Protein AF-0000000066692188 (afdb_homodimer)

Nearest PDB structures (foldseek):
  6b9v-assembly1_A  TM=9.435E-01  e=1.153E-22  Candidatus Koribacter versatilis Ellin345
  6b9v-assembly1_B  TM=9.274E-01  e=6.472E-23  Candidatus Koribacter versatilis Ellin345
  3qh8-assembly1_A  TM=8.886E-01  e=6.472E-23  Brucella abortus 2308
  3idz-assembly2_B  TM=5.827E-01  e=3.422E-06  Thermus thermophilus HB8
  3iek-assembly4_D  TM=5.692E-01  e=1.825E-05  Thermus thermophilus HB8

Secondary structure (DSSP, 8-state):
-B-B-TT-BS-HHHHT-SS---HHHHHTTSTT-TT-B-B-BEEEEEEETTEEEEEEE---TTHHHHHHHHHHHHT-----EEE-S--SHHHHTTGGGGHHHHHHT-S-EEEEEEHHHHHHHHHHTHHHH-GGGSPTT-----EEEEEE-TTS-EEETTEEEEEEEEESSTT-EEEEEEETTEEEE-S-SB--GGGGGGGTT-SEEEEE---SS---SSS--HHHHHHHHHHH--SEEEEE-B-TT--HHHHHHHHHHHHHHH---EEE--TT-------/-B-B-TT-BS-HHHHT-SS---HHHHHTTSTT-TT-B-B-BEEEEEEETTEEEEEEE---TTHHHHHHHHHHHHT-----EEE-S--SHHHHTTGGGGHHHHHHT-S-EEEEEEHHHHHHHHHHTHHHH-GGGSPTT-----EEEEEE-TTS-EEETTEEEEEEEEESSTT-EEEEEEETTEEEE-S-SB--GGGGGGGTT-SEEEEE---SS---SSS--HHHHHHHHHHH--SEEEEE-B-TT--HHHHHHHHHHHHHHH---EEE--TT-------

Foldseek 3Di:
DFFAALCWAPHPCQVPDPPDHQPLNVQLVDPPRQSGTAQDKDWDWDQDPVGTATEIEFFALCNVVLCVPACVVPVHQDHQEYEYFAQDRSRHVRVFVCLCCCVPPHVEHEYEYAPVNVVVCCPVVVCQNDVVPPDPPDRTHPYHYDHDDQCDWDDRPNWIKHWQWAAQAPPDITTWIDTPLETEARKHDGHDPVRLVVNAARQEYEYEAAAAPAADRGTGHPVVVVVVCVVSVHNAYEYGHYYSRDRQVVVQVVVVVCCVVPVYHYHYDGRNDDDDDDD/DFFAALCWAPHPCQVPDPPDHQPLNVQLVDPPRQSGTAQDKDWDWDQDPVGTATEIEFFALCNVVLCVPACVVPVHQDHQEYEYFAQDRSRHVRVFVCLCCCVPPHVEHEYEYAPVNVVVCCPVVVCQNDVVPPDPPDRTHPYHYDHDDQCDWDDRPNWIKHWQWAAQAPPDITTWIDTPLETEARKHDGHDPVRLVVNAARQEYEYEAAAAPAADRGTGHPVVVVVVCVVSVHNAYEYGHYYSRDRQVVVQVVVVVCCVVPVYHYHYDGSNDDDDDDD

Structure (mmCIF, N/CA/C/O backbone):
data_AF-0000000066692188-model_v1
#
loop_
_entity.id
_entity.type
_entity.pdbx_description
1 polymer 'Metallo-hydrolase/oxidoreductase superfamily protein'
#
loop_
_atom_site.group_PDB
_atom_site.id
_atom_site.type_symbol
_atom_site.label_atom_id
_atom_site.label_alt_id
_atom_site.label_comp_id
_atom_site.label_asym_id
_atom_site.label_entity_id
_atom_site.label_seq_id
_atom_site.pdbx_PDB_ins_code
_atom_site.Cartn_x
_atom_site.Cartn_y
_atom_site.Cartn_z
_atom_site.occupancy
_atom_site.B_iso_or_equiv
_atom_site.auth_seq_id
_atom_site.auth_comp_id
_atom_site.auth_asym_id
_atom_site.auth_atom_id
_atom_site.pdbx_PDB_model_num
ATOM 1 N N . MET A 1 1 ? 5.684 -14.328 -1.784 1 96 1 MET A N 1
ATOM 2 C CA . MET A 1 1 ? 5.559 -12.961 -1.292 1 96 1 MET A CA 1
ATOM 3 C C . MET A 1 1 ? 4.219 -12.75 -0.594 1 96 1 MET A C 1
ATOM 5 O O . MET A 1 1 ? 4.176 -12.438 0.597 1 96 1 MET A O 1
ATOM 9 N N . GLY A 1 2 ? 3.148 -12.844 -1.259 1 98.25 2 GLY A N 1
ATOM 10 C CA . GLY A 1 2 ? 1.822 -12.773 -0.667 1 98.25 2 GLY A CA 1
ATOM 11 C C . GLY A 1 2 ? 0.868 -13.812 -1.23 1 98.25 2 GLY A C 1
ATOM 12 O O . GLY A 1 2 ? 1.103 -14.359 -2.311 1 98.25 2 GLY A O 1
ATOM 13 N N . THR A 1 3 ? -0.263 -14.125 -0.447 1 98.81 3 THR A N 1
ATOM 14 C CA . THR A 1 3 ? -1.171 -15.195 -0.837 1 98.81 3 THR A CA 1
ATOM 15 C C . THR A 1 3 ? -2.625 -14.766 -0.664 1 98.81 3 THR A C 1
ATOM 17 O O . THR A 1 3 ? -3.525 -15.609 -0.616 1 98.81 3 THR A O 1
ATOM 20 N N . GLY A 1 4 ? -2.826 -13.453 -0.496 1 98.25 4 GLY A N 1
ATOM 21 C CA . GLY A 1 4 ? -4.164 -12.969 -0.201 1 98.25 4 GLY A CA 1
ATOM 22 C C . GLY A 1 4 ? -4.781 -12.188 -1.346 1 98.25 4 GLY A C 1
ATOM 23 O O . GLY A 1 4 ? -4.137 -11.977 -2.375 1 98.25 4 GLY A O 1
ATOM 24 N N . THR A 1 5 ? -6.031 -11.859 -1.156 1 95.19 5 THR A N 1
ATOM 25 C CA . THR A 1 5 ? -6.816 -11.086 -2.111 1 95.19 5 THR A CA 1
ATOM 26 C C . THR A 1 5 ? -6.438 -9.609 -2.047 1 95.19 5 THR A C 1
ATOM 28 O O . THR A 1 5 ? -5.508 -9.227 -1.33 1 95.19 5 THR A O 1
ATOM 31 N N . SER A 1 6 ? -7.168 -8.828 -2.842 1 94.12 6 SER A N 1
ATOM 32 C CA . SER A 1 6 ? -6.949 -7.387 -2.941 1 94.12 6 SER A CA 1
ATOM 33 C C . SER A 1 6 ? -7.066 -6.715 -1.578 1 94.12 6 SER A C 1
ATOM 35 O O . SER A 1 6 ? -6.332 -5.77 -1.279 1 94.12 6 SER A O 1
ATOM 37 N N . GLU A 1 7 ? -7.926 -7.207 -0.696 1 94.5 7 GLU A N 1
ATOM 38 C CA . GLU A 1 7 ? -8.195 -6.555 0.583 1 94.5 7 GLU A CA 1
ATOM 39 C C . GLU A 1 7 ? -7.125 -6.906 1.615 1 94.5 7 GLU A C 1
ATOM 41 O O . GLU A 1 7 ? -6.961 -6.199 2.611 1 94.5 7 GLU A O 1
ATOM 46 N N . GLY A 1 8 ? -6.395 -7.988 1.385 1 96.69 8 GLY A N 1
ATOM 47 C CA . GLY A 1 8 ? -5.484 -8.484 2.402 1 96.69 8 GLY A CA 1
ATOM 48 C C . GLY A 1 8 ? -6.195 -9.086 3.6 1 96.69 8 GLY A C 1
ATOM 49 O O . GLY A 1 8 ? -7.41 -8.938 3.744 1 96.69 8 GLY A O 1
ATOM 50 N N . ILE A 1 9 ? -5.539 -9.789 4.355 1 98.69 9 ILE A N 1
ATOM 51 C CA . ILE A 1 9 ? -5.988 -10.375 5.613 1 98.69 9 ILE A CA 1
ATOM 52 C C . ILE A 1 9 ? -5 -10.023 6.727 1 98.69 9 ILE A C 1
ATOM 54 O O . ILE A 1 9 ? -3.801 -10.281 6.602 1 98.69 9 ILE A O 1
ATOM 58 N N . PRO A 1 10 ? -5.484 -9.508 7.875 1 98.5 10 PRO A N 1
ATOM 59 C CA . PRO A 1 10 ? -6.887 -9.344 8.258 1 98.5 10 PRO A CA 1
ATOM 60 C C . PRO A 1 10 ? -7.555 -8.156 7.566 1 98.5 10 PRO A C 1
ATOM 62 O O . PRO A 1 10 ? -6.867 -7.285 7.027 1 98.5 10 PRO A O 1
ATOM 65 N N . ARG A 1 11 ? -8.836 -8.195 7.508 1 98.44 11 ARG A N 1
ATOM 66 C CA . ARG A 1 11 ? -9.633 -7.02 7.16 1 98.44 11 ARG A CA 1
ATOM 67 C C . ARG A 1 11 ? -9.828 -6.117 8.367 1 98.44 11 ARG A C 1
ATOM 69 O O . ARG A 1 11 ? -10.117 -6.594 9.469 1 98.44 11 ARG A O 1
ATOM 76 N N . VAL A 1 12 ? -9.656 -4.836 8.172 1 98.44 12 VAL A N 1
ATOM 77 C CA . VAL A 1 12 ? -9.867 -3.887 9.258 1 98.44 12 VAL A CA 1
ATOM 78 C C . VAL A 1 12 ? -11.328 -3.918 9.695 1 98.44 12 VAL A C 1
ATOM 80 O O . VAL A 1 12 ? -11.633 -3.838 10.891 1 98.44 12 VAL A O 1
ATOM 83 N N . SER A 1 13 ? -12.234 -4.113 8.695 1 98.25 13 SER A N 1
ATOM 84 C CA . SER A 1 13 ? -13.664 -4.164 8.977 1 98.25 13 SER A CA 1
ATOM 85 C C . SER A 1 13 ? -14.008 -5.324 9.906 1 98.25 13 SER A C 1
ATOM 87 O O . SER A 1 13 ? -14.914 -5.219 10.727 1 98.25 13 SER A O 1
ATOM 89 N N . CYS A 1 14 ? -13.336 -6.422 9.758 1 98.56 14 CYS A N 1
ATOM 90 C CA . CYS A 1 14 ? -13.562 -7.562 10.633 1 98.56 14 CYS A CA 1
ATOM 91 C C . CYS A 1 14 ? -13.062 -7.27 12.047 1 98.56 14 CYS A C 1
ATOM 93 O O . CYS A 1 14 ? -13.758 -7.535 13.023 1 98.56 14 CYS A O 1
ATOM 95 N N . LEU A 1 15 ? -11.867 -6.691 12.164 1 98.62 15 LEU A N 1
ATOM 96 C CA . LEU A 1 15 ? -11.219 -6.492 13.453 1 98.62 15 LEU A CA 1
ATOM 97 C C . LEU A 1 15 ? -11.938 -5.422 14.266 1 98.62 15 LEU A C 1
ATOM 99 O O . LEU A 1 15 ? -11.789 -5.359 15.492 1 98.62 15 LEU A O 1
ATOM 103 N N . THR A 1 16 ? -12.664 -4.559 13.586 1 98.44 16 THR A N 1
ATOM 104 C CA . THR A 1 16 ? -13.297 -3.441 14.281 1 98.44 16 THR A CA 1
ATOM 105 C C . THR A 1 16 ? -14.797 -3.695 14.461 1 98.44 16 THR A C 1
ATOM 107 O O . THR A 1 16 ? -15.516 -2.834 14.961 1 98.44 16 THR A O 1
ATOM 110 N N . ASN A 1 17 ? -15.281 -4.824 14 1 97.88 17 ASN A N 1
ATOM 111 C CA . ASN A 1 17 ? -16.688 -5.152 14.148 1 97.88 17 ASN A CA 1
ATOM 112 C C . ASN A 1 17 ? -17.031 -5.566 15.578 1 97.88 17 ASN A C 1
ATOM 114 O O . ASN A 1 17 ? -16.562 -6.605 16.062 1 97.88 17 ASN A O 1
ATOM 118 N N . PRO A 1 18 ? -17.828 -4.824 16.266 1 94.94 18 PRO A N 1
ATOM 119 C CA . PRO A 1 18 ? -18.141 -5.172 17.656 1 94.94 18 PRO A CA 1
ATOM 120 C C . PRO A 1 18 ? -19.156 -6.309 17.766 1 94.94 18 PRO A C 1
ATOM 122 O O . PRO A 1 18 ? -19.297 -6.918 18.828 1 94.94 18 PRO A O 1
ATOM 125 N N . LEU A 1 19 ? -19.812 -6.672 16.734 1 95.19 19 LEU A N 1
ATOM 126 C CA . LEU A 1 19 ? -20.922 -7.602 16.781 1 95.19 19 LEU A CA 1
ATOM 127 C C . LEU A 1 19 ? -20.516 -8.984 16.312 1 95.19 19 LEU A C 1
ATOM 129 O O . LEU A 1 19 ? -21.172 -9.984 16.625 1 95.19 19 LEU A O 1
ATOM 133 N N . LYS A 1 20 ? -19.562 -9.047 15.484 1 93.31 20 LYS A N 1
ATOM 134 C CA . LYS A 1 20 ? -19.188 -10.312 14.875 1 93.31 20 LYS A CA 1
ATOM 135 C C . LYS A 1 20 ? -17.672 -10.492 14.867 1 93.31 20 LYS A C 1
ATOM 137 O O . LYS A 1 20 ? -16.938 -9.672 14.305 1 93.31 20 LYS A O 1
ATOM 142 N N . THR A 1 21 ? -17.297 -11.562 15.375 1 94.94 21 THR A N 1
ATOM 143 C CA . THR A 1 21 ? -15.875 -11.867 15.375 1 94.94 21 THR A CA 1
ATOM 144 C C . THR A 1 21 ? -15.516 -12.773 14.203 1 94.94 21 THR A C 1
ATOM 146 O O . THR A 1 21 ? -16.172 -13.789 13.977 1 94.94 21 THR A O 1
ATOM 149 N N . CYS A 1 22 ? -14.57 -12.391 13.422 1 97.5 22 CYS A N 1
ATOM 150 C CA . CYS A 1 22 ? -14.016 -13.203 12.352 1 97.5 22 CYS A CA 1
ATOM 151 C C . CYS A 1 22 ? -12.789 -13.977 12.828 1 97.5 22 CYS A C 1
ATOM 153 O O . CYS A 1 22 ? -11.742 -13.383 13.094 1 97.5 22 CYS A O 1
ATOM 155 N N . SER A 1 23 ? -12.891 -15.273 12.883 1 97.88 23 SER A N 1
ATOM 156 C CA . SER A 1 23 ? -11.82 -16.094 13.43 1 97.88 23 SER A CA 1
ATOM 157 C C . SER A 1 23 ? -10.555 -15.984 12.594 1 97.88 23 SER A C 1
ATOM 159 O O . SER A 1 23 ? -9.445 -15.93 13.133 1 97.88 23 SER A O 1
ATOM 161 N N . VAL A 1 24 ? -10.688 -15.953 11.312 1 98.62 24 VAL A N 1
ATOM 162 C CA . VAL A 1 24 ? -9.539 -15.914 10.414 1 98.62 24 VAL A CA 1
ATOM 163 C C . VAL A 1 24 ? -8.789 -14.594 10.586 1 98.62 24 VAL A C 1
ATOM 165 O O . VAL A 1 24 ? -7.574 -14.586 10.797 1 98.62 24 VAL A O 1
ATOM 168 N N . CYS A 1 25 ? -9.5 -13.5 10.547 1 98.69 25 CYS A N 1
ATOM 169 C CA . CYS A 1 25 ? -8.875 -12.188 10.68 1 98.69 25 CYS A CA 1
ATOM 170 C C . CYS A 1 25 ? -8.312 -11.992 12.078 1 98.69 25 CYS A C 1
ATOM 172 O O . CYS A 1 25 ? -7.262 -11.359 12.25 1 98.69 25 CYS A O 1
ATOM 174 N N . THR A 1 26 ? -9.016 -12.531 13.062 1 98.25 26 THR A N 1
ATOM 175 C CA . THR A 1 26 ? -8.516 -12.453 14.43 1 98.25 26 THR A CA 1
ATOM 176 C C . THR A 1 26 ? -7.195 -13.203 14.562 1 98.25 26 THR A C 1
ATOM 178 O O . THR A 1 26 ? -6.219 -12.672 15.086 1 98.25 26 THR A O 1
ATOM 181 N N . LYS A 1 27 ? -7.121 -14.422 14.055 1 98.44 27 LYS A N 1
ATOM 182 C CA . LYS A 1 27 ? -5.898 -15.219 14.086 1 98.44 27 LYS A CA 1
ATOM 183 C C . LYS A 1 27 ? -4.773 -14.539 13.305 1 98.44 27 LYS A C 1
ATOM 185 O O . LYS A 1 27 ? -3.607 -14.633 13.688 1 98.44 27 LYS A O 1
ATOM 190 N N . ALA A 1 28 ? -5.129 -13.844 12.266 1 98.56 28 ALA A N 1
ATOM 191 C CA . ALA A 1 28 ? -4.168 -13.211 11.367 1 98.56 28 ALA A CA 1
ATOM 192 C C . ALA A 1 28 ? -3.424 -12.078 12.07 1 98.56 28 ALA A C 1
ATOM 194 O O . ALA A 1 28 ? -2.402 -11.594 11.578 1 98.56 28 ALA A O 1
ATOM 195 N N . THR A 1 29 ? -3.926 -11.578 13.203 1 97.38 29 THR A N 1
ATOM 196 C CA . THR A 1 29 ? -3.248 -10.508 13.938 1 97.38 29 THR A CA 1
ATOM 197 C C . THR A 1 29 ? -2.074 -11.062 14.734 1 97.38 29 THR A C 1
ATOM 199 O O . THR A 1 29 ? -1.218 -10.312 15.195 1 97.38 29 THR A O 1
ATOM 202 N N . GLU A 1 30 ? -2.09 -12.367 14.93 1 96.88 30 GLU A N 1
ATOM 203 C CA . GLU A 1 30 ? -0.995 -13.008 15.648 1 96.88 30 GLU A CA 1
ATOM 204 C C . GLU A 1 30 ? 0.27 -13.07 14.797 1 96.88 30 GLU A C 1
ATOM 206 O O . GLU A 1 30 ? 0.227 -13.5 13.648 1 96.88 30 GLU A O 1
ATOM 211 N N . PRO A 1 31 ? 1.383 -12.641 15.383 1 91.75 31 PRO A N 1
ATOM 212 C CA . PRO A 1 31 ? 2.627 -12.688 14.609 1 91.75 31 PRO A CA 1
ATOM 213 C C . PRO A 1 31 ? 2.938 -14.086 14.086 1 91.75 31 PRO A C 1
ATOM 215 O O . PRO A 1 31 ? 2.875 -15.062 14.836 1 91.75 31 PRO A O 1
ATOM 218 N N . GLY A 1 32 ? 3.152 -14.141 12.836 1 93.94 32 GLY A N 1
ATOM 219 C CA . GLY A 1 32 ? 3.596 -15.391 12.234 1 93.94 32 GLY A CA 1
ATOM 220 C C . GLY A 1 32 ? 2.449 -16.297 11.805 1 93.94 32 GLY A C 1
ATOM 221 O O . GLY A 1 32 ? 2.668 -17.344 11.203 1 93.94 32 GLY A O 1
ATOM 222 N N . ASN A 1 33 ? 1.227 -15.883 12.156 1 98.44 33 ASN A N 1
ATOM 223 C CA . ASN A 1 33 ? 0.082 -16.703 11.781 1 98.44 33 ASN A CA 1
ATOM 224 C C . ASN A 1 33 ? -0.085 -16.766 10.266 1 98.44 33 ASN A C 1
ATOM 226 O O . ASN A 1 33 ? 0.004 -15.75 9.578 1 98.44 33 ASN A O 1
ATOM 230 N N . ARG A 1 34 ? -0.388 -17.906 9.75 1 98.56 34 ARG A N 1
ATOM 231 C CA . ARG A 1 34 ? -0.422 -18.141 8.312 1 98.56 34 ARG A CA 1
ATOM 232 C C . ARG A 1 34 ? -1.691 -17.578 7.691 1 98.56 34 ARG A C 1
ATOM 234 O O . ARG A 1 34 ? -1.8 -17.469 6.469 1 98.56 34 ARG A O 1
ATOM 241 N N . ASN A 1 35 ? -2.605 -17.156 8.531 1 98.81 35 ASN A N 1
ATOM 242 C CA . ASN A 1 35 ? -3.803 -16.5 8.016 1 98.81 35 ASN A CA 1
ATOM 243 C C . ASN A 1 35 ? -3.52 -15.062 7.598 1 98.81 35 ASN A C 1
ATOM 245 O O . ASN A 1 35 ? -4.34 -14.438 6.922 1 98.81 35 ASN A O 1
ATOM 249 N N . ARG A 1 36 ? -2.404 -14.523 8.055 1 98.69 36 ARG A N 1
ATOM 250 C CA . ARG A 1 36 ? -2.029 -13.203 7.566 1 98.69 36 ARG A CA 1
ATOM 251 C C . ARG A 1 36 ? -1.564 -13.266 6.117 1 98.69 36 ARG A C 1
ATOM 253 O O . ARG A 1 36 ? -0.604 -13.969 5.797 1 98.69 36 ARG A O 1
ATOM 260 N N . ARG A 1 37 ? -2.271 -12.562 5.254 1 98.81 37 ARG A N 1
ATOM 261 C CA . ARG A 1 37 ? -2.033 -12.664 3.816 1 98.81 37 ARG A CA 1
ATOM 262 C C . ARG A 1 37 ? -2.008 -11.289 3.164 1 98.81 37 ARG A C 1
ATOM 264 O O . ARG A 1 37 ? -2.963 -10.516 3.287 1 98.81 37 ARG A O 1
ATOM 271 N N . LEU A 1 38 ? -0.936 -10.953 2.521 1 98.56 38 LEU A N 1
ATOM 272 C CA . LEU A 1 38 ? -0.862 -9.75 1.696 1 98.56 38 LEU A CA 1
ATOM 273 C C . LEU A 1 38 ? -1.126 -10.078 0.231 1 98.56 38 LEU A C 1
ATOM 275 O O . LEU A 1 38 ? -1.535 -11.195 -0.095 1 98.56 38 LEU A O 1
ATOM 279 N N . ASN A 1 39 ? -1.068 -9.117 -0.71 1 98.69 39 ASN A N 1
ATOM 280 C CA . ASN A 1 39 ? -1.475 -9.336 -2.094 1 98.69 39 ASN A CA 1
ATOM 281 C C . ASN A 1 39 ? -0.686 -10.477 -2.732 1 98.69 39 ASN A C 1
ATOM 283 O O . ASN A 1 39 ? 0.524 -10.594 -2.529 1 98.69 39 ASN A O 1
ATOM 287 N N . THR A 1 40 ? -1.368 -11.25 -3.477 1 98.56 40 THR A N 1
ATOM 288 C CA . THR A 1 40 ? -0.802 -12.406 -4.164 1 98.56 40 THR A CA 1
ATOM 289 C C . THR A 1 40 ? 0.356 -11.984 -5.066 1 98.56 40 THR A C 1
ATOM 291 O O . THR A 1 40 ? 0.228 -11.047 -5.852 1 98.56 40 THR A O 1
ATOM 294 N N . SER A 1 41 ? 1.483 -12.594 -4.898 1 98.69 41 SER A N 1
ATOM 295 C CA . SER A 1 41 ? 2.713 -12.383 -5.656 1 98.69 41 SER A CA 1
ATOM 296 C C . SER A 1 41 ? 3.746 -13.461 -5.34 1 98.69 41 SER A C 1
ATOM 298 O O . SER A 1 41 ? 3.703 -14.078 -4.27 1 98.69 41 SER A O 1
ATOM 300 N N . ILE A 1 42 ? 4.645 -13.766 -6.281 1 98.56 42 ILE A N 1
ATOM 301 C CA . ILE A 1 42 ? 5.727 -14.703 -6.012 1 98.56 42 ILE A CA 1
ATOM 302 C C . ILE A 1 42 ? 7.055 -14.109 -6.488 1 98.56 42 ILE A C 1
ATOM 304 O O . ILE A 1 42 ? 7.07 -13.188 -7.309 1 98.56 42 ILE A O 1
ATOM 308 N N . LEU A 1 43 ? 8.102 -14.508 -5.906 1 98.44 43 LEU A N 1
ATOM 309 C CA . LEU A 1 43 ? 9.469 -14.203 -6.328 1 98.44 43 LEU A CA 1
ATOM 310 C C . LEU A 1 43 ? 10.188 -15.461 -6.785 1 98.44 43 LEU A C 1
ATOM 312 O O . LEU A 1 43 ? 10.32 -16.422 -6.016 1 98.44 43 LEU A O 1
ATOM 316 N N . VAL A 1 44 ? 10.539 -15.5 -8.039 1 97.75 44 VAL A N 1
ATOM 317 C CA . VAL A 1 44 ? 11.32 -16.609 -8.602 1 97.75 44 VAL A CA 1
ATOM 318 C C . VAL A 1 44 ? 12.812 -16.297 -8.484 1 97.75 44 VAL A C 1
ATOM 320 O O . VAL A 1 44 ? 13.297 -15.344 -9.094 1 97.75 44 VAL A O 1
ATOM 323 N N . ARG A 1 45 ? 13.539 -17.016 -7.73 1 96.44 45 ARG A N 1
ATOM 324 C CA . ARG A 1 45 ? 14.992 -16.938 -7.637 1 96.44 45 ARG A CA 1
ATOM 325 C C . ARG A 1 45 ? 15.664 -17.984 -8.516 1 96.44 45 ARG A C 1
ATOM 327 O O . ARG A 1 45 ? 15.703 -19.156 -8.164 1 96.44 45 ARG A O 1
ATOM 334 N N . TYR A 1 46 ? 16.156 -17.531 -9.609 1 95.19 46 TYR A N 1
ATOM 335 C CA . TYR A 1 46 ? 16.75 -18.406 -10.602 1 95.19 46 TYR A CA 1
ATOM 336 C C . TYR A 1 46 ? 18.266 -18.406 -10.492 1 95.19 46 TYR A C 1
ATOM 338 O O . TYR A 1 46 ? 18.922 -17.406 -10.82 1 95.19 46 TYR A O 1
ATOM 346 N N . ILE A 1 47 ? 18.844 -19.5 -10.055 1 92 47 ILE A N 1
ATOM 347 C CA . ILE A 1 47 ? 20.281 -19.609 -9.844 1 92 47 ILE A CA 1
ATOM 348 C C . ILE A 1 47 ? 20.969 -20.016 -11.148 1 92 47 ILE A C 1
ATOM 350 O O . ILE A 1 47 ? 20.641 -21.062 -11.727 1 92 47 ILE A O 1
ATOM 354 N N . ARG A 1 48 ? 21.844 -19.188 -11.562 1 88.81 48 ARG A N 1
ATOM 355 C CA . ARG A 1 48 ? 22.641 -19.406 -12.773 1 88.81 48 ARG A CA 1
ATOM 356 C C . ARG A 1 48 ? 24.125 -19.328 -12.469 1 88.81 48 ARG A C 1
ATOM 358 O O . ARG A 1 48 ? 24.531 -18.797 -11.43 1 88.81 48 ARG A O 1
ATOM 365 N N . PRO A 1 49 ? 24.922 -19.906 -13.445 1 88.19 49 PRO A N 1
ATOM 366 C CA . PRO A 1 49 ? 26.359 -19.766 -13.25 1 88.19 49 PRO A CA 1
ATOM 367 C C . PRO A 1 49 ? 26.797 -18.312 -13.109 1 88.19 49 PRO A C 1
ATOM 369 O O . PRO A 1 49 ? 27.75 -18.016 -12.375 1 88.19 49 PRO A O 1
ATOM 372 N N . SER A 1 50 ? 26.125 -17.438 -13.719 1 89.5 50 SER A N 1
ATOM 373 C CA . SER A 1 50 ? 26.5 -16.031 -13.742 1 89.5 50 SER A CA 1
ATOM 374 C C . SER A 1 50 ? 25.953 -15.289 -12.523 1 89.5 50 SER A C 1
ATOM 376 O O . SER A 1 50 ? 26.266 -14.117 -12.305 1 89.5 50 SER A O 1
ATOM 378 N N . GLY A 1 51 ? 25.188 -16.016 -11.711 1 91.44 51 GLY A N 1
ATOM 379 C CA . GLY A 1 5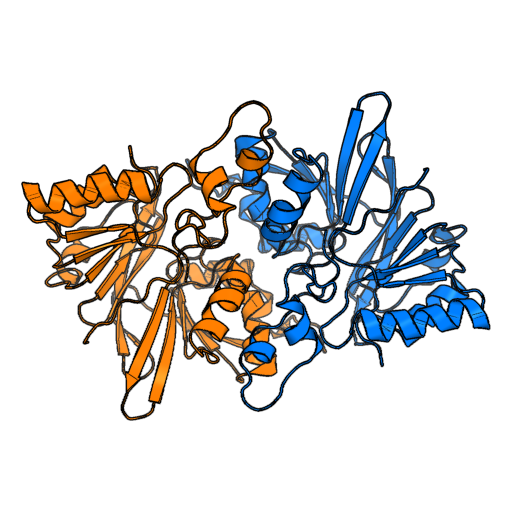1 ? 24.594 -15.398 -10.531 1 91.44 51 GLY A CA 1
ATOM 380 C C . GLY A 1 51 ? 23.125 -15.734 -10.359 1 91.44 51 GLY A C 1
ATOM 381 O O . GLY A 1 51 ? 22.562 -16.516 -11.133 1 91.44 51 GLY A O 1
ATOM 382 N N . THR A 1 52 ? 22.531 -15.133 -9.391 1 94 52 THR A N 1
ATOM 383 C CA . THR A 1 52 ? 21.125 -15.398 -9.086 1 94 52 THR A CA 1
ATOM 384 C C . THR A 1 52 ? 20.234 -14.281 -9.625 1 94 52 THR A C 1
ATOM 386 O O . THR A 1 52 ? 20.562 -13.094 -9.477 1 94 52 THR A O 1
ATOM 389 N N . SER A 1 53 ? 19.156 -14.68 -10.312 1 95.62 53 SER A N 1
ATOM 390 C CA . SER A 1 53 ? 18.172 -13.727 -10.828 1 95.62 53 SER A CA 1
ATOM 391 C C . SER A 1 53 ? 16.906 -13.727 -9.969 1 95.62 53 SER A C 1
ATOM 393 O O . SER A 1 53 ? 16.344 -14.781 -9.695 1 95.62 53 SER A O 1
ATOM 395 N N . ASN A 1 54 ? 16.547 -12.508 -9.5 1 97.94 54 ASN A N 1
ATOM 396 C CA . ASN A 1 54 ? 15.297 -12.328 -8.773 1 97.94 54 ASN A CA 1
ATOM 397 C C . ASN A 1 54 ? 14.211 -11.742 -9.664 1 97.94 54 ASN A C 1
ATOM 399 O O . ASN A 1 54 ? 14.297 -10.586 -10.094 1 97.94 54 ASN A O 1
ATOM 403 N N . ILE A 1 55 ? 13.18 -12.547 -9.938 1 98.31 55 ILE A N 1
ATOM 404 C CA . ILE A 1 55 ? 12.086 -12.141 -10.82 1 98.31 55 ILE A CA 1
ATOM 405 C C . ILE A 1 55 ? 10.781 -12.102 -10.031 1 98.31 55 ILE A C 1
ATOM 407 O O . ILE A 1 55 ? 10.305 -13.133 -9.547 1 98.31 55 ILE A O 1
ATOM 411 N N . LEU A 1 56 ? 10.25 -10.914 -9.906 1 98.81 56 LEU A N 1
ATOM 412 C CA . LEU A 1 56 ? 8.992 -10.719 -9.195 1 98.81 56 LEU A CA 1
ATOM 413 C C . LEU A 1 56 ? 7.809 -10.844 -10.141 1 98.81 56 LEU A C 1
ATOM 415 O O . LEU A 1 56 ? 7.82 -10.281 -11.242 1 98.81 56 LEU A O 1
ATOM 419 N N . ILE A 1 57 ? 6.801 -11.656 -9.758 1 98.88 57 ILE A N 1
ATOM 420 C CA . ILE A 1 57 ? 5.547 -11.688 -10.508 1 98.88 57 ILE A CA 1
ATOM 421 C C . ILE A 1 57 ? 4.48 -10.898 -9.75 1 98.88 57 ILE A C 1
ATOM 423 O O . ILE A 1 57 ? 4.051 -11.297 -8.672 1 98.88 57 ILE A O 1
ATOM 427 N N . ASP A 1 58 ? 4.066 -9.812 -10.328 1 98.88 58 ASP A N 1
ATOM 428 C CA . ASP A 1 58 ? 3.105 -8.852 -9.812 1 98.88 58 ASP A CA 1
ATOM 429 C C . ASP A 1 58 ? 3.707 -8.031 -8.672 1 98.88 58 ASP A C 1
ATOM 431 O O . ASP A 1 58 ? 4.52 -8.539 -7.898 1 98.88 58 ASP A O 1
ATOM 435 N N . CYS A 1 59 ? 3.363 -6.816 -8.656 1 98.69 59 CYS A N 1
ATOM 436 C CA . CYS A 1 59 ? 3.766 -5.812 -7.68 1 98.69 59 CYS A CA 1
ATOM 437 C C . CYS A 1 59 ? 2.557 -5.043 -7.16 1 98.69 59 CYS A C 1
ATOM 439 O O . CYS A 1 59 ? 2.314 -3.906 -7.57 1 98.69 59 CYS A O 1
ATOM 441 N N . GLY A 1 60 ? 1.868 -5.695 -6.246 1 98.25 60 GLY A N 1
ATOM 442 C CA . GLY A 1 60 ? 0.592 -5.172 -5.781 1 98.25 60 GLY A CA 1
ATOM 443 C C . GLY A 1 60 ? 0.738 -4.062 -4.762 1 98.25 60 GLY A C 1
ATOM 444 O O . GLY A 1 60 ? 1.854 -3.707 -4.375 1 98.25 60 GLY A O 1
ATOM 445 N N . LYS A 1 61 ? -0.383 -3.574 -4.25 1 97.56 61 LYS A N 1
ATOM 446 C CA . LYS A 1 61 ? -0.422 -2.385 -3.406 1 97.56 61 LYS A CA 1
ATOM 447 C C . LYS A 1 61 ? 0.195 -2.662 -2.039 1 97.56 61 LYS A C 1
ATOM 449 O O . LYS A 1 61 ? 0.475 -1.732 -1.278 1 97.56 61 LYS A O 1
ATOM 454 N N . PHE A 1 62 ? 0.433 -3.959 -1.686 1 98.38 62 PHE A N 1
ATOM 455 C CA . PHE A 1 62 ? 1.047 -4.285 -0.404 1 98.38 62 PHE A CA 1
ATOM 456 C C . PHE A 1 62 ? 2.488 -4.746 -0.596 1 98.38 62 PHE A C 1
ATOM 458 O O . PHE A 1 62 ? 3.064 -5.383 0.289 1 98.38 62 PHE A O 1
ATOM 465 N N . PHE A 1 63 ? 3.105 -4.41 -1.737 1 98.69 63 PHE A N 1
ATOM 466 C CA . PHE A 1 63 ? 4.445 -4.871 -2.078 1 98.69 63 PHE A CA 1
ATOM 467 C C . PHE A 1 63 ? 5.457 -4.41 -1.037 1 98.69 63 PHE A C 1
ATOM 469 O O . PHE A 1 63 ? 6.289 -5.199 -0.582 1 98.69 63 PHE A O 1
ATOM 476 N N . TYR A 1 64 ? 5.426 -3.131 -0.663 1 98.5 64 TYR A N 1
ATOM 477 C CA . TYR A 1 64 ? 6.375 -2.58 0.299 1 98.5 64 TYR A CA 1
ATOM 478 C C . TYR A 1 64 ? 6.434 -3.438 1.558 1 98.5 64 TYR A C 1
ATOM 480 O O . TYR A 1 64 ? 7.52 -3.801 2.018 1 98.5 64 TYR A O 1
ATOM 488 N N . HIS A 1 65 ? 5.32 -3.787 2.059 1 98.25 65 HIS A N 1
ATOM 489 C CA . HIS A 1 65 ? 5.27 -4.5 3.33 1 98.25 65 HIS A CA 1
ATOM 490 C C . HIS A 1 65 ? 5.715 -5.953 3.164 1 98.25 65 HIS A C 1
ATOM 492 O O . HIS A 1 65 ? 6.328 -6.523 4.066 1 98.25 65 HIS A O 1
ATOM 498 N N . SER A 1 66 ? 5.348 -6.57 2.008 1 98.44 66 SER A N 1
ATOM 499 C CA . SER A 1 66 ? 5.879 -7.898 1.722 1 98.44 66 SER A CA 1
ATOM 500 C C . SER A 1 66 ? 7.398 -7.875 1.617 1 98.44 66 SER A C 1
ATOM 502 O O . SER A 1 66 ? 8.078 -8.719 2.205 1 98.44 66 SER A O 1
ATOM 504 N N . ALA A 1 67 ? 7.914 -6.859 0.875 1 98.62 67 ALA A N 1
ATOM 505 C CA . ALA A 1 67 ? 9.359 -6.742 0.692 1 98.62 67 ALA A CA 1
ATOM 506 C C . ALA A 1 67 ? 10.062 -6.469 2.02 1 98.62 67 ALA A C 1
ATOM 508 O O . ALA A 1 67 ? 11.125 -7.027 2.291 1 98.62 67 ALA A O 1
ATOM 509 N N . LEU A 1 68 ? 9.477 -5.605 2.803 1 97.81 68 LEU A N 1
ATOM 510 C CA . LEU A 1 68 ? 10.023 -5.273 4.109 1 97.81 68 LEU A CA 1
ATOM 511 C C . LEU A 1 68 ? 10.203 -6.527 4.961 1 97.81 68 LEU A C 1
ATOM 513 O O . LEU A 1 68 ? 11.188 -6.645 5.703 1 97.81 68 LEU A O 1
ATOM 517 N N . ARG A 1 69 ? 9.258 -7.406 4.836 1 97.12 69 ARG A N 1
ATOM 518 C CA . ARG A 1 69 ? 9.297 -8.609 5.656 1 97.12 69 ARG A CA 1
ATOM 519 C C . ARG A 1 69 ? 10.258 -9.641 5.074 1 97.12 69 ARG A C 1
ATOM 521 O O . ARG A 1 69 ? 11.109 -10.18 5.793 1 97.12 69 ARG A O 1
ATOM 528 N N . TRP A 1 70 ? 10.273 -9.836 3.83 1 97.88 70 TRP A N 1
ATOM 529 C CA . TRP A 1 70 ? 10.859 -11.062 3.312 1 97.88 70 TRP A CA 1
ATOM 530 C C . TRP A 1 70 ? 12.219 -10.797 2.668 1 97.88 70 TRP A C 1
ATOM 532 O O . TRP A 1 70 ? 13.078 -11.672 2.631 1 97.88 70 TRP A O 1
ATOM 542 N N . PHE A 1 71 ? 12.469 -9.586 2.121 1 98.5 71 PHE A N 1
ATOM 543 C CA . PHE A 1 71 ? 13.742 -9.336 1.453 1 98.5 71 PHE A CA 1
ATOM 544 C C . PHE A 1 71 ? 14.898 -9.398 2.443 1 98.5 71 PHE A C 1
ATOM 546 O O . PHE A 1 71 ? 15.859 -10.141 2.232 1 98.5 71 PHE A O 1
ATOM 553 N N . PRO A 1 72 ? 14.805 -8.656 3.598 1 97.44 72 PRO A N 1
ATOM 554 C CA . PRO A 1 72 ? 15.883 -8.836 4.578 1 97.44 72 PRO A CA 1
ATOM 555 C C . PRO A 1 72 ? 15.977 -10.266 5.098 1 97.44 72 PRO A C 1
ATOM 557 O O . PRO A 1 72 ? 17.078 -10.797 5.277 1 97.44 72 PRO A O 1
ATOM 560 N N . THR A 1 73 ? 14.852 -10.914 5.324 1 96.56 73 THR A N 1
ATOM 561 C CA . THR A 1 73 ? 14.789 -12.25 5.891 1 96.56 73 THR A CA 1
ATOM 562 C C . THR A 1 73 ? 15.516 -13.25 4.992 1 96.56 73 THR A C 1
ATOM 564 O O . THR A 1 73 ? 16.219 -14.141 5.48 1 96.56 73 THR A O 1
ATOM 567 N N . PHE A 1 74 ? 15.406 -13.07 3.684 1 96.38 74 PHE A N 1
ATOM 568 C CA . PHE A 1 74 ? 15.953 -14.055 2.754 1 96.38 74 PHE A CA 1
ATOM 569 C C . PHE A 1 74 ? 17.219 -13.531 2.086 1 96.38 74 PHE A C 1
ATOM 571 O O . PHE A 1 74 ? 17.734 -14.148 1.155 1 96.38 74 PHE A O 1
ATOM 578 N N . GLY A 1 75 ? 17.656 -12.359 2.518 1 95.25 75 GLY A N 1
ATOM 579 C CA . GLY A 1 75 ? 18.859 -11.781 1.967 1 95.25 75 GLY A CA 1
ATOM 580 C C . GLY A 1 75 ? 18.703 -11.32 0.529 1 95.25 75 GLY A C 1
ATOM 581 O O . GLY A 1 75 ? 19.609 -11.508 -0.289 1 95.25 75 GLY A O 1
ATOM 582 N N . LEU A 1 76 ? 17.562 -10.812 0.144 1 97.25 76 LEU A N 1
ATOM 583 C CA . LEU A 1 76 ? 17.266 -10.305 -1.188 1 97.25 76 LEU A CA 1
ATOM 584 C C . LEU A 1 76 ? 17.5 -8.797 -1.26 1 97.25 76 LEU A C 1
ATOM 586 O O . LEU A 1 76 ? 17.203 -8.07 -0.306 1 97.25 76 LEU A O 1
ATOM 590 N N . ARG A 1 77 ? 17.984 -8.336 -2.393 1 97.5 77 ARG A N 1
ATOM 591 C CA . ARG A 1 77 ? 18.25 -6.906 -2.496 1 97.5 77 ARG A CA 1
ATOM 592 C C . ARG A 1 77 ? 17.875 -6.379 -3.881 1 97.5 77 ARG A C 1
ATOM 594 O O . ARG A 1 77 ? 17.344 -5.277 -4.008 1 97.5 77 ARG A O 1
ATOM 601 N N . THR A 1 78 ? 18.094 -7.156 -4.906 1 97.62 78 THR A N 1
ATOM 602 C CA . THR A 1 78 ? 17.906 -6.691 -6.273 1 97.62 78 THR A CA 1
ATOM 603 C C . THR A 1 78 ? 16.656 -7.316 -6.891 1 97.62 78 THR A C 1
ATOM 605 O O . THR A 1 78 ? 16.188 -8.359 -6.426 1 97.62 78 THR A O 1
ATOM 608 N N . LEU A 1 79 ? 16.094 -6.668 -7.812 1 98.25 79 LEU A N 1
ATOM 609 C CA . LEU A 1 79 ? 15.016 -7.16 -8.672 1 98.25 79 LEU A CA 1
ATOM 610 C C . LEU A 1 79 ? 15.43 -7.113 -10.141 1 98.25 79 LEU A C 1
ATOM 612 O O . LEU A 1 79 ? 15.555 -6.031 -10.719 1 98.25 79 LEU A O 1
ATOM 616 N N . ASP A 1 80 ? 15.57 -8.258 -10.695 1 97.75 80 ASP A N 1
ATOM 617 C CA . ASP A 1 80 ? 16.062 -8.328 -12.07 1 97.75 80 ASP A CA 1
ATOM 618 C C . ASP A 1 80 ? 14.93 -8.078 -13.07 1 97.75 80 ASP A C 1
ATOM 620 O O . ASP A 1 80 ? 15.172 -7.66 -14.203 1 97.75 80 ASP A O 1
ATOM 624 N N . ALA A 1 81 ? 13.727 -8.359 -12.625 1 98.5 81 ALA A N 1
ATOM 625 C CA . ALA A 1 81 ? 12.555 -8.102 -13.461 1 98.5 81 ALA A CA 1
ATOM 626 C C . ALA A 1 81 ? 11.273 -8.188 -12.641 1 98.5 81 ALA A C 1
ATOM 628 O O . ALA A 1 81 ? 11.234 -8.836 -11.586 1 98.5 81 ALA A O 1
ATOM 629 N N . VAL A 1 82 ? 10.312 -7.484 -13.141 1 98.81 82 VAL A N 1
ATOM 630 C CA . VAL A 1 82 ? 8.93 -7.648 -12.695 1 98.81 82 VAL A CA 1
ATOM 631 C C . VAL A 1 82 ? 8.055 -8.086 -13.875 1 98.81 82 VAL A C 1
ATOM 633 O O . VAL A 1 82 ? 8.133 -7.504 -14.953 1 98.81 82 VAL A O 1
ATOM 636 N N . VAL A 1 83 ? 7.332 -9.148 -13.68 1 98.88 83 VAL A N 1
ATOM 637 C CA . VAL A 1 83 ? 6.395 -9.633 -14.688 1 98.88 83 VAL A CA 1
ATOM 638 C C . VAL A 1 83 ? 4.961 -9.453 -14.195 1 98.88 83 VAL A C 1
ATOM 640 O O . VAL A 1 83 ? 4.625 -9.852 -13.078 1 98.88 83 VAL A O 1
ATOM 643 N N . ILE A 1 84 ? 4.121 -8.836 -15.039 1 98.88 84 ILE A N 1
ATOM 644 C CA . ILE A 1 84 ? 2.777 -8.461 -14.609 1 98.88 84 ILE A CA 1
ATOM 645 C C . ILE A 1 84 ? 1.755 -9.422 -15.219 1 98.88 84 ILE A C 1
ATOM 647 O O . ILE A 1 84 ? 1.76 -9.664 -16.422 1 98.88 84 ILE A O 1
ATOM 651 N N . THR A 1 85 ? 0.906 -9.953 -14.352 1 98.81 85 THR A N 1
ATOM 652 C CA . THR A 1 85 ? -0.157 -10.836 -14.828 1 98.81 85 THR A CA 1
ATOM 653 C C . THR A 1 85 ? -1.295 -10.023 -15.445 1 98.81 85 THR A C 1
ATOM 655 O O . THR A 1 85 ? -1.802 -10.375 -16.516 1 98.81 85 THR A O 1
ATOM 658 N N . HIS A 1 86 ? -1.727 -9.008 -14.75 1 98.12 86 HIS A N 1
ATOM 659 C CA . HIS A 1 86 ? -2.836 -8.156 -15.164 1 98.12 86 HIS A CA 1
ATOM 660 C C . HIS A 1 86 ? -2.797 -6.812 -14.445 1 98.12 86 HIS A C 1
ATOM 662 O O . HIS A 1 86 ? -1.938 -6.586 -13.594 1 98.12 86 HIS A O 1
ATOM 668 N N . SER A 1 87 ? -3.732 -5.902 -14.727 1 96.69 87 SER A N 1
ATOM 669 C CA . SER A 1 87 ? -3.521 -4.512 -14.344 1 96.69 87 SER A CA 1
ATOM 670 C C . SER A 1 87 ? -4.434 -4.109 -13.188 1 96.69 87 SER A C 1
ATOM 672 O O . SER A 1 87 ? -4.734 -2.93 -13.008 1 96.69 87 SER A O 1
ATOM 674 N N . HIS A 1 88 ? -4.953 -5.051 -12.414 1 95.12 88 HIS A N 1
ATOM 675 C CA . HIS A 1 88 ? -5.684 -4.68 -11.203 1 95.12 88 HIS A CA 1
ATOM 676 C C . HIS A 1 88 ? -4.742 -4.117 -10.148 1 95.12 88 HIS A C 1
ATOM 678 O O . HIS A 1 88 ? -3.537 -4.383 -10.172 1 95.12 88 HIS A O 1
ATOM 684 N N . ALA A 1 89 ? -5.289 -3.363 -9.203 1 95.19 89 ALA A N 1
ATOM 685 C CA . ALA A 1 89 ? -4.523 -2.643 -8.188 1 95.19 89 ALA A CA 1
ATOM 686 C C . ALA A 1 89 ? -3.697 -3.605 -7.34 1 95.19 89 ALA A C 1
ATOM 688 O O . ALA A 1 89 ? -2.578 -3.283 -6.934 1 95.19 89 ALA A O 1
ATOM 689 N N . ASP A 1 90 ? -4.219 -4.754 -7.051 1 96.56 90 ASP A N 1
ATOM 690 C CA . ASP A 1 90 ? -3.506 -5.695 -6.199 1 96.56 90 ASP A CA 1
ATOM 691 C C . ASP A 1 90 ? -2.402 -6.414 -6.977 1 96.56 90 ASP A C 1
ATOM 693 O O . ASP A 1 90 ? -1.636 -7.191 -6.402 1 96.56 90 ASP A O 1
ATOM 697 N N . ALA A 1 91 ? -2.221 -6.125 -8.25 1 98.31 91 ALA A N 1
ATOM 698 C CA . ALA A 1 91 ? -1.131 -6.691 -9.039 1 98.31 91 ALA A CA 1
ATOM 699 C C . ALA A 1 91 ? -0.132 -5.613 -9.453 1 98.31 91 ALA A C 1
ATOM 701 O O . ALA A 1 91 ? 1.05 -5.898 -9.656 1 98.31 91 ALA A O 1
ATOM 702 N N . ILE A 1 92 ? -0.579 -4.355 -9.539 1 98.12 92 ILE A N 1
ATOM 703 C CA . ILE A 1 92 ? 0.34 -3.363 -10.086 1 98.12 92 ILE A CA 1
ATOM 704 C C . ILE A 1 92 ? 0.41 -2.156 -9.156 1 98.12 92 ILE A C 1
ATOM 706 O O . ILE A 1 92 ? 1.206 -1.24 -9.375 1 98.12 92 ILE A O 1
ATOM 710 N N . GLY A 1 93 ? -0.353 -2.098 -8.102 1 97.25 93 GLY A N 1
ATOM 711 C CA . GLY A 1 93 ? -0.517 -0.91 -7.281 1 97.25 93 GLY A CA 1
ATOM 712 C C . GLY A 1 93 ? 0.735 -0.544 -6.504 1 97.25 93 GLY A C 1
ATOM 713 O O . GLY A 1 93 ? 0.838 0.561 -5.969 1 97.25 93 GLY A O 1
ATOM 714 N N . GLY A 1 94 ? 1.693 -1.42 -6.426 1 97.81 94 GLY A N 1
ATOM 715 C CA . GLY A 1 94 ? 2.924 -1.186 -5.688 1 97.81 94 GLY A CA 1
ATOM 716 C C . GLY A 1 94 ? 4.078 -0.754 -6.574 1 97.81 94 GLY A C 1
ATOM 717 O O . GLY A 1 94 ? 5.219 -0.656 -6.113 1 97.81 94 GLY A O 1
ATOM 718 N N . LEU A 1 95 ? 3.85 -0.43 -7.859 1 97.69 95 LEU A N 1
ATOM 719 C CA . LEU A 1 95 ? 4.918 -0.08 -8.789 1 97.69 95 LEU A CA 1
ATOM 720 C C . LEU A 1 95 ? 5.648 1.177 -8.328 1 97.69 95 LEU A C 1
ATOM 722 O O . LEU A 1 95 ? 6.855 1.308 -8.539 1 97.69 95 LEU A O 1
ATOM 726 N N . ASP A 1 96 ? 4.926 2.09 -7.688 1 95.75 96 ASP A N 1
ATOM 727 C CA . ASP A 1 96 ? 5.543 3.299 -7.152 1 95.75 96 ASP A CA 1
ATOM 728 C C . ASP A 1 96 ? 6.59 2.959 -6.09 1 95.75 96 ASP A C 1
ATOM 730 O O . ASP A 1 96 ? 7.586 3.668 -5.949 1 95.75 96 ASP A O 1
ATOM 734 N N . ASP A 1 97 ? 6.43 1.886 -5.383 1 97.25 97 ASP A N 1
ATOM 735 C CA . ASP A 1 97 ? 7.328 1.478 -4.309 1 97.25 97 ASP A CA 1
ATOM 736 C C . ASP A 1 97 ? 8.688 1.054 -4.859 1 97.25 97 ASP A C 1
ATOM 738 O O . ASP A 1 97 ? 9.672 0.995 -4.121 1 97.25 97 ASP A O 1
ATOM 742 N N . LEU A 1 98 ? 8.758 0.799 -6.125 1 97.81 98 LEU A N 1
ATOM 743 C CA . LEU A 1 98 ? 10 0.334 -6.723 1 97.81 98 LEU A CA 1
ATOM 744 C C . LEU A 1 98 ? 11.016 1.465 -6.809 1 97.81 98 LEU A C 1
ATOM 746 O O . LEU A 1 98 ? 12.195 1.227 -7.098 1 97.81 98 LEU A O 1
ATOM 750 N N . ARG A 1 99 ? 10.594 2.66 -6.477 1 95.5 99 ARG A N 1
ATOM 751 C CA . ARG A 1 99 ? 11.516 3.795 -6.461 1 95.5 99 ARG A CA 1
ATOM 752 C C . ARG A 1 99 ? 12.648 3.566 -5.469 1 95.5 99 ARG A C 1
ATOM 754 O O . ARG A 1 99 ? 13.773 4.023 -5.688 1 95.5 99 ARG A O 1
ATOM 761 N N . ASP A 1 100 ? 12.375 2.895 -4.367 1 96.88 100 ASP A N 1
ATOM 762 C CA . ASP A 1 100 ? 13.43 2.586 -3.404 1 96.88 100 ASP A CA 1
ATOM 763 C C . ASP A 1 100 ? 14.555 1.796 -4.062 1 96.88 100 ASP A C 1
ATOM 765 O O . ASP A 1 100 ? 15.734 2.014 -3.76 1 96.88 100 ASP A O 1
ATOM 769 N N . TRP A 1 101 ? 14.242 0.936 -4.996 1 97.69 101 TRP A N 1
ATOM 770 C CA . TRP A 1 101 ? 15.234 0.138 -5.715 1 97.69 101 TRP A CA 1
ATOM 771 C C . TRP A 1 101 ? 15.961 0.982 -6.758 1 97.69 101 TRP A C 1
ATOM 773 O O . TRP A 1 101 ? 17.188 0.989 -6.809 1 97.69 101 TRP A O 1
ATOM 783 N N . THR A 1 102 ? 15.211 1.734 -7.531 1 96.44 102 THR A N 1
ATOM 784 C CA . THR A 1 102 ? 15.828 2.424 -8.664 1 96.44 102 THR A CA 1
ATOM 785 C C . THR A 1 102 ? 16.578 3.67 -8.195 1 96.44 102 THR A C 1
ATOM 787 O O . THR A 1 102 ? 17.453 4.172 -8.898 1 96.44 102 THR A O 1
ATOM 790 N N . ASN A 1 103 ? 16.234 4.145 -6.992 1 94.06 103 ASN A N 1
ATOM 791 C CA . ASN A 1 103 ? 16.953 5.285 -6.434 1 94.06 103 ASN A CA 1
ATOM 792 C C . ASN A 1 103 ? 18.172 4.844 -5.629 1 94.06 103 ASN A C 1
ATOM 794 O O . ASN A 1 103 ? 19.125 5.602 -5.484 1 94.06 103 ASN A O 1
ATOM 798 N N . ASN A 1 104 ? 18.219 3.572 -5.184 1 96.12 104 ASN A N 1
ATOM 799 C CA . ASN A 1 104 ? 19.203 3.27 -4.141 1 96.12 104 ASN A CA 1
ATOM 800 C C . ASN A 1 104 ? 19.906 1.948 -4.41 1 96.12 104 ASN A C 1
ATOM 802 O O . ASN A 1 104 ? 20.969 1.678 -3.828 1 96.12 104 ASN A O 1
ATOM 806 N N . VAL A 1 105 ? 19.391 1.092 -5.254 1 97.38 105 VAL A N 1
ATOM 807 C CA . VAL A 1 105 ? 19.922 -0.259 -5.379 1 97.38 105 VAL A CA 1
ATOM 808 C C . VAL A 1 105 ? 20.406 -0.493 -6.805 1 97.38 105 VAL A C 1
ATOM 810 O O . VAL A 1 105 ? 21.5 -1.037 -7.016 1 97.38 105 VAL A O 1
ATOM 813 N N . GLN A 1 106 ? 19.641 -0.089 -7.797 1 97.5 106 GLN A N 1
ATOM 814 C CA . GLN A 1 106 ? 19.922 -0.347 -9.203 1 97.5 106 GLN A CA 1
ATOM 815 C C . GLN A 1 106 ? 19.344 0.75 -10.094 1 97.5 106 GLN A C 1
ATOM 817 O O . GLN A 1 106 ? 18.438 1.477 -9.68 1 97.5 106 GLN A O 1
ATOM 822 N N . PRO A 1 107 ? 19.828 0.937 -11.305 1 95.5 107 PRO A N 1
ATOM 823 C CA . PRO A 1 107 ? 19.438 2.086 -12.117 1 95.5 107 PRO A CA 1
ATOM 824 C C . PRO A 1 107 ? 18.016 1.953 -12.68 1 95.5 107 PRO A C 1
ATOM 826 O O . PRO A 1 107 ? 17.344 2.961 -12.922 1 95.5 107 PRO A O 1
ATOM 829 N N . HIS A 1 108 ? 17.578 0.7 -13.008 1 95.88 108 HIS A N 1
ATOM 830 C CA . HIS A 1 108 ? 16.266 0.478 -13.602 1 95.88 108 HIS A CA 1
ATOM 831 C C . HIS A 1 108 ? 15.758 -0.924 -13.297 1 95.88 108 HIS A C 1
ATOM 833 O O . HIS A 1 108 ? 16.5 -1.771 -12.797 1 95.88 108 HIS A O 1
ATOM 839 N N . ILE A 1 109 ? 14.523 -1.151 -13.516 1 97.69 109 ILE A N 1
ATOM 840 C CA . ILE A 1 109 ? 13.891 -2.459 -13.406 1 97.69 109 ILE A CA 1
ATOM 841 C C . ILE A 1 109 ? 13.023 -2.721 -14.641 1 97.69 109 ILE A C 1
ATOM 843 O O . ILE A 1 109 ? 12.094 -1.962 -14.922 1 97.69 109 ILE A O 1
ATOM 847 N N . PRO A 1 110 ? 13.328 -3.781 -15.414 1 98.38 110 PRO A N 1
ATOM 848 C CA . PRO A 1 110 ? 12.43 -4.141 -16.516 1 98.38 110 PRO A CA 1
ATOM 849 C C . PRO A 1 110 ? 11.078 -4.645 -16.016 1 98.38 110 PRO A C 1
ATOM 851 O O . PRO A 1 110 ? 11.008 -5.445 -15.086 1 98.38 110 PRO A O 1
ATOM 854 N N . ILE A 1 111 ? 10.031 -4.098 -16.641 1 98.69 111 ILE A N 1
ATOM 855 C CA . ILE A 1 111 ? 8.664 -4.527 -16.375 1 98.69 111 ILE A CA 1
ATOM 856 C C . ILE A 1 111 ? 8.094 -5.227 -17.594 1 98.69 111 ILE A C 1
ATOM 858 O O . ILE A 1 111 ? 7.871 -4.594 -18.641 1 98.69 111 ILE A O 1
ATOM 862 N N . TYR A 1 112 ? 7.836 -6.496 -17.5 1 98.81 112 TYR A N 1
ATOM 863 C CA . TYR A 1 112 ? 7.23 -7.266 -18.594 1 98.81 112 TYR A CA 1
ATOM 864 C C . TYR A 1 112 ? 5.715 -7.324 -18.438 1 98.81 112 TYR A C 1
ATOM 866 O O . TYR A 1 112 ? 5.207 -7.793 -17.422 1 98.81 112 TYR A O 1
ATOM 874 N N . THR A 1 113 ? 5.023 -6.844 -19.391 1 98.62 113 THR A N 1
ATOM 875 C CA . THR A 1 113 ? 3.57 -6.754 -19.281 1 98.62 113 THR A CA 1
ATOM 876 C C . THR A 1 113 ? 2.918 -6.828 -20.656 1 98.62 113 THR A C 1
ATOM 878 O O . THR A 1 113 ? 3.533 -6.461 -21.656 1 98.62 113 THR A O 1
ATOM 881 N N . ALA A 1 114 ? 1.744 -7.387 -20.703 1 98.44 114 ALA A N 1
ATOM 882 C CA . ALA A 1 114 ? 0.979 -7.387 -21.938 1 98.44 114 ALA A CA 1
ATOM 883 C C . ALA A 1 114 ? 0.57 -5.973 -22.328 1 98.44 114 ALA A C 1
ATOM 885 O O . ALA A 1 114 ? 0.437 -5.098 -21.484 1 98.44 114 ALA A O 1
ATOM 886 N N . ILE A 1 115 ? 0.302 -5.754 -23.578 1 97.88 115 ILE A N 1
ATOM 887 C CA . ILE A 1 115 ? 0.015 -4.43 -24.109 1 97.88 115 ILE A CA 1
ATOM 888 C C . ILE A 1 115 ? -1.272 -3.891 -23.5 1 97.88 115 ILE A C 1
ATOM 890 O O . ILE A 1 115 ? -1.385 -2.691 -23.219 1 97.88 115 ILE A O 1
ATOM 894 N N . ARG A 1 116 ? -2.268 -4.723 -23.328 1 96.5 116 ARG A N 1
ATOM 895 C CA . ARG A 1 116 ? -3.529 -4.293 -22.734 1 96.5 116 ARG A CA 1
ATOM 896 C C . ARG A 1 116 ? -3.314 -3.721 -21.328 1 96.5 116 ARG A C 1
ATOM 898 O O . ARG A 1 116 ? -3.947 -2.732 -20.953 1 96.5 116 ARG A O 1
ATOM 905 N N . ASP A 1 117 ? -2.471 -4.348 -20.594 1 97.62 117 ASP A N 1
ATOM 906 C CA . ASP A 1 117 ? -2.191 -3.9 -19.234 1 97.62 117 ASP A CA 1
ATOM 907 C C . ASP A 1 117 ? -1.322 -2.645 -19.234 1 97.62 117 ASP A C 1
ATOM 909 O O . ASP A 1 117 ? -1.475 -1.777 -18.375 1 97.62 117 ASP A O 1
ATOM 913 N N . LEU A 1 118 ? -0.399 -2.562 -20.156 1 97.81 118 LEU A N 1
ATOM 914 C CA . LEU A 1 118 ? 0.401 -1.351 -20.297 1 97.81 118 LEU A CA 1
ATOM 915 C C . LEU A 1 118 ? -0.488 -0.142 -20.578 1 97.81 118 LEU A C 1
ATOM 917 O O . LEU A 1 118 ? -0.241 0.946 -20.047 1 97.81 118 LEU A O 1
ATOM 921 N N . GLU A 1 119 ? -1.517 -0.295 -21.391 1 96.81 119 GLU A N 1
ATOM 922 C CA . GLU A 1 119 ? -2.443 0.791 -21.688 1 96.81 119 GLU A CA 1
ATOM 923 C C . GLU A 1 119 ? -3.133 1.3 -20.438 1 96.81 119 GLU A C 1
ATOM 925 O O . GLU A 1 119 ? -3.35 2.504 -20.281 1 96.81 119 GLU A O 1
ATOM 930 N N . VAL A 1 120 ? -3.445 0.382 -19.578 1 95.69 120 VAL A N 1
ATOM 931 C CA . VAL A 1 120 ? -4.039 0.762 -18.297 1 95.69 120 VAL A CA 1
ATOM 932 C C . VAL A 1 120 ? -3.016 1.525 -17.453 1 95.69 120 VAL A C 1
ATOM 934 O O . VAL A 1 120 ? -3.336 2.561 -16.875 1 95.69 120 VAL A O 1
ATOM 937 N N . MET A 1 121 ? -1.776 1.079 -17.438 1 96.56 121 MET A N 1
ATOM 938 C CA . MET A 1 121 ? -0.731 1.693 -16.625 1 96.56 121 MET A CA 1
ATOM 939 C C . MET A 1 121 ? -0.385 3.084 -17.141 1 96.56 121 MET A C 1
ATOM 941 O O . MET A 1 121 ? -0.002 3.963 -16.375 1 96.56 121 MET A O 1
ATOM 945 N N . LYS A 1 122 ? -0.561 3.311 -18.438 1 95.38 122 LYS A N 1
ATOM 946 C CA . LYS A 1 122 ? -0.333 4.637 -19 1 95.38 122 LYS A CA 1
ATOM 947 C C . LYS A 1 122 ? -1.262 5.672 -18.375 1 95.38 122 LYS A C 1
ATOM 949 O O . LYS A 1 122 ? -0.936 6.859 -18.328 1 95.38 122 LYS A O 1
ATOM 954 N N . LYS A 1 123 ? -2.375 5.145 -17.875 1 94.12 123 LYS A N 1
ATOM 955 C CA . LYS A 1 123 ? -3.309 6.016 -17.156 1 94.12 123 LYS A CA 1
ATOM 956 C C . LYS A 1 123 ? -3.035 6.008 -15.656 1 94.12 123 LYS A C 1
ATOM 958 O O . LYS A 1 123 ? -2.73 7.047 -15.07 1 94.12 123 LYS A O 1
ATOM 963 N N . THR A 1 124 ? -2.986 4.891 -15.086 1 94 124 THR A N 1
ATOM 964 C CA . THR A 1 124 ? -2.963 4.75 -13.633 1 94 124 THR A CA 1
ATOM 965 C C . THR A 1 124 ? -1.58 5.086 -13.078 1 94 124 THR A C 1
ATOM 967 O O . THR A 1 124 ? -1.446 5.465 -11.914 1 94 124 THR A O 1
ATOM 970 N N . HIS A 1 125 ? -0.597 4.879 -13.844 1 95.12 125 HIS A N 1
ATOM 971 C CA . HIS A 1 125 ? 0.794 5.129 -13.492 1 95.12 125 HIS A CA 1
ATOM 972 C C . HIS A 1 125 ? 1.482 6.008 -14.531 1 95.12 125 HIS A C 1
ATOM 974 O O . HIS A 1 125 ? 2.625 5.746 -14.906 1 95.12 125 HIS A O 1
ATOM 980 N N . TYR A 1 126 ? 0.744 7.008 -14.945 1 91.88 126 TYR A N 1
ATOM 981 C CA . TYR A 1 126 ? 1.201 7.836 -16.062 1 91.88 126 TYR A CA 1
ATOM 982 C C . TYR A 1 126 ? 2.602 8.375 -15.789 1 91.88 126 TYR A C 1
ATOM 984 O O . TYR A 1 126 ? 3.434 8.43 -16.703 1 91.88 126 TYR A O 1
ATOM 992 N N . TYR A 1 127 ? 2.949 8.766 -14.578 1 87.69 127 TYR A N 1
ATOM 993 C CA . TYR A 1 127 ? 4.215 9.391 -14.211 1 87.69 127 TYR A CA 1
ATOM 994 C C . TYR A 1 127 ? 5.352 8.375 -14.227 1 87.69 127 TYR A C 1
ATOM 996 O O . TYR A 1 127 ? 6.527 8.758 -14.25 1 87.69 127 TYR A O 1
ATOM 1004 N N . LEU A 1 128 ? 5.082 7.066 -14.195 1 90.75 128 LEU A N 1
ATOM 1005 C CA . LEU A 1 128 ? 6.082 6.008 -14.266 1 90.75 128 LEU A CA 1
ATOM 1006 C C . LEU A 1 128 ? 6.332 5.594 -15.719 1 90.75 128 LEU A C 1
ATOM 1008 O O . LEU A 1 128 ? 7.426 5.141 -16.062 1 90.75 128 LEU A O 1
ATOM 1012 N N . VAL A 1 129 ? 5.277 5.711 -16.516 1 88 129 VAL A N 1
ATOM 1013 C CA . VAL A 1 129 ? 5.359 5.289 -17.906 1 88 129 VAL A CA 1
ATOM 1014 C C . VAL A 1 129 ? 5.953 6.414 -18.75 1 88 129 VAL A C 1
ATOM 1016 O O . VAL A 1 129 ? 6.805 6.172 -19.609 1 88 129 VAL A O 1
ATOM 1019 N N . ASP A 1 130 ? 5.504 7.613 -18.531 1 86.06 130 ASP A N 1
ATOM 1020 C CA . ASP A 1 130 ? 6.02 8.812 -19.188 1 86.06 130 ASP A CA 1
ATOM 1021 C C . ASP A 1 130 ? 6.664 9.758 -18.172 1 86.06 130 ASP A C 1
ATOM 1023 O O . ASP A 1 130 ? 5.984 10.602 -17.594 1 86.06 130 ASP A O 1
ATOM 1027 N N . THR A 1 131 ? 7.953 9.688 -18.125 1 78.69 131 THR A N 1
ATOM 1028 C CA . THR A 1 131 ? 8.648 10.406 -17.062 1 78.69 131 THR A CA 1
ATOM 1029 C C . THR A 1 131 ? 8.852 11.875 -17.453 1 78.69 131 THR A C 1
ATOM 1031 O O . THR A 1 131 ? 9.344 12.672 -16.656 1 78.69 131 THR A O 1
ATOM 1034 N N . SER A 1 132 ? 8.492 12.258 -18.641 1 75.69 132 SER A N 1
ATOM 1035 C CA . SER A 1 132 ? 8.648 13.641 -19.078 1 75.69 132 SER A CA 1
ATOM 1036 C C . SER A 1 132 ? 7.703 14.57 -18.312 1 75.69 132 SER A C 1
ATOM 1038 O O . SER A 1 132 ? 7.898 15.781 -18.297 1 75.69 132 SER A O 1
ATOM 1040 N N . VAL A 1 133 ? 6.742 14.031 -17.594 1 71.88 133 VAL A N 1
ATOM 1041 C CA . VAL A 1 133 ? 5.723 14.828 -16.938 1 71.88 133 VAL A CA 1
ATOM 1042 C C . VAL A 1 133 ? 6.137 15.109 -15.484 1 71.88 133 VAL A C 1
ATOM 1044 O O . VAL A 1 133 ? 5.449 15.836 -14.766 1 71.88 133 VAL A O 1
ATOM 1047 N N . ILE A 1 134 ? 7.25 14.531 -15.109 1 72.56 134 ILE A N 1
ATOM 1048 C CA . ILE A 1 134 ? 7.68 14.641 -13.719 1 72.56 134 ILE A CA 1
ATOM 1049 C C . ILE A 1 134 ? 8.352 15.992 -13.492 1 72.56 134 ILE A C 1
ATOM 1051 O O . ILE A 1 134 ? 9.109 16.469 -14.344 1 72.56 134 ILE A O 1
ATOM 1055 N N . ILE A 1 135 ? 8 16.609 -12.328 1 66.44 135 ILE A N 1
ATOM 1056 C CA . ILE A 1 135 ? 8.648 17.844 -11.898 1 66.44 135 ILE A CA 1
ATOM 1057 C C . ILE A 1 135 ? 10.141 17.594 -11.695 1 66.44 135 ILE A C 1
ATOM 1059 O O . ILE A 1 135 ? 10.539 16.594 -11.094 1 66.44 135 ILE A O 1
ATOM 1063 N N . PRO A 1 136 ? 10.914 18.516 -12.281 1 68.62 136 PRO A N 1
ATOM 1064 C CA . PRO A 1 136 ? 12.352 18.375 -12.055 1 68.62 136 PRO A CA 1
ATOM 1065 C C . PRO A 1 136 ? 12.711 18.25 -10.57 1 68.62 136 PRO A C 1
ATOM 1067 O O . PRO A 1 136 ? 12.172 19 -9.742 1 68.62 136 PRO A O 1
ATOM 1070 N N . GLY A 1 137 ? 13.391 17.25 -10.195 1 66.94 137 GLY A N 1
ATOM 1071 C CA . GLY A 1 137 ? 13.805 17.078 -8.812 1 66.94 137 GLY A CA 1
ATOM 1072 C C . GLY A 1 137 ? 12.969 16.047 -8.07 1 66.94 137 GLY A C 1
ATOM 1073 O O . GLY A 1 137 ? 13.344 15.617 -6.977 1 66.94 137 GLY A O 1
ATOM 1074 N N . ALA A 1 138 ? 11.883 15.75 -8.695 1 70.75 138 ALA A N 1
ATOM 1075 C CA . ALA A 1 138 ? 11.07 14.711 -8.062 1 70.75 138 ALA A CA 1
ATOM 1076 C C . ALA A 1 138 ? 11.633 13.32 -8.359 1 70.75 138 ALA A C 1
ATOM 1078 O O . ALA A 1 138 ? 11.984 13.016 -9.5 1 70.75 138 ALA A O 1
ATOM 1079 N N . ALA A 1 139 ? 11.906 12.672 -7.328 1 73.44 139 ALA A N 1
ATOM 1080 C CA . ALA A 1 139 ? 12.438 11.32 -7.496 1 73.44 139 ALA A CA 1
ATOM 1081 C C . ALA A 1 139 ? 11.312 10.305 -7.676 1 73.44 139 ALA A C 1
ATOM 1083 O O . ALA A 1 139 ? 10.453 10.164 -6.805 1 73.44 139 ALA A O 1
ATOM 1084 N N . VAL A 1 140 ? 11.25 9.672 -8.93 1 79.81 140 VAL A N 1
ATOM 1085 C CA . VAL A 1 140 ? 10.266 8.633 -9.211 1 79.81 140 VAL A CA 1
ATOM 1086 C C . VAL A 1 140 ? 10.977 7.359 -9.664 1 79.81 140 VAL A C 1
ATOM 1088 O O . VAL A 1 140 ? 12.188 7.375 -9.922 1 79.81 140 VAL A O 1
ATOM 1091 N N . SER A 1 141 ? 10.273 6.25 -9.664 1 82.06 141 SER A N 1
ATOM 1092 C CA . SER A 1 141 ? 10.82 4.98 -10.125 1 82.06 141 SER A CA 1
ATOM 1093 C C . SER A 1 141 ? 11.234 5.055 -11.594 1 82.06 141 SER A C 1
ATOM 1095 O O . SER A 1 141 ? 10.523 5.645 -12.414 1 82.06 141 SER A O 1
ATOM 1097 N N . GLU A 1 142 ? 12.367 4.516 -11.914 1 87.06 142 GLU A N 1
ATOM 1098 C CA . GLU A 1 142 ? 12.812 4.359 -13.289 1 87.06 142 GLU A CA 1
ATOM 1099 C C . GLU A 1 142 ? 12.539 2.947 -13.805 1 87.06 142 GLU A C 1
ATOM 1101 O O . GLU A 1 142 ? 13.305 2.023 -13.539 1 87.06 142 GLU A O 1
ATOM 1106 N N . LEU A 1 143 ? 11.484 2.801 -14.539 1 92.44 143 LEU A N 1
ATOM 1107 C CA . LEU A 1 143 ? 11.023 1.502 -15.023 1 92.44 143 LEU A CA 1
ATOM 1108 C C . LEU A 1 143 ? 11.141 1.417 -16.547 1 92.44 143 LEU A C 1
ATOM 1110 O O . LEU A 1 143 ? 10.945 2.414 -17.25 1 92.44 143 LEU A O 1
ATOM 1114 N N . GLU A 1 144 ? 11.547 0.302 -16.969 1 95.25 144 GLU A N 1
ATOM 1115 C CA . GLU A 1 144 ? 11.602 0.01 -18.406 1 95.25 144 GLU A CA 1
ATOM 1116 C C . GLU A 1 144 ? 10.531 -0.997 -18.812 1 95.25 144 GLU A C 1
ATOM 1118 O O . GLU A 1 144 ? 10.656 -2.191 -18.531 1 95.25 144 GLU A O 1
ATOM 1123 N N . PHE A 1 145 ? 9.555 -0.567 -19.562 1 97 145 PHE A N 1
ATOM 1124 C CA . PHE A 1 145 ? 8.43 -1.43 -19.906 1 97 145 PHE A CA 1
ATOM 1125 C C . PHE A 1 145 ? 8.711 -2.223 -21.172 1 97 145 PHE A C 1
ATOM 1127 O O . PHE A 1 145 ? 9.172 -1.662 -22.172 1 97 145 PHE A O 1
ATOM 1134 N N . LYS A 1 146 ? 8.539 -3.502 -21.047 1 98.06 146 LYS A N 1
ATOM 1135 C CA . LYS A 1 146 ? 8.703 -4.445 -22.156 1 98.06 146 LYS A CA 1
ATOM 1136 C C . LYS A 1 146 ? 7.398 -5.191 -22.422 1 98.06 146 LYS A C 1
ATOM 1138 O O . LYS A 1 146 ? 6.875 -5.883 -21.547 1 98.06 146 LYS A O 1
ATOM 1143 N N . VAL A 1 147 ? 6.926 -5.113 -23.688 1 98.5 147 VAL A N 1
ATOM 1144 C CA . VAL A 1 147 ? 5.648 -5.727 -24.031 1 98.5 147 VAL A CA 1
ATOM 1145 C C . VAL A 1 147 ? 5.848 -7.219 -24.297 1 98.5 147 VAL A C 1
ATOM 1147 O O . VAL A 1 147 ? 6.758 -7.613 -25.031 1 98.5 147 VAL A O 1
ATOM 1150 N N . ILE A 1 148 ? 5.031 -7.984 -23.672 1 98.56 148 ILE A N 1
ATOM 1151 C CA . ILE A 1 148 ? 5.039 -9.422 -23.922 1 98.56 148 ILE A CA 1
ATOM 1152 C C . ILE A 1 148 ? 3.742 -9.82 -24.625 1 98.56 148 ILE A C 1
ATOM 1154 O O . ILE A 1 148 ? 2.742 -9.102 -24.547 1 98.56 148 ILE A O 1
ATOM 1158 N N . HIS A 1 149 ? 3.803 -10.969 -25.234 1 97.94 149 HIS A N 1
ATOM 1159 C CA . HIS A 1 149 ? 2.658 -11.484 -25.984 1 97.94 149 HIS A CA 1
ATOM 1160 C C . HIS A 1 149 ? 2.17 -12.805 -25.406 1 97.94 149 HIS A C 1
ATOM 1162 O O . HIS A 1 149 ? 2.977 -13.656 -25 1 97.94 149 HIS A O 1
ATOM 1168 N N . GLU A 1 150 ? 0.864 -12.93 -25.312 1 96.62 150 GLU A N 1
ATOM 1169 C CA . GLU A 1 150 ? 0.295 -14.078 -24.625 1 96.62 150 GLU A CA 1
ATOM 1170 C C . GLU A 1 150 ? 0.574 -15.375 -25.375 1 96.62 150 GLU A C 1
ATOM 1172 O O . GLU A 1 150 ? 0.5 -16.469 -24.812 1 96.62 150 GLU A O 1
ATOM 1177 N N . ASP A 1 151 ? 0.938 -15.297 -26.703 1 96.38 151 ASP A N 1
ATOM 1178 C CA . ASP A 1 151 ? 1.071 -16.484 -27.531 1 96.38 151 ASP A CA 1
ATOM 1179 C C . ASP A 1 151 ? 2.539 -16.859 -27.734 1 96.38 151 ASP A C 1
ATOM 1181 O O . ASP A 1 151 ? 2.855 -17.797 -28.469 1 96.38 151 ASP A O 1
ATOM 1185 N N . GLN A 1 152 ? 3.406 -16.141 -27.062 1 97.44 152 GLN A N 1
ATOM 1186 C CA . GLN A 1 152 ? 4.824 -16.422 -27.266 1 97.44 152 GLN A CA 1
ATOM 1187 C C . GLN A 1 152 ? 5.586 -16.344 -25.938 1 97.44 152 GLN A C 1
ATOM 1189 O O . GLN A 1 152 ? 5.398 -15.406 -25.172 1 97.44 152 GLN A O 1
ATOM 1194 N N . PRO A 1 153 ? 6.445 -17.328 -25.734 1 98.38 153 PRO A N 1
ATOM 1195 C CA . PRO A 1 153 ? 7.324 -17.219 -24.562 1 98.38 153 PRO A CA 1
ATOM 1196 C C . PRO A 1 153 ? 8.305 -16.062 -24.656 1 98.38 153 PRO A C 1
ATOM 1198 O O . PRO A 1 153 ? 8.516 -15.516 -25.75 1 98.38 153 PRO A O 1
ATOM 1201 N N . PHE A 1 154 ? 8.844 -15.602 -23.578 1 98.44 154 PHE A N 1
ATOM 1202 C CA . PHE A 1 154 ? 9.906 -14.609 -23.5 1 98.44 154 PHE A CA 1
ATOM 1203 C C . PHE A 1 154 ? 10.961 -15.031 -22.484 1 98.44 154 PHE A C 1
ATOM 1205 O O . PHE A 1 154 ? 10.789 -16.031 -21.781 1 98.44 154 PHE A O 1
ATOM 1212 N N . VAL A 1 155 ? 12.094 -14.344 -22.547 1 97.62 155 VAL A N 1
ATOM 1213 C CA . VAL A 1 155 ? 13.219 -14.773 -21.719 1 97.62 155 VAL A CA 1
ATOM 1214 C C . VAL A 1 155 ? 13.641 -13.633 -20.797 1 97.62 155 VAL A C 1
ATOM 1216 O O . VAL A 1 155 ? 13.727 -12.484 -21.219 1 97.62 155 VAL A O 1
ATOM 1219 N N . VAL A 1 156 ? 13.773 -13.961 -19.531 1 96.19 156 VAL A N 1
ATOM 1220 C CA . VAL A 1 156 ? 14.359 -13.055 -18.547 1 96.19 156 VAL A CA 1
ATOM 1221 C C . VAL A 1 156 ? 15.633 -13.68 -17.969 1 96.19 156 VAL A C 1
ATOM 1223 O O . VAL A 1 156 ? 15.578 -14.656 -17.219 1 96.19 156 VAL A O 1
ATOM 1226 N N . ASN A 1 157 ? 16.781 -13.109 -18.188 1 93.5 157 ASN A N 1
ATOM 1227 C CA . ASN A 1 157 ? 18.078 -13.602 -17.719 1 93.5 157 ASN A CA 1
ATOM 1228 C C . ASN A 1 157 ? 18.188 -15.117 -17.891 1 93.5 157 ASN A C 1
ATOM 1230 O O . ASN A 1 157 ? 18.484 -15.836 -16.938 1 93.5 157 ASN A O 1
ATOM 1234 N N . ASP A 1 158 ? 17.922 -15.703 -19 1 92.81 158 ASP A N 1
ATOM 1235 C CA . ASP A 1 158 ? 18.109 -17.094 -19.406 1 92.81 158 ASP A CA 1
ATOM 1236 C C . ASP A 1 158 ? 16.938 -17.969 -18.953 1 92.81 158 ASP A C 1
ATOM 1238 O O . ASP A 1 158 ? 16.906 -19.172 -19.219 1 92.81 158 ASP A O 1
ATOM 1242 N N . LEU A 1 159 ? 16.031 -17.359 -18.219 1 96 159 LEU A N 1
ATOM 1243 C CA . LEU A 1 159 ? 14.844 -18.109 -17.828 1 96 159 LEU A CA 1
ATOM 1244 C C . LEU A 1 159 ? 13.727 -17.938 -18.859 1 96 159 LEU A C 1
ATOM 1246 O O . LEU A 1 159 ? 13.273 -16.812 -19.094 1 96 159 LEU A O 1
ATOM 1250 N N . LYS A 1 160 ? 13.344 -19.016 -19.422 1 97.56 160 LYS A N 1
ATOM 1251 C CA . LYS A 1 160 ? 12.211 -18.984 -20.344 1 97.56 160 LYS A CA 1
ATOM 1252 C C . LYS A 1 160 ? 10.891 -18.938 -19.578 1 97.56 160 LYS A C 1
ATOM 1254 O O . LYS A 1 160 ? 10.648 -19.75 -18.688 1 97.56 160 LYS A O 1
ATOM 1259 N N . ILE A 1 161 ? 10.047 -17.984 -19.891 1 98.5 161 ILE A N 1
ATOM 1260 C CA . ILE A 1 161 ? 8.734 -17.812 -19.266 1 98.5 161 ILE A CA 1
ATOM 1261 C C . ILE A 1 161 ? 7.645 -17.891 -20.328 1 98.5 161 ILE A C 1
ATOM 1263 O O . ILE A 1 161 ? 7.703 -17.203 -21.359 1 98.5 161 ILE A O 1
ATOM 1267 N N . THR A 1 162 ? 6.727 -18.766 -20.109 1 98.75 162 THR A N 1
ATOM 1268 C CA . THR A 1 162 ? 5.609 -18.953 -21.031 1 98.75 162 THR A CA 1
ATOM 1269 C C . THR A 1 162 ? 4.316 -18.406 -20.438 1 98.75 162 THR A C 1
ATOM 1271 O O . THR A 1 162 ? 3.869 -18.875 -19.391 1 98.75 162 THR A O 1
ATOM 1274 N N . PRO A 1 163 ? 3.754 -17.422 -21.156 1 98.81 163 PRO A N 1
ATOM 1275 C CA . PRO A 1 163 ? 2.459 -16.938 -20.672 1 98.81 163 PRO A CA 1
ATOM 1276 C C . PRO A 1 163 ? 1.376 -18 -20.703 1 98.81 163 PRO A C 1
ATOM 1278 O O . PRO A 1 163 ? 1.357 -18.844 -21.625 1 98.81 163 PRO A O 1
ATOM 1281 N N . LEU A 1 164 ? 0.551 -18.016 -19.719 1 98.88 164 LEU A N 1
ATOM 1282 C CA . LEU A 1 164 ? -0.638 -18.859 -19.625 1 98.88 164 LEU A CA 1
ATOM 1283 C C . LEU A 1 164 ? -1.904 -18.016 -19.609 1 98.88 164 LEU A C 1
ATOM 1285 O O . LEU A 1 164 ? -2.355 -17.578 -18.547 1 98.88 164 LEU A O 1
ATOM 1289 N N . PRO A 1 165 ? -2.51 -17.781 -20.781 1 98.62 165 PRO A N 1
ATOM 1290 C CA . PRO A 1 165 ? -3.717 -16.953 -20.797 1 98.62 165 PRO A CA 1
ATOM 1291 C C . PRO A 1 165 ? -4.891 -17.594 -20.062 1 98.62 165 PRO A C 1
ATOM 1293 O O . PRO A 1 165 ? -5.16 -18.781 -20.25 1 98.62 165 PRO A O 1
ATOM 1296 N N . VAL A 1 166 ? -5.559 -16.828 -19.219 1 98.69 166 VAL A N 1
ATOM 1297 C CA . VAL A 1 166 ? -6.727 -17.312 -18.5 1 98.69 166 VAL A CA 1
ATOM 1298 C C . VAL A 1 166 ? -7.773 -16.203 -18.406 1 98.69 166 VAL A C 1
ATOM 1300 O O . VAL A 1 166 ? -7.484 -15.047 -18.719 1 98.69 166 VAL A O 1
ATOM 1303 N N . TRP A 1 167 ? -9 -16.609 -18.016 1 97.81 167 TRP A N 1
ATOM 1304 C CA . TRP A 1 167 ? -10.055 -15.625 -17.766 1 97.81 167 TRP A CA 1
ATOM 1305 C C . TRP A 1 167 ? -10.078 -15.211 -16.297 1 97.81 167 TRP A C 1
ATOM 1307 O O . TRP A 1 167 ? -9.961 -16.047 -15.406 1 97.81 167 TRP A O 1
ATOM 1317 N N . HIS A 1 168 ? -10.125 -13.945 -16.031 1 96.75 168 HIS A N 1
ATOM 1318 C CA . HIS A 1 168 ? -10.289 -13.352 -14.711 1 96.75 168 HIS A CA 1
ATOM 1319 C C . HIS A 1 168 ? -11.555 -12.492 -14.648 1 96.75 168 HIS A C 1
ATOM 1321 O O . HIS A 1 168 ? -11.492 -11.312 -14.297 1 96.75 168 HIS A O 1
ATOM 1327 N N . GLY A 1 169 ? -12.648 -13.117 -14.758 1 93.88 169 GLY A N 1
ATOM 1328 C CA . GLY A 1 169 ? -13.938 -12.492 -15.016 1 93.88 169 GLY A CA 1
ATOM 1329 C C . GLY A 1 169 ? -14.336 -12.547 -16.469 1 93.88 169 GLY A C 1
ATOM 1330 O O . GLY A 1 169 ? -13.523 -12.875 -17.344 1 93.88 169 GLY A O 1
ATOM 1331 N N . SER A 1 170 ? -15.609 -12.211 -16.703 1 89.88 170 SER A N 1
ATOM 1332 C CA . SER A 1 170 ? -16.125 -12.258 -18.062 1 89.88 170 SER A CA 1
ATOM 1333 C C . SER A 1 170 ? -15.438 -11.234 -18.953 1 89.88 170 SER A C 1
ATOM 1335 O O . SER A 1 170 ? -15.414 -10.039 -18.641 1 89.88 170 SER A O 1
ATOM 1337 N N . ASN A 1 171 ? -14.805 -11.719 -19.953 1 88.38 171 ASN A N 1
ATOM 1338 C CA . ASN A 1 171 ? -14.211 -10.891 -21 1 88.38 171 ASN A CA 1
ATOM 1339 C C . ASN A 1 171 ? -12.961 -10.164 -20.516 1 88.38 171 ASN A C 1
ATOM 1341 O O . ASN A 1 171 ? -12.664 -9.062 -20.953 1 88.38 171 ASN A O 1
ATOM 1345 N N . TYR A 1 172 ? -12.383 -10.609 -19.484 1 92.31 172 TYR A N 1
ATOM 1346 C CA . TYR A 1 172 ? -11.117 -10.062 -19.016 1 92.31 172 TYR A CA 1
ATOM 1347 C C . TYR A 1 172 ? -10.023 -11.133 -19.016 1 92.31 172 TYR A C 1
ATOM 1349 O O . TYR A 1 172 ? -10.094 -12.102 -18.25 1 92.31 172 TYR A O 1
ATOM 1357 N N . ARG A 1 173 ? -9.117 -10.859 -19.891 1 94.12 173 ARG A N 1
ATOM 1358 C CA . ARG A 1 173 ? -8 -11.781 -20.047 1 94.12 173 ARG A CA 1
ATOM 1359 C C . ARG A 1 173 ? -6.859 -11.438 -19.109 1 94.12 173 ARG A C 1
ATOM 1361 O O . ARG A 1 173 ? -6.496 -10.266 -18.969 1 94.12 173 ARG A O 1
ATOM 1368 N N . SER A 1 174 ? -6.395 -12.352 -18.328 1 97.25 174 SER A N 1
ATOM 1369 C CA . SER A 1 174 ? -5.191 -12.234 -17.5 1 97.25 174 SER A CA 1
ATOM 1370 C C . SER A 1 174 ? -4.168 -13.305 -17.875 1 97.25 174 SER A C 1
ATOM 1372 O O . SER A 1 174 ? -4.43 -14.156 -18.719 1 97.25 174 SER A O 1
ATOM 1374 N N . LEU A 1 175 ? -2.969 -13.148 -17.312 1 98.75 175 LEU A N 1
ATOM 1375 C CA . LEU A 1 175 ? -1.92 -14.109 -17.641 1 98.75 175 LEU A CA 1
ATOM 1376 C C . LEU A 1 175 ? -1.443 -14.828 -16.375 1 98.75 175 LEU A C 1
ATOM 1378 O O . LEU A 1 175 ? -1.247 -14.203 -15.336 1 98.75 175 LEU A O 1
ATOM 1382 N N . GLY A 1 176 ? -1.355 -16.172 -16.422 1 98.81 176 GLY A N 1
ATOM 1383 C CA . GLY A 1 176 ? -0.395 -16.938 -15.633 1 98.81 176 GLY A CA 1
ATOM 1384 C C . GLY A 1 176 ? 0.949 -17.094 -16.328 1 98.81 176 GLY A C 1
ATOM 1385 O O . GLY A 1 176 ? 1.146 -16.578 -17.438 1 98.81 176 GLY A O 1
ATOM 1386 N N . PHE A 1 177 ? 1.85 -17.828 -15.641 1 98.88 177 PHE A N 1
ATOM 1387 C CA . PHE A 1 177 ? 3.166 -18.031 -16.234 1 98.88 177 PHE A CA 1
ATOM 1388 C C . PHE A 1 177 ? 3.711 -19.406 -15.898 1 98.88 177 PHE A C 1
ATOM 1390 O O . PHE A 1 177 ? 3.523 -19.906 -14.781 1 98.88 177 PHE A O 1
ATOM 1397 N N . ARG A 1 178 ? 4.355 -19.922 -16.875 1 98.5 178 ARG A N 1
ATOM 1398 C CA . ARG A 1 178 ? 5.07 -21.188 -16.703 1 98.5 178 ARG A CA 1
ATOM 1399 C C . ARG A 1 178 ? 6.578 -20.984 -16.828 1 98.5 178 ARG A C 1
ATOM 1401 O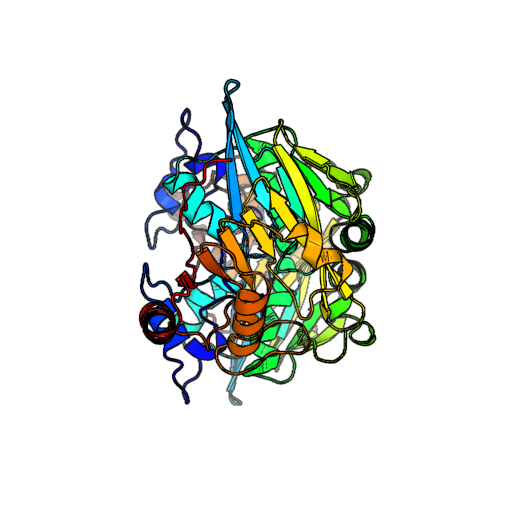 O . ARG A 1 178 ? 7.039 -20.281 -17.734 1 98.5 178 ARG A O 1
ATOM 1408 N N . PHE A 1 179 ? 7.336 -21.359 -16 1 96.12 179 PHE A N 1
ATOM 1409 C CA . PHE A 1 179 ? 8.789 -21.422 -16.094 1 96.12 179 PHE A CA 1
ATOM 1410 C C . PHE A 1 179 ? 9.305 -22.781 -15.625 1 96.12 179 PHE A C 1
ATOM 1412 O O . PHE A 1 179 ? 9.211 -23.125 -14.445 1 96.12 179 PHE A O 1
ATOM 1419 N N . GLY A 1 180 ? 9.875 -23.547 -16.531 1 94.62 180 GLY A N 1
ATOM 1420 C CA . GLY A 1 180 ? 10.125 -24.969 -16.328 1 94.62 180 GLY A CA 1
ATOM 1421 C C . GLY A 1 180 ? 8.852 -25.766 -16.125 1 94.62 180 GLY A C 1
ATOM 1422 O O . GLY A 1 180 ? 7.926 -25.703 -16.938 1 94.62 180 GLY A O 1
ATOM 1423 N N . ASN A 1 181 ? 8.812 -26.516 -15.078 1 96.62 181 ASN A N 1
ATOM 1424 C CA . ASN A 1 181 ? 7.629 -27.312 -14.805 1 96.62 181 ASN A CA 1
ATOM 1425 C C . ASN A 1 181 ? 6.812 -26.734 -13.648 1 96.62 181 ASN A C 1
ATOM 1427 O O . ASN A 1 181 ? 6.145 -27.469 -12.922 1 96.62 181 ASN A O 1
ATOM 1431 N N . VAL A 1 182 ? 6.945 -25.438 -13.492 1 98.06 182 VAL A N 1
ATOM 1432 C CA . VAL A 1 182 ? 6.137 -24.703 -12.516 1 98.06 182 VAL A CA 1
ATOM 1433 C C . VAL A 1 182 ? 5.109 -23.844 -13.242 1 98.06 182 VAL A C 1
ATOM 1435 O O . VAL A 1 182 ? 5.457 -23.078 -14.156 1 98.06 182 VAL A O 1
ATOM 1438 N N . CYS A 1 183 ? 3.9 -24 -12.891 1 98.75 183 CYS A N 1
ATOM 1439 C CA . CYS A 1 183 ? 2.811 -23.203 -13.453 1 98.75 183 CYS A CA 1
ATOM 1440 C C . CYS A 1 183 ? 2.164 -22.328 -12.391 1 98.75 183 CYS A C 1
ATOM 1442 O O . CYS A 1 183 ? 1.751 -22.828 -11.344 1 98.75 183 CYS A O 1
ATOM 1444 N N . TYR A 1 184 ? 2.135 -21.062 -12.656 1 98.88 184 TYR A N 1
ATOM 1445 C CA . TYR A 1 184 ? 1.598 -20.078 -11.719 1 98.88 184 TYR A CA 1
ATOM 1446 C C . TYR A 1 184 ? 0.398 -19.344 -12.32 1 98.88 184 TYR A C 1
ATOM 1448 O O . TYR A 1 184 ? 0.526 -18.656 -13.328 1 98.88 184 TYR A O 1
ATOM 1456 N N . ILE A 1 185 ? -0.796 -19.516 -11.766 1 98.88 185 ILE A N 1
ATOM 1457 C CA . ILE A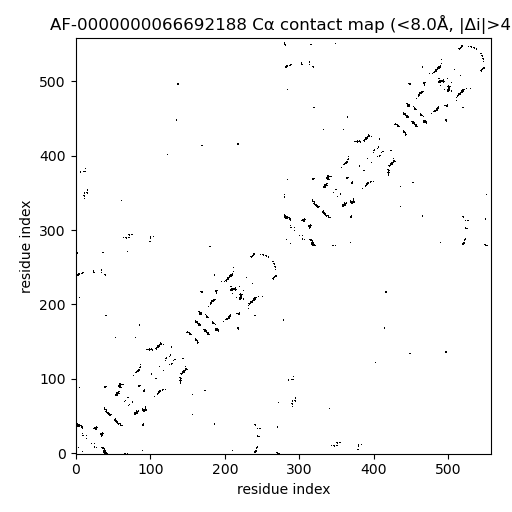 1 185 ? -2.035 -18.859 -12.172 1 98.88 185 ILE A CA 1
ATOM 1458 C C . ILE A 1 185 ? -2.707 -18.219 -10.953 1 98.88 185 ILE A C 1
ATOM 1460 O O . ILE A 1 185 ? -3.523 -18.859 -10.281 1 98.88 185 ILE A O 1
ATOM 1464 N N . SER A 1 186 ? -2.504 -16.969 -10.734 1 97.94 186 SER A N 1
ATOM 1465 C CA . SER A 1 186 ? -2.867 -16.344 -9.477 1 97.94 186 SER A CA 1
ATOM 1466 C C . SER A 1 186 ? -4.332 -15.906 -9.477 1 97.94 186 SER A C 1
ATOM 1468 O O . SER A 1 186 ? -4.973 -15.867 -8.422 1 97.94 186 SER A O 1
ATOM 1470 N N . ASP A 1 187 ? -4.875 -15.414 -10.562 1 97.94 187 ASP A N 1
ATOM 1471 C CA . ASP A 1 187 ? -6.25 -14.945 -10.703 1 97.94 187 ASP A CA 1
ATOM 1472 C C . ASP A 1 187 ? -6.938 -15.602 -11.898 1 97.94 187 ASP A C 1
ATOM 1474 O O . ASP A 1 187 ? -6.527 -15.383 -13.047 1 97.94 187 ASP A O 1
ATOM 1478 N N . VAL A 1 188 ? -7.977 -16.375 -11.586 1 98.62 188 VAL A N 1
ATOM 1479 C CA . VAL A 1 188 ? -8.602 -17.109 -12.68 1 98.62 188 VAL A CA 1
ATOM 1480 C C . VAL A 1 188 ? -10.055 -17.422 -12.32 1 98.62 188 VAL A C 1
ATOM 1482 O O . VAL A 1 188 ? -10.359 -17.75 -11.172 1 98.62 188 VAL A O 1
ATOM 1485 N N . SER A 1 189 ? -10.883 -17.234 -13.289 1 98 189 SER A N 1
ATOM 1486 C CA . SER A 1 189 ? -12.266 -17.672 -13.164 1 98 189 SER A CA 1
ATOM 1487 C C . SER A 1 189 ? -12.578 -18.797 -14.148 1 98 189 SER A C 1
ATOM 1489 O O . SER A 1 189 ? -13.57 -19.516 -13.984 1 98 189 SER A O 1
ATOM 1491 N N . ASP A 1 190 ? -11.766 -18.906 -15.156 1 98.31 190 ASP A N 1
ATOM 1492 C CA . ASP A 1 190 ? -11.906 -19.969 -16.156 1 98.31 190 ASP A CA 1
ATOM 1493 C C . ASP A 1 190 ? -10.609 -20.156 -16.938 1 98.31 190 ASP A C 1
ATOM 1495 O O . ASP A 1 190 ? -9.883 -19.188 -17.188 1 98.31 190 ASP A O 1
ATOM 1499 N N . ILE A 1 191 ? -10.328 -21.438 -17.328 1 98.62 191 ILE A N 1
ATOM 1500 C CA . ILE A 1 191 ? -9.156 -21.75 -18.141 1 98.62 191 ILE A CA 1
ATOM 1501 C C . ILE A 1 191 ? -9.594 -22.094 -19.562 1 98.62 191 ILE A C 1
ATOM 1503 O O . ILE A 1 191 ? -10.312 -23.078 -19.766 1 98.62 191 ILE A O 1
ATOM 1507 N N . PRO A 1 192 ? -9.156 -21.266 -20.453 1 98 192 PRO A N 1
ATOM 1508 C CA . PRO A 1 192 ? -9.531 -21.578 -21.844 1 98 192 PRO A CA 1
ATOM 1509 C C . PRO A 1 192 ? -8.875 -22.859 -22.359 1 98 192 PRO A C 1
ATOM 1511 O O . PRO A 1 192 ? -7.773 -23.219 -21.922 1 98 192 PRO A O 1
ATOM 1514 N N . GLU A 1 193 ? -9.508 -23.422 -23.375 1 98 193 GLU A N 1
ATOM 1515 C CA . GLU A 1 193 ? -9.055 -24.703 -23.938 1 98 193 GLU A CA 1
ATOM 1516 C C . GLU A 1 193 ? -7.617 -24.594 -24.438 1 98 193 GLU A C 1
ATOM 1518 O O . GLU A 1 193 ? -6.848 -25.562 -24.312 1 98 193 GLU A O 1
ATOM 1523 N N . GLU A 1 194 ? -7.234 -23.484 -24.953 1 97.44 194 GLU A N 1
ATOM 1524 C CA . GLU A 1 194 ? -5.922 -23.312 -25.562 1 97.44 194 GLU A CA 1
ATOM 1525 C C . GLU A 1 194 ? -4.816 -23.312 -24.516 1 97.44 194 GLU A C 1
ATOM 1527 O O . GLU A 1 194 ? -3.641 -23.484 -24.844 1 97.44 194 GLU A O 1
ATOM 1532 N N . THR A 1 195 ? -5.168 -23.109 -23.25 1 98.56 195 THR A N 1
ATOM 1533 C CA . THR A 1 195 ? -4.16 -23.016 -22.203 1 98.56 195 THR A CA 1
ATOM 1534 C C . THR A 1 195 ? -3.818 -24.391 -21.641 1 98.56 195 THR A C 1
ATOM 1536 O O . THR A 1 195 ? -2.707 -24.609 -21.156 1 98.56 195 THR A O 1
ATOM 1539 N N . TYR A 1 196 ? -4.676 -25.391 -21.734 1 98.56 196 TYR A N 1
ATOM 1540 C CA . TYR A 1 196 ? -4.496 -26.703 -21.109 1 98.56 196 TYR A CA 1
ATOM 1541 C C . TYR A 1 196 ? -3.252 -27.391 -21.625 1 98.56 196 TYR A C 1
ATOM 1543 O O . TYR A 1 196 ? -2.482 -27.969 -20.859 1 98.56 196 TYR A O 1
ATOM 1551 N N . PRO A 1 197 ? -2.963 -27.344 -22.953 1 98.31 197 PRO A N 1
ATOM 1552 C CA . PRO A 1 197 ? -1.741 -27.984 -23.453 1 98.31 197 PRO A CA 1
ATOM 1553 C C . PRO A 1 197 ? -0.477 -27.406 -22.812 1 98.31 197 PRO A C 1
ATOM 1555 O O . PRO A 1 197 ? 0.514 -28.125 -22.641 1 98.31 197 PRO A O 1
ATOM 1558 N N . LEU A 1 198 ? -0.463 -26.141 -22.422 1 98.31 198 LEU A N 1
ATOM 1559 C CA . LEU A 1 198 ? 0.689 -25.484 -21.812 1 98.31 198 LEU A CA 1
ATOM 1560 C C . LEU A 1 198 ? 0.881 -25.938 -20.375 1 98.31 198 LEU A C 1
ATOM 1562 O O . LEU A 1 198 ? 1.945 -25.719 -19.781 1 98.31 198 LEU A O 1
ATOM 1566 N N . LEU A 1 199 ? -0.132 -26.547 -19.797 1 98.62 199 LEU A N 1
ATOM 1567 C CA . LEU A 1 199 ? -0.116 -26.938 -18.391 1 98.62 199 LEU A CA 1
ATOM 1568 C C . LEU A 1 199 ? 0.299 -28.406 -18.234 1 98.62 199 LEU A C 1
ATOM 1570 O O . LEU A 1 199 ? 0.447 -28.891 -17.109 1 98.62 199 LEU A O 1
ATOM 1574 N N . LYS A 1 200 ? 0.512 -29.078 -19.312 1 97.69 200 LYS A N 1
ATOM 1575 C CA . LYS A 1 200 ? 0.878 -30.484 -19.266 1 97.69 200 LYS A CA 1
ATOM 1576 C C . LYS A 1 200 ? 2.221 -30.688 -18.562 1 97.69 200 LYS A C 1
ATOM 1578 O O . LYS A 1 200 ? 3.145 -29.891 -18.75 1 97.69 200 LYS A O 1
ATOM 1583 N N . ASP A 1 201 ? 2.34 -31.703 -17.781 1 96.5 201 ASP A N 1
ATOM 1584 C CA . ASP A 1 201 ? 3.562 -32.125 -17.109 1 96.5 201 ASP A CA 1
ATOM 1585 C C . ASP A 1 201 ? 4.043 -31.078 -16.109 1 96.5 201 ASP A C 1
ATOM 1587 O O . ASP A 1 201 ? 5.246 -30.859 -15.953 1 96.5 201 ASP A O 1
ATOM 1591 N N . CYS A 1 202 ? 3.135 -30.375 -15.594 1 96.06 202 CYS A N 1
ATOM 1592 C CA . CYS A 1 202 ? 3.441 -29.438 -14.523 1 96.06 202 CYS A CA 1
ATOM 1593 C C . CYS A 1 202 ? 3.797 -30.156 -13.234 1 96.06 202 CYS A C 1
ATOM 1595 O O . CYS A 1 202 ? 3.029 -31 -12.758 1 96.06 202 CYS A O 1
ATOM 1597 N N . ASP A 1 203 ? 4.988 -29.891 -12.648 1 97.44 203 ASP A N 1
ATOM 1598 C CA . ASP A 1 203 ? 5.402 -30.469 -11.375 1 97.44 203 ASP A CA 1
ATOM 1599 C C . ASP A 1 203 ? 4.758 -29.734 -10.195 1 97.44 203 ASP A C 1
ATOM 1601 O O . ASP A 1 203 ? 4.312 -30.375 -9.234 1 97.44 203 ASP A O 1
ATOM 1605 N N . LEU A 1 204 ? 4.742 -28.453 -10.297 1 98.44 204 LEU A N 1
ATOM 1606 C CA . LEU A 1 204 ? 4.145 -27.609 -9.273 1 98.44 204 LEU A CA 1
ATOM 1607 C C . LEU A 1 204 ? 3.15 -26.625 -9.883 1 98.44 204 LEU A C 1
ATOM 1609 O O . LEU A 1 204 ? 3.52 -25.812 -10.734 1 98.44 204 LEU A O 1
ATOM 1613 N N . LEU A 1 205 ? 1.917 -26.781 -9.523 1 98.81 205 LEU A N 1
ATOM 1614 C CA . LEU A 1 205 ? 0.869 -25.844 -9.906 1 98.81 205 LEU A CA 1
ATOM 1615 C C . LEU A 1 205 ? 0.526 -24.906 -8.75 1 98.81 205 LEU A C 1
ATOM 1617 O O . LEU A 1 205 ? 0.15 -25.375 -7.668 1 98.81 205 LEU A O 1
ATOM 1621 N N . ILE A 1 206 ? 0.756 -23.656 -8.883 1 98.88 206 ILE A N 1
ATOM 1622 C CA . ILE A 1 206 ? 0.277 -22.625 -7.965 1 98.88 206 ILE A CA 1
ATOM 1623 C C . ILE A 1 206 ? -0.956 -21.938 -8.547 1 98.88 206 ILE A C 1
ATOM 1625 O O . ILE A 1 206 ? -0.879 -21.312 -9.609 1 98.88 206 ILE A O 1
ATOM 1629 N N . MET A 1 207 ? -2.078 -22.047 -7.859 1 98.88 207 MET A N 1
ATOM 1630 C CA . MET A 1 207 ? -3.303 -21.641 -8.539 1 98.88 207 MET A CA 1
ATOM 1631 C C . MET A 1 207 ? -4.281 -20.984 -7.562 1 98.88 207 MET A C 1
ATOM 1633 O O . MET A 1 207 ? -4.289 -21.328 -6.379 1 98.88 207 MET A O 1
ATOM 1637 N N . ASP A 1 208 ? -5.098 -20.203 -8.07 1 98.56 208 ASP A N 1
ATOM 1638 C CA . ASP A 1 208 ? -6.156 -19.422 -7.434 1 98.56 208 ASP A CA 1
ATOM 1639 C C . ASP A 1 208 ? -7.152 -20.328 -6.723 1 98.56 208 ASP A C 1
ATOM 1641 O O . ASP A 1 208 ? -7.625 -21.312 -7.301 1 98.56 208 ASP A O 1
ATOM 1645 N N . ALA A 1 209 ? -7.41 -20.078 -5.457 1 98.75 209 ALA A N 1
ATOM 1646 C CA . ALA A 1 209 ? -8.523 -20.625 -4.691 1 98.75 209 ALA A CA 1
ATOM 1647 C C . ALA A 1 209 ? -9.008 -19.641 -3.637 1 98.75 209 ALA A C 1
ATOM 1649 O O . ALA A 1 209 ? -8.57 -19.688 -2.484 1 98.75 209 ALA A O 1
ATOM 1650 N N . LEU A 1 210 ? -10 -18.922 -3.928 1 98.25 210 LEU A N 1
ATOM 1651 C CA . LEU A 1 210 ? -10.383 -17.688 -3.258 1 98.25 210 LEU A CA 1
ATOM 1652 C C . LEU A 1 210 ? -11.023 -17.984 -1.904 1 98.25 210 LEU A C 1
ATOM 1654 O O . LEU A 1 210 ? -10.758 -17.281 -0.924 1 98.25 210 LEU A O 1
ATOM 1658 N N . ARG A 1 211 ? -11.922 -18.891 -1.877 1 98.12 211 ARG A N 1
ATOM 1659 C CA . ARG A 1 211 ? -12.734 -19.219 -0.713 1 98.12 211 ARG A CA 1
ATOM 1660 C C . ARG A 1 211 ? -13.141 -20.688 -0.719 1 98.12 211 ARG A C 1
ATOM 1662 O O . ARG A 1 211 ? -13.086 -21.344 -1.759 1 98.12 211 ARG A O 1
ATOM 1669 N N . PRO A 1 212 ? -13.594 -21.203 0.405 1 98.06 212 PRO A N 1
ATOM 1670 C CA . PRO A 1 212 ? -13.703 -22.656 0.541 1 98.06 212 PRO A CA 1
ATOM 1671 C C . PRO A 1 212 ? -14.961 -23.219 -0.108 1 98.06 212 PRO A C 1
ATOM 1673 O O . PRO A 1 212 ? -15.039 -24.422 -0.376 1 98.06 212 PRO A O 1
ATOM 1676 N N . ASP A 1 213 ? -15.906 -22.375 -0.449 1 97.38 213 ASP A N 1
ATOM 1677 C CA . ASP A 1 213 ? -17.219 -22.969 -0.698 1 97.38 213 ASP A CA 1
ATOM 1678 C C . ASP A 1 213 ? -17.609 -22.828 -2.166 1 97.38 213 ASP A C 1
ATOM 1680 O O . ASP A 1 213 ? -18.297 -23.688 -2.713 1 97.38 213 ASP A O 1
ATOM 1684 N N . ARG A 1 214 ? -17.234 -21.656 -2.775 1 97.44 214 ARG A N 1
ATOM 1685 C CA . ARG A 1 214 ? -17.703 -21.438 -4.145 1 97.44 214 ARG A CA 1
ATOM 1686 C C . ARG A 1 214 ? -16.781 -20.469 -4.883 1 97.44 214 ARG A C 1
ATOM 1688 O O . ARG A 1 214 ? -16.031 -19.719 -4.254 1 97.44 214 ARG A O 1
ATOM 1695 N N . SER A 1 215 ? -16.969 -20.484 -6.184 1 97.31 215 SER A N 1
ATOM 1696 C CA . SER A 1 215 ? -16.281 -19.516 -7.023 1 97.31 215 SER A CA 1
ATOM 1697 C C . SER A 1 215 ? -16.984 -18.172 -7.008 1 97.31 215 SER A C 1
ATOM 1699 O O . SER A 1 215 ? -18.125 -18.062 -6.574 1 97.31 215 SER A O 1
ATOM 1701 N N . SER A 1 216 ? -16.234 -17.203 -7.312 1 95.06 216 SER A N 1
ATOM 1702 C CA . SER A 1 216 ? -16.812 -15.898 -7.625 1 95.06 216 SER A CA 1
ATOM 1703 C C . SER A 1 216 ? -16.828 -15.648 -9.133 1 95.06 216 SER A C 1
ATOM 1705 O O . SER A 1 216 ? -16.469 -16.516 -9.914 1 95.06 216 SER A O 1
ATOM 1707 N N . ALA A 1 217 ? -17.297 -14.5 -9.516 1 93.44 217 ALA A N 1
ATOM 1708 C CA . ALA A 1 217 ? -17.344 -14.117 -10.93 1 93.44 217 ALA A CA 1
ATOM 1709 C C . ALA A 1 217 ? -15.938 -14.023 -11.516 1 93.44 217 ALA A C 1
ATOM 1711 O O . ALA A 1 217 ? -15.75 -14.203 -12.727 1 93.44 217 ALA A O 1
ATOM 1712 N N . THR A 1 218 ? -14.969 -13.852 -10.625 1 95.62 218 THR A N 1
ATOM 1713 C CA . THR A 1 218 ? -13.664 -13.516 -11.18 1 95.62 218 THR A CA 1
ATOM 1714 C C . THR A 1 218 ? -12.594 -14.477 -10.664 1 95.62 218 THR A C 1
ATOM 1716 O O . THR A 1 218 ? -11.453 -14.438 -11.125 1 95.62 218 THR A O 1
ATOM 1719 N N . HIS A 1 219 ? -12.984 -15.375 -9.703 1 97.62 219 HIS A N 1
ATOM 1720 C CA . HIS A 1 219 ? -11.984 -16.25 -9.117 1 97.62 219 HIS A CA 1
ATOM 1721 C C . HIS A 1 219 ? -12.531 -17.672 -8.938 1 97.62 219 HIS A C 1
ATOM 1723 O O . HIS A 1 219 ? -13.719 -17.844 -8.672 1 97.62 219 HIS A O 1
ATOM 1729 N N . PHE A 1 220 ? -11.602 -18.625 -8.992 1 98.56 220 PHE A N 1
ATOM 1730 C CA . PHE A 1 220 ? -11.93 -19.969 -8.539 1 98.56 220 PHE A CA 1
ATOM 1731 C C . PHE A 1 220 ? -12.133 -19.984 -7.027 1 98.56 220 PHE A C 1
ATOM 1733 O O . PHE A 1 220 ? -11.391 -19.344 -6.281 1 98.56 220 PHE A O 1
ATOM 1740 N N . GLY A 1 221 ? -13.188 -20.641 -6.625 1 98.56 221 GLY A N 1
ATOM 1741 C CA . GLY A 1 221 ? -13.211 -21.172 -5.27 1 98.56 221 GLY A CA 1
ATOM 1742 C C . GLY A 1 221 ? -12.562 -22.531 -5.152 1 98.56 221 GLY A C 1
ATOM 1743 O O . GLY A 1 221 ? -12.172 -23.125 -6.16 1 98.56 221 GLY A O 1
ATOM 1744 N N . LEU A 1 222 ? -12.477 -23.062 -3.963 1 98.62 222 LEU A N 1
ATOM 1745 C CA . LEU A 1 222 ? -11.727 -24.281 -3.695 1 98.62 222 LEU A CA 1
ATOM 1746 C C . LEU A 1 222 ? -12.305 -25.453 -4.477 1 98.62 222 LEU A C 1
ATOM 1748 O O . LEU A 1 222 ? -11.562 -26.219 -5.098 1 98.62 222 LEU A O 1
ATOM 1752 N N . PRO A 1 223 ? -13.609 -25.641 -4.543 1 98.56 223 PRO A N 1
ATOM 1753 C CA . PRO A 1 223 ? -14.133 -26.781 -5.289 1 98.56 223 PRO A CA 1
ATOM 1754 C C . PRO A 1 223 ? -13.758 -26.75 -6.766 1 98.56 223 PRO A C 1
ATOM 1756 O O . PRO A 1 223 ? -13.305 -27.766 -7.312 1 98.56 223 PRO A O 1
ATOM 1759 N N . ARG A 1 224 ? -13.922 -25.609 -7.352 1 98.69 224 ARG A N 1
ATOM 1760 C CA . ARG A 1 224 ? -13.57 -25.469 -8.766 1 98.69 224 ARG A CA 1
ATOM 1761 C C . ARG A 1 224 ? -12.07 -25.656 -8.977 1 98.69 224 ARG A C 1
ATOM 1763 O O . ARG A 1 224 ? -11.648 -26.266 -9.953 1 98.69 224 ARG A O 1
ATOM 1770 N N . ALA A 1 225 ? -11.289 -25.094 -8.141 1 98.88 225 ALA A N 1
ATOM 1771 C CA . ALA A 1 225 ? -9.844 -25.25 -8.211 1 98.88 225 ALA A CA 1
ATOM 1772 C C . ALA A 1 225 ? -9.453 -26.734 -8.156 1 98.88 225 ALA A C 1
ATOM 1774 O O . ALA A 1 225 ? -8.578 -27.172 -8.898 1 98.88 225 ALA A O 1
ATOM 1775 N N . LEU A 1 226 ? -10.086 -27.453 -7.297 1 98.69 226 LEU A N 1
ATOM 1776 C CA . LEU A 1 226 ? -9.797 -28.875 -7.152 1 98.69 226 LEU A CA 1
ATOM 1777 C C . LEU A 1 226 ? -10.188 -29.641 -8.414 1 98.69 226 LEU A C 1
ATOM 1779 O O . LEU A 1 226 ? -9.508 -30.594 -8.812 1 98.69 226 LEU A O 1
ATOM 1783 N N . GLU A 1 227 ? -11.273 -29.25 -9 1 98.69 227 GLU A N 1
ATOM 1784 C CA . GLU A 1 227 ? -11.648 -29.844 -10.281 1 98.69 227 GLU A CA 1
ATOM 1785 C C . GLU A 1 227 ? -10.555 -29.656 -11.32 1 98.69 227 GLU A C 1
ATOM 1787 O O . GLU A 1 227 ? -10.227 -30.578 -12.07 1 98.69 227 GLU A O 1
ATOM 1792 N N . GLU A 1 228 ? -10.016 -28.5 -11.352 1 98.75 228 GLU A N 1
ATOM 1793 C CA . GLU A 1 228 ? -8.953 -28.219 -12.312 1 98.75 228 GLU A CA 1
ATOM 1794 C C . GLU A 1 228 ? -7.699 -29.031 -12 1 98.75 228 GLU A C 1
ATOM 1796 O O . GLU A 1 228 ? -6.996 -29.453 -12.914 1 98.75 228 GLU A O 1
ATOM 1801 N N . VAL A 1 229 ? -7.402 -29.172 -10.742 1 98.62 229 VAL A N 1
ATOM 1802 C CA . VAL A 1 229 ? -6.258 -29.984 -10.344 1 98.62 229 VAL A CA 1
ATOM 1803 C C . VAL A 1 229 ? -6.426 -31.406 -10.859 1 98.62 229 VAL A C 1
ATOM 1805 O O . VAL A 1 229 ? -5.48 -32 -11.391 1 98.62 229 VAL A O 1
ATOM 1808 N N . ARG A 1 230 ? -7.621 -31.953 -10.719 1 98.06 230 ARG A N 1
ATOM 1809 C CA . ARG A 1 230 ? -7.91 -33.312 -11.172 1 98.06 230 ARG A CA 1
ATOM 1810 C C . ARG A 1 230 ? -7.789 -33.438 -12.688 1 98.06 230 ARG A C 1
ATOM 1812 O O . ARG A 1 230 ? -7.426 -34.5 -13.211 1 98.06 230 ARG A O 1
ATOM 1819 N N . LYS A 1 231 ? -8.086 -32.344 -13.336 1 98.12 231 LYS A N 1
ATOM 1820 C CA . LYS A 1 231 ? -8.023 -32.312 -14.797 1 98.12 231 LYS A CA 1
ATOM 1821 C C . LYS A 1 231 ? -6.582 -32.156 -15.273 1 98.12 231 LYS A C 1
ATOM 1823 O O . LYS A 1 231 ? -6.137 -32.875 -16.172 1 98.12 231 LYS A O 1
ATOM 1828 N N . ILE A 1 232 ? -5.758 -31.266 -14.648 1 98.31 232 ILE A N 1
ATOM 1829 C CA . ILE A 1 232 ? -4.402 -30.906 -15.055 1 98.31 232 ILE A CA 1
ATOM 1830 C C . ILE A 1 232 ? -3.42 -31.969 -14.562 1 98.31 232 ILE A C 1
ATOM 1832 O O . ILE A 1 232 ? -2.42 -32.25 -15.227 1 98.31 232 ILE A O 1
ATOM 1836 N N . LYS A 1 233 ? -3.652 -32.531 -13.422 1 97.75 233 LYS A N 1
ATOM 1837 C CA . LYS A 1 233 ? -2.9 -33.625 -12.781 1 97.75 233 LYS A CA 1
ATOM 1838 C C . LYS A 1 233 ? -1.449 -33.219 -12.547 1 97.75 233 LYS A C 1
ATOM 1840 O O . LYS A 1 233 ? -0.526 -33.938 -12.93 1 97.75 233 LYS A O 1
ATOM 1845 N N . PRO A 1 234 ? -1.198 -32.062 -11.875 1 98.19 234 PRO A N 1
ATOM 1846 C CA . PRO A 1 234 ? 0.165 -31.734 -11.461 1 98.19 234 PRO A CA 1
ATOM 1847 C C . PRO A 1 234 ? 0.697 -32.656 -10.375 1 98.19 234 PRO A C 1
ATOM 1849 O O . PRO A 1 234 ? -0.08 -33.375 -9.727 1 98.19 234 PRO A O 1
ATOM 1852 N N . LYS A 1 235 ? 2.016 -32.75 -10.188 1 96.88 235 LYS A N 1
ATOM 1853 C CA . LYS A 1 235 ? 2.578 -33.531 -9.102 1 96.88 235 LYS A CA 1
ATOM 1854 C C . LYS A 1 235 ? 2.215 -32.938 -7.738 1 96.88 235 LYS A C 1
ATOM 1856 O O . LYS A 1 235 ? 1.957 -33.688 -6.785 1 96.88 235 LYS A O 1
ATOM 1861 N N . ARG A 1 236 ? 2.234 -31.656 -7.629 1 97.56 236 ARG A N 1
ATOM 1862 C CA . ARG A 1 236 ? 1.926 -30.922 -6.402 1 97.56 236 ARG A CA 1
ATOM 1863 C C . ARG A 1 236 ? 1.188 -29.625 -6.715 1 97.56 236 ARG A C 1
ATOM 1865 O O . ARG A 1 236 ? 1.421 -29 -7.754 1 97.56 236 ARG A O 1
ATOM 1872 N N . THR A 1 237 ? 0.261 -29.281 -5.832 1 98.62 237 THR A N 1
ATOM 1873 C CA . THR A 1 237 ? -0.457 -28.016 -6.008 1 98.62 237 THR A CA 1
ATOM 1874 C C . THR A 1 237 ? -0.389 -27.172 -4.738 1 98.62 237 THR A C 1
ATOM 1876 O O . THR A 1 237 ? -0.532 -27.688 -3.631 1 98.62 237 THR A O 1
ATOM 1879 N N . LEU A 1 238 ? -0.133 -25.906 -4.887 1 98.81 238 LEU A N 1
ATOM 1880 C CA . LEU A 1 238 ? -0.249 -24.891 -3.838 1 98.81 238 LEU A CA 1
ATOM 1881 C C . LEU A 1 238 ? -1.305 -23.859 -4.199 1 98.81 238 LEU A C 1
ATOM 1883 O O . LEU A 1 238 ? -1.198 -23.188 -5.23 1 98.81 238 LEU A O 1
ATOM 1887 N N . PHE A 1 239 ? -2.289 -23.703 -3.383 1 98.88 239 PHE A N 1
ATOM 1888 C CA . PHE A 1 239 ? -3.33 -22.719 -3.646 1 98.88 239 PHE A CA 1
ATOM 1889 C C . PHE A 1 239 ? -2.932 -21.344 -3.104 1 98.88 239 PHE A C 1
ATOM 1891 O O . PHE A 1 239 ? -2.262 -21.25 -2.072 1 98.88 239 PHE A O 1
ATOM 1898 N N . THR A 1 240 ? -3.375 -20.266 -3.799 1 98.81 240 THR A N 1
ATOM 1899 C CA . THR A 1 240 ? -3.104 -18.891 -3.441 1 98.81 240 THR A CA 1
ATOM 1900 C C . THR A 1 240 ? -4.328 -18.016 -3.695 1 98.81 240 THR A C 1
ATOM 1902 O O . THR A 1 240 ? -5.363 -18.5 -4.152 1 98.81 240 THR A O 1
ATOM 1905 N N . GLY A 1 241 ? -4.258 -16.688 -3.33 1 98.62 241 GLY A N 1
ATOM 1906 C CA . GLY A 1 241 ? -5.336 -15.742 -3.568 1 98.62 241 GLY A CA 1
ATOM 1907 C C . GLY A 1 241 ? -6.496 -15.906 -2.604 1 98.62 241 GLY A C 1
ATOM 1908 O O . GLY A 1 241 ? -7.656 -15.727 -2.982 1 98.62 241 GLY A O 1
ATOM 1909 N N . MET A 1 242 ? -6.238 -16.281 -1.396 1 98.69 242 MET A N 1
ATOM 1910 C CA . MET A 1 242 ? -7.277 -16.688 -0.449 1 98.69 242 MET A CA 1
ATOM 1911 C C . MET A 1 242 ? -7.832 -15.477 0.294 1 98.69 242 MET A C 1
ATOM 1913 O O . MET A 1 242 ? -7.082 -14.586 0.688 1 98.69 242 MET A O 1
ATOM 1917 N N . MET A 1 243 ? -9.133 -15.445 0.505 1 97.94 243 MET A N 1
ATOM 1918 C CA . MET A 1 243 ? -9.766 -14.398 1.294 1 97.94 243 MET A CA 1
ATOM 1919 C C . MET A 1 243 ? -10 -14.859 2.729 1 97.94 243 MET A C 1
ATOM 1921 O O . MET A 1 243 ? -9.602 -15.961 3.104 1 97.94 243 MET A O 1
ATOM 1925 N N . HIS A 1 244 ? -10.648 -14.062 3.557 1 98.12 244 HIS A N 1
ATOM 1926 C CA . HIS A 1 244 ? -10.672 -14.227 5.008 1 98.12 244 HIS A CA 1
ATOM 1927 C C . HIS A 1 244 ?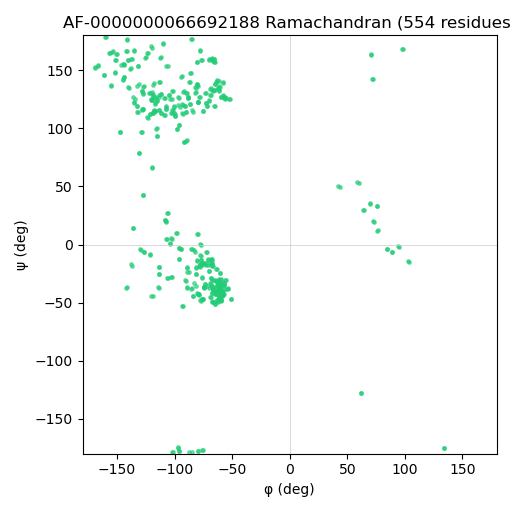 -11.664 -15.312 5.422 1 98.12 244 HIS A C 1
ATOM 1929 O O . HIS A 1 244 ? -11.906 -15.516 6.617 1 98.12 244 HIS A O 1
ATOM 1935 N N . LEU A 1 245 ? -12.18 -16.031 4.426 1 97.81 245 LEU A N 1
ATOM 1936 C CA . LEU A 1 245 ? -12.992 -17.203 4.734 1 97.81 245 LEU A CA 1
ATOM 1937 C C . LEU A 1 245 ? -12.156 -18.484 4.691 1 97.81 245 LEU A C 1
ATOM 1939 O O . LEU A 1 245 ? -12.617 -19.547 5.121 1 97.81 245 LEU A O 1
ATOM 1943 N N . MET A 1 246 ? -11.039 -18.391 4.191 1 98.5 246 MET A N 1
ATOM 1944 C CA . MET A 1 246 ? -10.125 -19.516 4.055 1 98.5 246 MET A CA 1
ATOM 1945 C C . MET A 1 246 ? -9.211 -19.625 5.266 1 98.5 246 MET A C 1
ATOM 1947 O O . MET A 1 246 ? -8.078 -19.141 5.242 1 98.5 246 MET A O 1
ATOM 1951 N N . ASP A 1 247 ? -9.641 -20.344 6.289 1 98.62 247 ASP A N 1
ATOM 1952 C CA . ASP A 1 247 ? -8.797 -20.578 7.457 1 98.62 247 ASP A CA 1
ATOM 1953 C C . ASP A 1 247 ? -7.672 -21.562 7.129 1 98.62 247 ASP A C 1
ATOM 1955 O O . ASP A 1 247 ? -7.926 -22.703 6.762 1 98.62 247 ASP A O 1
ATOM 1959 N N . HIS A 1 248 ? 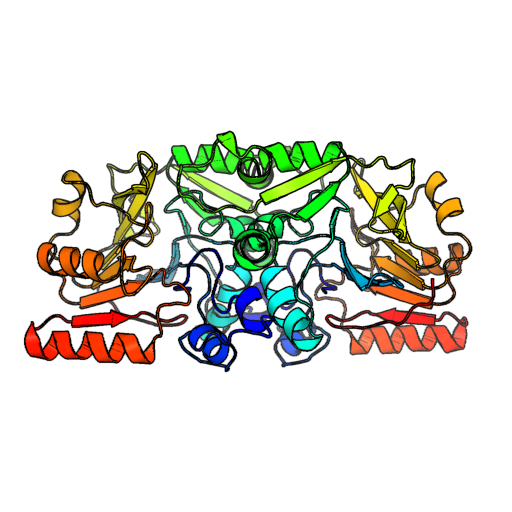-6.492 -21.141 7.301 1 98.75 248 HIS A N 1
ATOM 1960 C CA . HIS A 1 248 ? -5.348 -21.906 6.832 1 98.75 248 HIS A CA 1
ATOM 1961 C C . HIS A 1 248 ? -5.301 -23.297 7.484 1 98.75 248 HIS A C 1
ATOM 1963 O O . HIS A 1 248 ? -5.125 -24.297 6.801 1 98.75 248 HIS A O 1
ATOM 1969 N N . GLU A 1 249 ? -5.441 -23.375 8.773 1 98.12 249 GLU A N 1
ATOM 1970 C CA . GLU A 1 249 ? -5.348 -24.641 9.5 1 98.12 249 GLU A CA 1
ATOM 1971 C C . GLU A 1 249 ? -6.512 -25.562 9.148 1 98.12 249 GLU A C 1
ATOM 1973 O O . GLU A 1 249 ? -6.309 -26.734 8.82 1 98.12 249 GLU A O 1
ATOM 1978 N N . LYS A 1 250 ? -7.664 -25.031 9.219 1 97.88 250 LYS A N 1
ATOM 1979 C CA . LYS A 1 250 ? -8.859 -25.828 8.984 1 97.88 250 LYS A CA 1
ATOM 1980 C C . LYS A 1 250 ? -8.883 -26.391 7.562 1 97.88 250 LYS A C 1
ATOM 1982 O O . LYS A 1 250 ? -9.125 -27.594 7.367 1 97.88 250 LYS A O 1
ATOM 1987 N N . VAL A 1 251 ? -8.633 -25.531 6.621 1 98.12 251 VAL A N 1
ATOM 1988 C CA . VAL A 1 251 ? -8.711 -25.953 5.227 1 98.12 251 VAL A CA 1
ATOM 1989 C C . VAL A 1 251 ? -7.547 -26.906 4.918 1 98.12 251 VAL A C 1
ATOM 1991 O O . VAL A 1 251 ? -7.695 -27.844 4.141 1 98.12 251 VAL A O 1
ATOM 1994 N N . SER A 1 252 ? -6.383 -26.672 5.469 1 98 252 SER A N 1
ATOM 1995 C CA . SER A 1 252 ? -5.242 -27.562 5.27 1 98 252 SER A CA 1
ATOM 1996 C C . SER A 1 252 ? -5.547 -28.969 5.762 1 98 252 SER A C 1
ATOM 1998 O O . SER A 1 252 ? -5.133 -29.953 5.141 1 98 252 SER A O 1
ATOM 2000 N N . GLU A 1 253 ? -6.195 -29.047 6.883 1 97.19 253 GLU A N 1
ATOM 2001 C CA . GLU A 1 253 ? -6.594 -30.344 7.402 1 97.19 253 GLU A CA 1
ATOM 2002 C C . GLU A 1 253 ? -7.508 -31.078 6.422 1 97.19 253 GLU A C 1
ATOM 2004 O O . GLU A 1 253 ? -7.367 -32.281 6.223 1 97.19 253 GLU A O 1
ATOM 2009 N N . GLU A 1 254 ? -8.367 -30.312 5.895 1 96.19 254 GLU A N 1
ATOM 2010 C CA . GLU A 1 254 ? -9.289 -30.891 4.918 1 96.19 254 GLU A CA 1
ATOM 2011 C C . GLU A 1 254 ? -8.547 -31.344 3.662 1 96.19 254 GLU A C 1
ATOM 2013 O O . GLU A 1 254 ? -8.844 -32.406 3.104 1 96.19 254 GLU A O 1
ATOM 2018 N N . LEU A 1 255 ? -7.605 -30.594 3.234 1 97.56 255 LEU A N 1
ATOM 2019 C CA . LEU A 1 255 ? -6.844 -30.906 2.031 1 97.56 255 LEU A CA 1
ATOM 2020 C C . LEU A 1 255 ? -5.957 -32.125 2.258 1 97.56 255 LEU A C 1
ATOM 2022 O O . LEU A 1 255 ? -5.715 -32.906 1.331 1 97.56 255 LEU A O 1
ATOM 2026 N N . GLU A 1 256 ? -5.484 -32.281 3.43 1 96.31 256 GLU A N 1
ATOM 2027 C CA . GLU A 1 256 ? -4.66 -33.438 3.764 1 96.31 256 GLU A CA 1
ATOM 2028 C C . GLU A 1 256 ? -5.434 -34.719 3.578 1 96.31 256 GLU A C 1
ATOM 2030 O O . GLU A 1 256 ? -4.859 -35.75 3.189 1 96.31 256 GLU A O 1
ATOM 2035 N N . LYS A 1 257 ? -6.664 -34.688 3.848 1 96.06 257 LYS A N 1
ATOM 2036 C CA . LYS A 1 257 ? -7.504 -35.875 3.68 1 96.06 257 LYS A CA 1
ATOM 2037 C C . LYS A 1 257 ? -7.566 -36.281 2.217 1 96.06 257 LYS A C 1
ATOM 2039 O O . LYS A 1 257 ? -7.715 -37.469 1.917 1 96.06 257 LYS A O 1
ATOM 2044 N N . LEU A 1 258 ? -7.492 -35.344 1.341 1 95.25 258 LEU A N 1
ATOM 2045 C CA . LEU A 1 258 ? -7.547 -35.656 -0.086 1 95.25 258 LEU A CA 1
ATOM 2046 C C . LEU A 1 258 ? -6.309 -36.438 -0.527 1 95.25 258 LEU A C 1
ATOM 2048 O O . LEU A 1 258 ? -6.363 -37.188 -1.49 1 95.25 258 LEU A O 1
ATOM 2052 N N . ARG A 1 259 ? -5.219 -36.188 0.123 1 92 259 ARG A N 1
ATOM 2053 C CA . ARG A 1 259 ? -4.012 -36.969 -0.154 1 92 259 ARG A CA 1
ATOM 2054 C C . ARG A 1 259 ? -4.246 -38.438 0.093 1 92 259 ARG A C 1
ATOM 2056 O O . ARG A 1 259 ? -3.83 -39.281 -0.707 1 92 259 ARG A O 1
ATOM 2063 N N . ASN A 1 260 ? -4.914 -38.688 1.165 1 92 260 ASN A N 1
ATOM 2064 C CA . ASN A 1 260 ? -5.16 -40.062 1.565 1 92 260 ASN A CA 1
ATOM 2065 C C . ASN A 1 260 ? -6.219 -40.719 0.685 1 92 260 ASN A C 1
ATOM 2067 O O . ASN A 1 260 ? -6.086 -41.906 0.317 1 92 260 ASN A O 1
ATOM 2071 N N . THR A 1 261 ? -7.16 -39.969 0.341 1 94.25 261 THR A N 1
ATOM 2072 C CA . THR A 1 261 ? -8.32 -40.562 -0.324 1 94.25 261 THR A CA 1
ATOM 2073 C C . THR A 1 261 ? -8.117 -40.594 -1.837 1 94.25 261 THR A C 1
ATOM 2075 O O . THR A 1 261 ? -8.562 -41.531 -2.51 1 94.25 261 THR A O 1
ATOM 2078 N N . GLU A 1 262 ? -7.465 -39.531 -2.396 1 95.19 262 GLU A N 1
ATOM 2079 C CA . GLU A 1 262 ? -7.395 -39.375 -3.848 1 95.19 262 GLU A CA 1
ATOM 2080 C C . GLU A 1 262 ? -5.945 -39.344 -4.328 1 95.19 262 GLU A C 1
ATOM 2082 O O . GLU A 1 262 ? -5.684 -39.344 -5.531 1 95.19 262 GLU A O 1
ATOM 2087 N N . GLY A 1 263 ? -5.043 -39.281 -3.393 1 94.69 263 GLY A N 1
ATOM 2088 C CA . GLY A 1 263 ? -3.641 -39.188 -3.764 1 94.69 263 GLY A CA 1
ATOM 2089 C C . GLY A 1 263 ? -3.242 -37.812 -4.258 1 94.69 263 GLY A C 1
ATOM 2090 O O . GLY A 1 263 ? -2.191 -37.656 -4.883 1 94.69 263 GLY A O 1
ATOM 2091 N N . LEU A 1 264 ? -4.09 -36.844 -4.07 1 96 264 LEU A N 1
ATOM 2092 C CA . LEU A 1 264 ? -3.814 -35.469 -4.496 1 96 264 LEU A CA 1
ATOM 2093 C C . LEU A 1 264 ? -2.891 -34.75 -3.506 1 96 264 LEU A C 1
ATOM 2095 O O . LEU A 1 264 ? -3.172 -34.719 -2.305 1 96 264 LEU A O 1
ATOM 2099 N N . ASP A 1 265 ? -1.744 -34.25 -3.945 1 97.75 265 ASP A N 1
ATOM 2100 C CA . ASP A 1 265 ? -0.869 -33.438 -3.135 1 97.75 265 ASP A CA 1
ATOM 2101 C C . ASP A 1 265 ? -1.231 -31.953 -3.283 1 97.75 265 ASP A C 1
ATOM 2103 O O . ASP A 1 265 ? -0.677 -31.25 -4.137 1 97.75 265 ASP A O 1
ATOM 2107 N N . VAL A 1 266 ? -2.115 -31.5 -2.451 1 98.5 266 VAL A N 1
ATOM 2108 C CA . VAL A 1 266 ? -2.652 -30.156 -2.521 1 98.5 266 VAL A CA 1
ATOM 2109 C C . VAL A 1 266 ? -2.533 -29.484 -1.156 1 98.5 266 VAL A C 1
ATOM 2111 O O . VAL A 1 266 ? -2.85 -30.078 -0.129 1 98.5 266 VAL A O 1
ATOM 2114 N N . GLN A 1 267 ? -2.018 -28.25 -1.107 1 98.44 267 GLN A N 1
ATOM 2115 C CA . GLN A 1 267 ? -1.846 -27.484 0.127 1 98.44 267 GLN A CA 1
ATOM 2116 C C . GLN A 1 267 ? -2.182 -26.016 -0.083 1 98.44 267 GLN A C 1
ATOM 2118 O O . GLN A 1 267 ? -2.242 -25.547 -1.221 1 98.44 267 GLN A O 1
ATOM 2123 N N . LEU A 1 268 ? -2.479 -25.359 0.986 1 98.69 268 LEU A N 1
ATOM 2124 C CA . LEU A 1 268 ? -2.516 -23.906 0.945 1 98.69 268 LEU A CA 1
ATOM 2125 C C . LEU A 1 268 ? -1.11 -23.312 1.059 1 98.69 268 LEU A C 1
ATOM 2127 O O . LEU A 1 268 ? -0.286 -23.812 1.826 1 98.69 268 LEU A O 1
ATOM 2131 N N . SER A 1 269 ? -0.872 -22.297 0.252 1 98.69 269 SER A N 1
ATOM 2132 C CA . SER A 1 269 ? 0.349 -21.516 0.45 1 98.69 269 SER A CA 1
ATOM 2133 C C . SER A 1 269 ? 0.206 -20.547 1.619 1 98.69 269 SER A C 1
ATOM 2135 O O . SER A 1 269 ? -0.875 -20.422 2.197 1 98.69 269 SER A O 1
ATOM 2137 N N . TYR A 1 270 ? 1.265 -20.016 2.037 1 98.81 270 TYR A N 1
ATOM 2138 C CA . TYR A 1 270 ? 1.276 -18.953 3.031 1 98.81 270 TYR A CA 1
ATOM 2139 C C . TYR A 1 270 ? 2.387 -17.938 2.742 1 98.81 270 TYR A C 1
ATOM 2141 O O . TYR A 1 270 ? 3.35 -18.266 2.037 1 98.81 270 TYR A O 1
ATOM 2149 N N . ASP A 1 271 ? 2.23 -16.703 3.201 1 98.75 271 ASP A N 1
ATOM 2150 C CA . ASP A 1 271 ? 3.236 -15.68 2.963 1 98.75 271 ASP A CA 1
ATOM 2151 C C . ASP A 1 271 ? 4.598 -16.094 3.516 1 98.75 271 ASP A C 1
ATOM 2153 O O . ASP A 1 271 ? 4.703 -16.516 4.672 1 98.75 271 ASP A O 1
ATOM 2157 N N . GLY A 1 272 ? 5.625 -16.016 2.674 1 98.31 272 GLY A N 1
ATOM 2158 C CA . GLY A 1 272 ? 6.973 -16.391 3.09 1 98.31 272 GLY A CA 1
ATOM 2159 C C . GLY A 1 272 ? 7.332 -17.828 2.77 1 98.31 272 GLY A C 1
ATOM 2160 O O . GLY A 1 272 ? 8.453 -18.266 3.025 1 98.31 272 GLY A O 1
ATOM 2161 N N . LEU A 1 273 ? 6.395 -18.594 2.186 1 98.62 273 LEU A N 1
ATOM 2162 C CA . LEU A 1 273 ? 6.664 -19.969 1.817 1 98.62 273 LEU A CA 1
ATOM 2163 C C . LEU A 1 273 ? 7.773 -20.047 0.77 1 98.62 273 LEU A C 1
ATOM 2165 O O . LEU A 1 273 ? 7.758 -19.297 -0.21 1 98.62 273 LEU A O 1
ATOM 2169 N N . ARG A 1 274 ? 8.781 -20.969 0.919 1 97.44 274 ARG A N 1
ATOM 2170 C CA . ARG A 1 274 ? 9.852 -21.25 -0.032 1 97.44 274 ARG A CA 1
ATOM 2171 C C . ARG A 1 274 ? 9.766 -22.672 -0.554 1 97.44 274 ARG A C 1
ATOM 2173 O O . ARG A 1 274 ? 9.648 -23.625 0.228 1 97.44 274 ARG A O 1
ATOM 2180 N N . VAL A 1 275 ? 9.758 -22.703 -1.774 1 97.12 275 VAL A N 1
ATOM 2181 C CA . VAL A 1 275 ? 9.672 -24.016 -2.412 1 97.12 275 VAL A CA 1
ATOM 2182 C C . VAL A 1 275 ? 10.844 -24.203 -3.367 1 97.12 275 VAL A C 1
ATOM 2184 O O . VAL A 1 275 ? 10.922 -23.547 -4.406 1 97.12 275 VAL A O 1
ATOM 2187 N N . PRO A 1 276 ? 11.805 -25.078 -3.045 1 94.56 276 PRO A N 1
ATOM 2188 C CA . PRO A 1 276 ? 12.883 -25.375 -3.99 1 94.56 276 PRO A CA 1
ATOM 2189 C C . PRO A 1 276 ? 12.398 -26.156 -5.215 1 94.56 276 PRO A C 1
ATOM 2191 O O . PRO A 1 276 ? 11.586 -27.078 -5.086 1 94.56 276 PRO A O 1
ATOM 2194 N N . ILE A 1 277 ? 12.75 -25.641 -6.328 1 90.81 277 ILE A N 1
ATOM 2195 C CA . ILE A 1 277 ? 12.367 -26.297 -7.574 1 90.81 277 ILE A CA 1
ATOM 2196 C C . ILE A 1 277 ? 13.586 -26.422 -8.484 1 90.81 277 ILE A C 1
ATOM 2198 O O . ILE A 1 277 ? 14.453 -25.547 -8.508 1 90.81 277 ILE A O 1
ATOM 2202 N N . SER A 1 278 ? 13.68 -27.609 -9.109 1 84.12 278 SER A N 1
ATOM 2203 C CA . SER A 1 278 ? 14.703 -27.781 -10.133 1 84.12 278 SER A CA 1
ATOM 2204 C C . SER A 1 278 ? 14.125 -27.562 -11.531 1 84.12 278 SER A C 1
ATOM 2206 O O . SER A 1 278 ? 13.07 -28.109 -11.867 1 84.12 278 SER A O 1
ATOM 2208 N N . ILE A 1 279 ? 14.68 -26.609 -12.203 1 77.69 279 ILE A N 1
ATOM 2209 C CA . ILE A 1 279 ? 14.164 -26.312 -13.531 1 77.69 279 ILE A CA 1
ATOM 2210 C C . ILE A 1 279 ? 15.18 -26.75 -14.586 1 77.69 279 ILE A C 1
ATOM 2212 O O . ILE A 1 279 ? 16.391 -26.703 -14.352 1 77.69 279 ILE A O 1
ATOM 2216 N N . MET B 1 1 ? -1.925 9.062 11.992 1 96.06 1 MET B N 1
ATOM 2217 C CA . MET B 1 1 ? -1.915 7.84 11.195 1 96.06 1 MET B CA 1
ATOM 2218 C C . MET B 1 1 ? -0.505 7.516 10.711 1 96.06 1 MET B C 1
ATOM 2220 O O . MET B 1 1 ? 0.032 6.453 11.023 1 96.06 1 MET B O 1
ATOM 2224 N N . GLY B 1 2 ? 0.083 8.32 9.938 1 98.25 2 GLY B N 1
ATOM 2225 C CA . GLY B 1 2 ? 1.466 8.172 9.516 1 98.25 2 GLY B CA 1
ATOM 2226 C C . GLY B 1 2 ? 2.232 9.477 9.508 1 98.25 2 GLY B C 1
ATOM 2227 O O . GLY B 1 2 ? 1.633 10.555 9.484 1 98.25 2 GLY B O 1
ATOM 2228 N N . THR B 1 3 ? 3.637 9.391 9.555 1 98.81 3 THR B N 1
ATOM 2229 C CA . THR B 1 3 ? 4.457 10.586 9.688 1 98.81 3 THR B CA 1
ATOM 2230 C C . THR B 1 3 ? 5.652 10.523 8.742 1 98.81 3 THR B C 1
ATOM 2232 O O . THR B 1 3 ? 6.629 11.258 8.914 1 98.81 3 THR B O 1
ATOM 2235 N N . GLY B 1 4 ? 5.598 9.586 7.785 1 98.25 4 GLY B N 1
ATOM 2236 C CA . GLY B 1 4 ? 6.742 9.383 6.914 1 98.25 4 GLY B CA 1
ATOM 2237 C C . GLY B 1 4 ? 6.5 9.844 5.488 1 98.25 4 GLY B C 1
ATOM 2238 O O . GLY B 1 4 ? 5.398 10.281 5.152 1 98.25 4 GLY B O 1
ATOM 2239 N N . THR B 1 5 ? 7.562 9.805 4.723 1 95.25 5 THR B N 1
ATOM 2240 C CA . THR B 1 5 ? 7.551 10.164 3.307 1 95.25 5 THR B CA 1
ATOM 2241 C C . THR B 1 5 ? 6.914 9.055 2.473 1 95.25 5 THR B C 1
ATOM 2243 O O . THR B 1 5 ? 6.395 8.078 3.02 1 95.25 5 THR B O 1
ATOM 2246 N N . SER B 1 6 ? 6.934 9.281 1.153 1 94.19 6 SER B N 1
ATOM 2247 C CA . SER B 1 6 ? 6.355 8.359 0.188 1 94.19 6 SER B CA 1
ATOM 2248 C C . SER B 1 6 ? 6.977 6.969 0.315 1 94.19 6 SER B C 1
ATOM 2250 O O . SER B 1 6 ? 6.285 5.957 0.156 1 94.19 6 SER B O 1
ATOM 2252 N N . GLU B 1 7 ? 8.25 6.879 0.675 1 94.56 7 GLU B N 1
ATOM 2253 C CA . GLU B 1 7 ? 8.953 5.602 0.704 1 94.56 7 GLU B CA 1
ATOM 2254 C C . GLU B 1 7 ? 8.656 4.832 1.987 1 94.56 7 GLU B C 1
ATOM 2256 O O . GLU B 1 7 ? 8.812 3.611 2.037 1 94.56 7 GLU B O 1
ATOM 2261 N N . GLY B 1 8 ? 8.195 5.527 3.012 1 96.75 8 GLY B N 1
ATOM 2262 C CA . GLY B 1 8 ? 8.055 4.902 4.316 1 96.75 8 GLY B CA 1
ATOM 2263 C C . GLY B 1 8 ? 9.391 4.602 4.98 1 96.75 8 GLY B C 1
ATOM 2264 O O . GLY B 1 8 ? 10.438 4.688 4.34 1 96.75 8 GLY B O 1
ATOM 2265 N N . ILE B 1 9 ? 9.383 4.371 6.191 1 98.69 9 ILE B N 1
ATOM 2266 C CA . ILE B 1 9 ? 10.523 3.957 7 1 98.69 9 ILE B CA 1
ATOM 2267 C C . ILE B 1 9 ? 10.172 2.693 7.781 1 98.69 9 ILE B C 1
ATOM 2269 O O . ILE B 1 9 ? 9.172 2.664 8.508 1 98.69 9 ILE B O 1
ATOM 2273 N N . PRO B 1 10 ? 11.023 1.641 7.734 1 98.56 10 PRO B N 1
ATOM 2274 C CA . PRO B 1 10 ? 12.344 1.59 7.109 1 98.56 10 PRO B CA 1
ATOM 2275 C C . PRO B 1 10 ? 12.273 1.469 5.586 1 98.56 10 PRO B C 1
ATOM 2277 O O . PRO B 1 10 ? 11.227 1.117 5.039 1 98.56 10 PRO B O 1
ATOM 2280 N N . ARG B 1 11 ? 13.328 1.836 4.949 1 98.44 11 ARG B N 1
ATOM 2281 C CA . ARG B 1 11 ? 13.531 1.504 3.543 1 98.44 11 ARG B CA 1
ATOM 2282 C C . ARG B 1 11 ? 14.078 0.09 3.389 1 98.44 11 ARG B C 1
ATOM 2284 O O . ARG B 1 11 ? 14.977 -0.317 4.125 1 98.44 11 ARG B O 1
ATOM 2291 N N . VAL B 1 12 ? 13.531 -0.639 2.451 1 98.44 12 VAL B N 1
ATOM 2292 C CA . VAL B 1 12 ? 14.016 -1.991 2.195 1 98.44 12 VAL B CA 1
ATOM 2293 C C . VAL B 1 12 ? 15.461 -1.936 1.707 1 98.44 12 VAL B C 1
ATOM 2295 O O . VAL B 1 12 ? 16.281 -2.775 2.084 1 98.44 12 VAL B O 1
ATOM 2298 N N . SER B 1 13 ? 15.773 -0.876 0.911 1 98.25 13 SER B N 1
ATOM 2299 C CA . SER B 1 13 ? 17.125 -0.707 0.373 1 98.25 13 SER B CA 1
ATOM 2300 C C . SER B 1 13 ? 18.141 -0.531 1.49 1 98.25 13 SER B C 1
ATOM 2302 O O . SER B 1 13 ? 19.281 -0.976 1.368 1 98.25 13 SER B O 1
ATOM 2304 N N . CYS B 1 14 ? 17.781 0.143 2.533 1 98.56 14 CYS B N 1
ATOM 2305 C CA . CYS B 1 14 ? 18.672 0.311 3.672 1 98.56 14 CYS B CA 1
ATOM 2306 C C . CYS B 1 14 ? 18.875 -1.012 4.398 1 98.56 14 CYS B C 1
ATOM 2308 O O . CYS B 1 14 ? 20.016 -1.373 4.723 1 98.56 14 CYS B O 1
ATOM 2310 N N . LEU B 1 15 ? 17.812 -1.764 4.637 1 98.62 15 LEU B N 1
ATOM 2311 C CA . LEU B 1 15 ? 17.859 -2.975 5.449 1 98.62 15 LEU B CA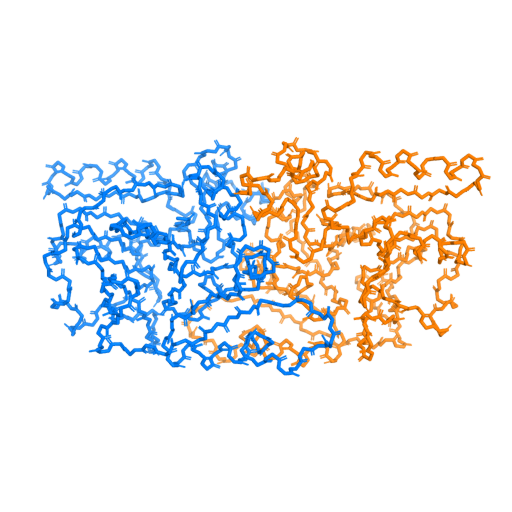 1
ATOM 2312 C C . LEU B 1 15 ? 18.609 -4.09 4.723 1 98.62 15 LEU B C 1
ATOM 2314 O O . LEU B 1 15 ? 19.078 -5.043 5.348 1 98.62 15 LEU B O 1
ATOM 2318 N N . THR B 1 16 ? 18.672 -3.984 3.402 1 98.38 16 THR B N 1
ATOM 2319 C CA . THR B 1 16 ? 19.281 -5.062 2.627 1 98.38 16 THR B CA 1
ATOM 2320 C C . THR B 1 16 ? 20.672 -4.668 2.154 1 98.38 16 THR B C 1
ATOM 2322 O O . THR B 1 16 ? 21.328 -5.418 1.422 1 98.38 16 THR B O 1
ATOM 2325 N N . ASN B 1 17 ? 21.125 -3.49 2.5 1 97.81 17 ASN B N 1
ATOM 2326 C CA . ASN B 1 17 ? 22.453 -3.041 2.109 1 97.81 17 ASN B CA 1
ATOM 2327 C C . ASN B 1 17 ? 23.531 -3.713 2.943 1 97.81 17 ASN B C 1
ATOM 2329 O O . ASN B 1 17 ? 23.641 -3.475 4.148 1 97.81 17 ASN B O 1
ATOM 2333 N N . PRO B 1 18 ? 24.375 -4.512 2.369 1 94.81 18 PRO B N 1
ATOM 2334 C CA . PRO B 1 18 ? 25.406 -5.203 3.15 1 94.81 18 PRO B CA 1
ATOM 2335 C C . PRO B 1 18 ? 26.578 -4.293 3.516 1 94.81 18 PRO B C 1
ATOM 2337 O O . PRO B 1 18 ? 27.359 -4.621 4.41 1 94.81 18 PRO B O 1
ATOM 2340 N N . LEU B 1 19 ? 26.688 -3.162 2.932 1 95 19 LEU B N 1
ATOM 2341 C CA . LEU B 1 19 ? 27.875 -2.322 3.07 1 95 19 LEU B CA 1
ATOM 2342 C C . LEU B 1 19 ? 27.609 -1.171 4.035 1 95 19 LEU B C 1
ATOM 2344 O O . LEU B 1 19 ? 28.562 -0.581 4.57 1 95 19 LEU B O 1
ATOM 2348 N N . LYS B 1 20 ? 26.422 -0.769 4.133 1 92.62 20 LYS B N 1
ATOM 2349 C CA . LYS B 1 20 ? 26.094 0.412 4.93 1 92.62 20 LYS B CA 1
ATOM 2350 C C . LYS B 1 20 ? 24.875 0.167 5.809 1 92.62 20 LYS B C 1
ATOM 2352 O O . LYS B 1 20 ? 23.797 -0.139 5.305 1 92.62 20 LYS B O 1
ATOM 2357 N N . THR B 1 21 ? 25.094 0.399 7.004 1 94.56 21 THR B N 1
ATOM 2358 C CA . THR B 1 21 ? 23.969 0.257 7.934 1 94.56 21 THR B CA 1
ATOM 2359 C C . THR B 1 21 ? 23.312 1.606 8.188 1 94.56 21 THR B C 1
ATOM 2361 O O . THR B 1 21 ? 23.984 2.59 8.492 1 94.56 21 THR B O 1
ATOM 2364 N N . CYS B 1 22 ? 22.047 1.701 8 1 97.5 22 CYS B N 1
ATOM 2365 C CA . CYS B 1 22 ? 21.234 2.875 8.328 1 97.5 22 CYS B CA 1
ATOM 2366 C C . CYS B 1 22 ? 20.641 2.75 9.727 1 97.5 22 CYS B C 1
ATOM 2368 O O . CYS B 1 22 ? 19.75 1.923 9.953 1 97.5 22 CYS B O 1
ATOM 2370 N N . SER B 1 23 ? 21.078 3.584 10.633 1 97.88 23 SER B N 1
ATOM 2371 C CA . SER B 1 23 ? 20.656 3.482 12.023 1 97.88 23 SER B CA 1
ATOM 2372 C C . SER B 1 23 ? 19.156 3.709 12.164 1 97.88 23 SER B C 1
ATOM 2374 O O . SER B 1 23 ? 18.484 3.02 12.938 1 97.88 23 SER B O 1
ATOM 2376 N N . VAL B 1 24 ? 18.609 4.633 11.445 1 98.62 24 VAL B N 1
ATOM 2377 C CA . VAL B 1 24 ? 17.203 4.977 11.547 1 98.62 24 VAL B CA 1
ATOM 2378 C C . VAL B 1 24 ? 16.344 3.811 11.055 1 98.62 24 VAL B C 1
ATOM 2380 O O . VAL B 1 24 ? 15.43 3.365 11.75 1 98.62 24 VAL B O 1
ATOM 2383 N N . CYS B 1 25 ? 16.656 3.289 9.906 1 98.69 25 CYS B N 1
ATOM 2384 C CA . CYS B 1 25 ? 15.891 2.186 9.336 1 98.69 25 CYS B CA 1
ATOM 2385 C C . CYS B 1 25 ? 16.062 0.918 10.164 1 98.69 25 CYS B C 1
ATOM 2387 O O . CYS B 1 25 ? 15.125 0.139 10.32 1 98.69 25 CYS B O 1
ATOM 2389 N N . THR B 1 26 ? 17.266 0.744 10.68 1 98.25 26 THR B N 1
ATOM 2390 C CA . THR B 1 26 ? 17.5 -0.409 11.547 1 98.25 26 THR B CA 1
ATOM 2391 C C . THR B 1 26 ? 16.641 -0.327 12.805 1 98.25 26 THR B C 1
ATOM 2393 O O . THR B 1 26 ? 15.961 -1.29 13.164 1 98.25 26 THR B O 1
ATOM 2396 N N . LYS B 1 27 ? 16.625 0.822 13.461 1 98.44 27 LYS B N 1
ATOM 2397 C CA . LYS B 1 27 ? 15.812 1.034 14.656 1 98.44 27 LYS B CA 1
ATOM 2398 C C . LYS B 1 27 ? 14.328 0.874 14.344 1 98.44 27 LYS B C 1
ATOM 2400 O O . LYS B 1 27 ? 13.562 0.381 15.172 1 98.44 27 LYS B O 1
ATOM 2405 N N . ALA B 1 28 ? 13.938 1.253 13.164 1 98.56 28 ALA B N 1
ATOM 2406 C CA . ALA B 1 28 ? 12.539 1.254 12.742 1 98.56 28 ALA B CA 1
ATOM 2407 C C . ALA B 1 28 ? 11.992 -0.168 12.641 1 98.56 28 ALA B C 1
ATOM 2409 O O . ALA B 1 28 ? 10.781 -0.371 12.562 1 98.56 28 ALA B O 1
ATOM 2410 N N . THR B 1 29 ? 12.852 -1.192 12.586 1 97.38 29 THR B N 1
ATOM 2411 C CA . THR B 1 29 ? 12.391 -2.574 12.516 1 97.38 29 THR B CA 1
ATOM 2412 C C . THR B 1 29 ? 11.945 -3.066 13.891 1 97.38 29 THR B C 1
ATOM 2414 O O . THR B 1 29 ? 11.273 -4.094 14 1 97.38 29 THR B O 1
ATOM 2417 N N . GLU B 1 30 ? 12.367 -2.344 14.906 1 96.88 30 GLU B N 1
ATOM 2418 C CA . GLU B 1 30 ? 11.961 -2.703 16.266 1 96.88 30 GLU B CA 1
ATOM 2419 C C . GLU B 1 30 ? 10.492 -2.352 16.516 1 96.88 30 GLU B C 1
ATOM 2421 O O . GLU B 1 30 ? 10.062 -1.23 16.234 1 96.88 30 GLU B O 1
ATOM 2426 N N . PRO B 1 31 ? 9.742 -3.326 17.047 1 91.75 31 PRO B N 1
ATOM 2427 C CA . PRO B 1 31 ? 8.336 -3.037 17.328 1 91.75 31 PRO B CA 1
ATOM 2428 C C . PRO B 1 31 ? 8.148 -1.817 18.219 1 91.75 31 PRO B C 1
ATOM 2430 O O . PRO B 1 31 ? 8.805 -1.708 19.266 1 91.75 31 PRO B O 1
ATOM 2433 N N . GLY B 1 32 ? 7.367 -0.923 17.75 1 94 32 GLY B N 1
ATOM 2434 C CA . GLY B 1 32 ? 6.996 0.217 18.578 1 94 32 GLY B CA 1
ATOM 2435 C C . GLY B 1 32 ? 7.957 1.385 18.453 1 94 32 GLY B C 1
ATOM 2436 O O . GLY B 1 32 ? 7.723 2.453 19.016 1 94 32 GLY B O 1
ATOM 2437 N N . ASN B 1 33 ? 9.062 1.159 17.719 1 98.38 33 ASN B N 1
ATOM 2438 C CA . ASN B 1 33 ? 10.031 2.24 17.562 1 98.38 33 ASN B CA 1
ATOM 2439 C C . ASN B 1 33 ? 9.438 3.412 16.781 1 98.38 33 ASN B C 1
ATOM 2441 O O . ASN B 1 33 ? 8.781 3.215 15.766 1 98.38 33 ASN B O 1
ATOM 2445 N N . ARG B 1 34 ? 9.703 4.594 17.203 1 98.56 34 ARG B N 1
ATOM 2446 C CA . ARG B 1 34 ? 9.078 5.793 16.656 1 98.56 34 ARG B CA 1
ATOM 2447 C C . ARG B 1 34 ? 9.695 6.16 15.305 1 98.56 34 ARG B C 1
ATOM 2449 O O . ARG B 1 34 ? 9.156 7 14.578 1 98.56 34 ARG B O 1
ATOM 2456 N N . ASN B 1 35 ? 10.773 5.508 14.961 1 98.81 35 ASN B N 1
ATOM 2457 C CA . ASN B 1 35 ? 11.359 5.73 13.648 1 98.81 35 ASN B CA 1
ATOM 2458 C C . ASN B 1 35 ? 10.57 5.02 12.555 1 98.81 35 ASN B C 1
ATOM 2460 O O . ASN B 1 35 ? 10.773 5.285 11.367 1 98.81 35 ASN B O 1
ATOM 2464 N N . ARG B 1 36 ? 9.742 4.066 12.945 1 98.69 36 ARG B N 1
ATOM 2465 C CA . ARG B 1 36 ? 8.875 3.457 11.945 1 98.69 36 ARG B CA 1
ATOM 2466 C C . ARG B 1 36 ? 7.777 4.422 11.508 1 98.69 36 ARG B C 1
ATOM 2468 O O . ARG B 1 36 ? 6.984 4.887 12.336 1 98.69 36 ARG B O 1
ATOM 2475 N N . ARG B 1 37 ? 7.766 4.746 10.227 1 98.81 37 ARG B N 1
ATOM 2476 C CA . ARG B 1 37 ? 6.875 5.785 9.719 1 98.81 37 ARG B CA 1
ATOM 2477 C C . ARG B 1 37 ? 6.203 5.344 8.422 1 98.81 37 ARG B C 1
ATOM 2479 O O . ARG B 1 37 ? 6.879 4.973 7.461 1 98.81 37 ARG B O 1
ATOM 2486 N N . LEU B 1 38 ? 4.91 5.336 8.398 1 98.56 38 LEU B N 1
ATOM 2487 C CA . LEU B 1 38 ? 4.152 5.121 7.172 1 98.56 38 LEU B CA 1
ATOM 2488 C C . LEU B 1 38 ? 3.73 6.449 6.559 1 98.56 38 LEU B C 1
ATOM 2490 O O . LEU B 1 38 ? 4.188 7.512 6.984 1 98.56 38 LEU B O 1
ATOM 2494 N N . ASN B 1 39 ? 2.98 6.484 5.438 1 98.69 39 ASN B N 1
ATOM 2495 C CA . ASN B 1 39 ? 2.689 7.719 4.715 1 98.69 39 ASN B CA 1
ATOM 2496 C C . ASN B 1 39 ? 1.987 8.734 5.609 1 98.69 39 ASN B C 1
ATOM 2498 O O . ASN B 1 39 ? 1.104 8.383 6.391 1 98.69 39 ASN B O 1
ATOM 2502 N N . THR B 1 40 ? 2.379 9.945 5.465 1 98.56 40 THR B N 1
ATOM 2503 C CA . THR B 1 40 ? 1.84 11.062 6.234 1 98.56 40 THR B CA 1
ATOM 2504 C C . THR B 1 40 ? 0.326 11.148 6.066 1 98.56 40 THR B C 1
ATOM 2506 O O . THR B 1 40 ? -0.183 11.125 4.941 1 98.56 40 THR B O 1
ATOM 2509 N N . SER B 1 41 ? -0.388 11.148 7.137 1 98.75 41 SER B N 1
ATOM 2510 C CA . SER B 1 41 ? -1.841 11.25 7.227 1 98.75 41 SER B CA 1
ATOM 2511 C C . SER B 1 41 ? -2.289 11.484 8.664 1 98.75 41 SER B C 1
ATOM 2513 O O . SER B 1 41 ? -1.577 11.141 9.609 1 98.75 41 SER B O 1
ATOM 2515 N N . ILE B 1 42 ? -3.439 12.156 8.867 1 98.56 42 ILE B N 1
ATOM 2516 C CA . ILE B 1 42 ? -3.986 12.32 10.211 1 98.56 42 ILE B CA 1
ATOM 2517 C C . ILE B 1 42 ? -5.469 11.953 10.211 1 98.56 42 ILE B C 1
ATOM 2519 O O . ILE B 1 42 ? -6.109 11.938 9.156 1 98.56 42 ILE B O 1
ATOM 2523 N N . LEU B 1 43 ? -5.969 11.539 11.305 1 98.44 43 LEU B N 1
ATOM 2524 C CA . LEU B 1 43 ? -7.387 11.312 11.555 1 98.44 43 LEU B CA 1
ATOM 2525 C C . LEU B 1 43 ? -7.918 12.297 12.594 1 98.44 43 LEU B C 1
ATOM 2527 O O . LEU B 1 43 ? -7.418 12.344 13.719 1 98.44 43 LEU B O 1
ATOM 2531 N N . VAL B 1 44 ? -8.82 13.133 12.172 1 97.75 44 VAL B N 1
ATOM 2532 C CA . VAL B 1 44 ? -9.484 14.07 13.078 1 97.75 44 VAL B CA 1
ATOM 2533 C C . VAL B 1 44 ? -10.75 13.43 13.656 1 97.75 44 VAL B C 1
ATOM 2535 O O . VAL B 1 44 ? -11.688 13.125 12.914 1 97.75 44 VAL B O 1
ATOM 2538 N N . ARG B 1 45 ? -10.805 13.188 14.898 1 96.44 45 ARG B N 1
ATOM 2539 C CA . ARG B 1 45 ? -11.992 12.711 15.609 1 96.44 45 ARG B CA 1
ATOM 2540 C C . ARG B 1 45 ? -12.742 13.867 16.25 1 96.44 45 ARG B C 1
ATOM 2542 O O . ARG B 1 45 ? -12.32 14.383 17.297 1 96.44 45 ARG B O 1
ATOM 2549 N N . TYR B 1 46 ? -13.805 14.25 15.641 1 95.19 46 TYR B N 1
ATOM 2550 C CA . TYR B 1 46 ? -14.594 15.398 16.078 1 95.19 46 TYR B CA 1
ATOM 2551 C C . TYR B 1 46 ? -15.805 14.945 16.875 1 95.19 46 TYR B C 1
ATOM 2553 O O . TYR B 1 46 ? -16.75 14.375 16.328 1 95.19 46 TYR B O 1
ATOM 2561 N N . ILE B 1 47 ? -15.797 15.219 18.172 1 91.94 47 ILE B N 1
ATOM 2562 C CA . ILE B 1 47 ? -16.859 14.789 19.078 1 91.94 47 ILE B CA 1
ATOM 2563 C C . ILE B 1 47 ? -17.984 15.828 19.078 1 91.94 47 ILE B C 1
ATOM 2565 O O . ILE B 1 47 ? -17.75 17 19.375 1 91.94 47 ILE B O 1
ATOM 2569 N N . ARG B 1 48 ? -19.125 15.375 18.719 1 88.75 48 ARG B N 1
ATOM 2570 C CA . ARG B 1 48 ? -20.328 16.188 18.672 1 88.75 48 ARG B CA 1
ATOM 2571 C C . ARG B 1 48 ? -21.453 15.555 19.5 1 88.75 48 ARG B C 1
ATOM 2573 O O . ARG B 1 48 ? -21.391 14.367 19.828 1 88.75 48 ARG B O 1
ATOM 2580 N N . PRO B 1 49 ? -22.453 16.453 19.844 1 88 49 PRO B N 1
ATOM 2581 C CA . PRO B 1 49 ? -23.594 15.859 20.547 1 88 49 PRO B CA 1
ATOM 2582 C C . PRO B 1 49 ? -24.234 14.703 19.781 1 88 49 PRO B C 1
ATOM 2584 O O . PRO B 1 49 ? -24.719 13.758 20.391 1 88 49 PRO B O 1
ATOM 2587 N N . SER B 1 50 ? -24.188 14.742 18.516 1 89.44 50 SER B N 1
ATOM 2588 C CA . SER B 1 50 ? -24.844 13.75 17.672 1 89.44 50 SER B CA 1
ATOM 2589 C C . SER B 1 50 ? -23.953 12.531 17.469 1 89.44 50 SER B C 1
ATOM 2591 O O . SER B 1 50 ? -24.391 11.531 16.891 1 89.44 50 SER B O 1
ATOM 2593 N N . GLY B 1 51 ? -22.734 12.602 18 1 91.38 51 GLY B N 1
ATOM 2594 C CA . GLY B 1 51 ? -21.797 11.5 17.844 1 91.38 51 GLY B CA 1
ATOM 2595 C C . GLY B 1 51 ? -20.406 11.953 17.438 1 91.38 51 GLY B C 1
ATOM 2596 O O . GLY B 1 51 ? -20.141 13.156 17.344 1 91.38 51 GLY B O 1
ATOM 2597 N N . THR B 1 52 ? -19.578 11 17.188 1 94.06 52 THR B N 1
ATOM 2598 C CA . THR B 1 52 ? -18.203 11.297 16.828 1 94.06 52 THR B CA 1
ATOM 2599 C C . THR B 1 52 ? -17.984 11.156 15.328 1 94.06 52 THR B C 1
ATOM 2601 O O . THR B 1 52 ? -18.469 10.203 14.711 1 94.06 52 THR B O 1
ATOM 2604 N N . SER B 1 53 ? -17.344 12.18 14.734 1 95.62 53 SER B N 1
ATOM 2605 C CA . SER B 1 53 ? -17 12.148 13.32 1 95.62 53 SER B CA 1
ATOM 2606 C C . SER B 1 53 ? -15.523 11.836 13.109 1 95.62 53 SER B C 1
ATOM 2608 O O . SER B 1 53 ? -14.656 12.477 13.719 1 95.62 53 SER B O 1
ATOM 2610 N N . ASN B 1 54 ? -15.281 10.781 12.297 1 97.88 54 ASN B N 1
ATOM 2611 C CA . ASN B 1 54 ? -13.914 10.438 11.906 1 97.88 54 ASN B CA 1
ATOM 2612 C C . ASN B 1 54 ? -13.586 10.953 10.508 1 97.88 54 ASN B C 1
ATOM 2614 O O . ASN B 1 54 ? -14.156 10.484 9.516 1 97.88 54 ASN B O 1
ATOM 2618 N N . ILE B 1 55 ? -12.672 11.93 10.438 1 98.31 55 ILE B N 1
ATOM 2619 C CA . ILE B 1 55 ? -12.297 12.555 9.172 1 98.31 55 ILE B CA 1
ATOM 2620 C C . ILE B 1 55 ? -10.82 12.281 8.883 1 98.31 55 ILE B C 1
ATOM 2622 O O . ILE B 1 55 ? -9.945 12.727 9.625 1 98.31 55 ILE B O 1
ATOM 2626 N N . LEU B 1 56 ? -10.602 11.539 7.832 1 98.75 56 LEU B N 1
ATOM 2627 C CA . LEU B 1 56 ? -9.242 11.203 7.414 1 98.75 56 LEU B CA 1
ATOM 2628 C C . LEU B 1 56 ? -8.695 12.25 6.453 1 98.75 56 LEU B C 1
ATOM 2630 O O . LEU B 1 56 ? -9.383 12.664 5.52 1 98.75 56 LEU B O 1
ATOM 2634 N N . ILE B 1 57 ? -7.473 12.75 6.723 1 98.88 57 ILE B N 1
ATOM 2635 C CA . ILE B 1 57 ? -6.785 13.602 5.762 1 98.88 57 ILE B CA 1
ATOM 2636 C C . ILE B 1 57 ? -5.711 12.797 5.031 1 98.88 57 ILE B C 1
ATOM 2638 O O . ILE B 1 57 ? -4.715 12.391 5.637 1 98.88 57 ILE B O 1
ATOM 2642 N N . ASP B 1 58 ? -5.906 12.602 3.768 1 98.88 58 ASP B N 1
ATOM 2643 C CA . ASP B 1 58 ? -5.078 11.82 2.85 1 98.88 58 ASP B CA 1
ATOM 2644 C C . ASP B 1 58 ? -5.211 10.328 3.119 1 98.88 58 ASP B C 1
ATOM 2646 O O . ASP B 1 58 ? -5.387 9.914 4.266 1 98.88 58 ASP B O 1
ATOM 2650 N N . CYS B 1 59 ? -5.211 9.602 2.086 1 98.69 59 CYS B N 1
ATOM 2651 C CA . CYS B 1 59 ? -5.301 8.148 2.047 1 98.69 59 CYS B CA 1
ATOM 2652 C C . CYS B 1 59 ? -4.219 7.555 1.152 1 98.69 59 CYS B C 1
ATOM 2654 O O . CYS B 1 59 ? -4.492 7.156 0.02 1 98.69 59 CYS B O 1
ATOM 2656 N N . GLY B 1 60 ? -3.031 7.492 1.719 1 98.31 60 GLY B N 1
ATOM 2657 C CA . GLY B 1 60 ? -1.863 7.121 0.938 1 98.31 60 GLY B CA 1
ATOM 2658 C C . GLY B 1 60 ? -1.748 5.625 0.713 1 98.31 60 GLY B C 1
ATOM 2659 O O . GLY B 1 60 ? -2.572 4.852 1.206 1 98.31 60 GLY B O 1
ATOM 2660 N N . LYS B 1 61 ? -0.678 5.199 0.056 1 97.62 61 LYS B N 1
ATOM 2661 C CA . LYS B 1 61 ? -0.515 3.824 -0.401 1 97.62 61 LYS B CA 1
ATOM 2662 C C . LYS B 1 61 ? -0.271 2.879 0.773 1 97.62 61 LYS B C 1
ATOM 2664 O O . LYS B 1 61 ? -0.344 1.659 0.62 1 97.62 61 LYS B O 1
ATOM 2669 N N . PHE B 1 62 ? 0.012 3.418 1.997 1 98.38 62 PHE B N 1
ATOM 2670 C CA . PHE B 1 62 ? 0.219 2.568 3.164 1 98.38 62 PHE B CA 1
ATOM 2671 C C . PHE B 1 62 ? -0.967 2.66 4.117 1 98.38 62 PHE B C 1
ATOM 2673 O O . PHE B 1 62 ? -0.856 2.301 5.293 1 98.38 62 PHE B O 1
ATOM 2680 N N . PHE B 1 63 ? -2.129 3.115 3.625 1 98.62 63 PHE B N 1
ATOM 2681 C CA . PHE B 1 63 ? -3.305 3.342 4.457 1 98.62 63 PHE B CA 1
ATOM 2682 C C . PHE B 1 63 ? -3.74 2.053 5.145 1 98.62 63 PHE B C 1
ATOM 2684 O O . PHE B 1 63 ? -4.02 2.045 6.344 1 98.62 63 PHE B O 1
ATOM 2691 N N . TYR B 1 64 ? -3.83 0.952 4.398 1 98.5 64 TYR B N 1
ATOM 2692 C CA . TYR B 1 64 ? -4.273 -0.325 4.945 1 98.5 64 TYR B CA 1
ATOM 2693 C C . TYR B 1 64 ? -3.496 -0.675 6.207 1 98.5 64 TYR B C 1
ATOM 2695 O O . TYR B 1 64 ? -4.086 -1.026 7.23 1 98.5 64 TYR B O 1
ATOM 2703 N N . HIS B 1 65 ? -2.229 -0.534 6.16 1 98.25 65 HIS B N 1
ATOM 2704 C CA . HIS B 1 65 ? -1.386 -0.962 7.27 1 98.25 65 HIS B CA 1
ATOM 2705 C C . HIS B 1 65 ? -1.492 0.003 8.445 1 98.25 65 HIS B C 1
ATOM 2707 O O . HIS B 1 65 ? -1.417 -0.413 9.602 1 98.25 65 HIS B O 1
ATOM 2713 N N . SER B 1 66 ? -1.614 1.329 8.133 1 98.44 66 SER B N 1
ATOM 2714 C CA . SER B 1 66 ? -1.887 2.279 9.203 1 98.44 66 SER B CA 1
ATOM 2715 C C . SER B 1 66 ? -3.213 1.973 9.891 1 98.44 66 SER B C 1
ATOM 2717 O O . SER B 1 66 ? -3.289 1.944 11.125 1 98.44 66 SER B O 1
ATOM 2719 N N . ALA B 1 67 ? -4.258 1.71 9.062 1 98.62 67 ALA B N 1
ATOM 2720 C CA . ALA B 1 67 ? -5.582 1.417 9.602 1 98.62 67 ALA B CA 1
ATOM 2721 C C . ALA B 1 67 ? -5.57 0.121 10.406 1 98.62 67 ALA B C 1
ATOM 2723 O O . ALA B 1 67 ? -6.191 0.037 11.469 1 98.62 67 ALA B O 1
ATOM 2724 N N . LEU B 1 68 ? -4.898 -0.864 9.891 1 97.75 68 LEU B N 1
ATOM 2725 C CA . LEU B 1 68 ? -4.789 -2.152 10.57 1 97.75 68 LEU B CA 1
ATOM 2726 C C . LEU B 1 68 ? -4.223 -1.98 11.977 1 97.75 68 LEU B C 1
ATOM 2728 O O . LEU B 1 68 ? -4.641 -2.668 12.906 1 97.75 68 LEU B O 1
ATOM 2732 N N . ARG B 1 69 ? -3.283 -1.086 12.07 1 97.12 69 ARG B N 1
ATOM 2733 C CA . ARG B 1 69 ? -2.619 -0.888 13.352 1 97.12 69 ARG B CA 1
ATOM 2734 C C . ARG B 1 69 ? -3.469 -0.029 14.281 1 97.12 69 ARG B C 1
ATOM 2736 O O . ARG B 1 69 ? -3.693 -0.391 15.445 1 97.12 69 ARG B O 1
ATOM 2743 N N . TRP B 1 70 ? -4.059 0.984 13.82 1 97.88 70 TRP B N 1
ATOM 2744 C CA . TRP B 1 70 ? -4.512 2.023 14.734 1 97.88 70 TRP B CA 1
ATOM 2745 C C . TRP B 1 70 ? -6.027 1.98 14.898 1 97.88 70 TRP B C 1
ATOM 2747 O O . TRP B 1 70 ? -6.559 2.375 15.945 1 97.88 70 TRP B O 1
ATOM 2757 N N . PHE B 1 71 ? -6.789 1.515 13.891 1 98.5 71 PHE B N 1
ATOM 2758 C CA . PHE B 1 71 ? -8.242 1.521 14.008 1 98.5 71 PHE B CA 1
ATOM 2759 C C . PHE B 1 71 ? -8.695 0.579 15.117 1 98.5 71 PHE B C 1
ATOM 2761 O O . PHE B 1 71 ? -9.43 0.986 16.016 1 98.5 71 PHE B O 1
ATOM 2768 N N . PRO B 1 72 ? -8.219 -0.705 15.109 1 97.44 72 PRO B N 1
ATOM 2769 C CA . PRO B 1 72 ? -8.594 -1.544 16.25 1 97.44 72 PRO B CA 1
ATOM 2770 C C . PRO B 1 72 ? -8.07 -0.997 17.578 1 97.44 72 PRO B C 1
ATOM 2772 O O . PRO B 1 72 ? -8.773 -1.044 18.594 1 97.44 72 PRO B O 1
ATOM 2775 N N . THR B 1 73 ? -6.871 -0.469 17.594 1 96.62 73 THR B N 1
ATOM 2776 C CA . THR B 1 73 ? -6.219 0.022 18.797 1 96.62 73 THR B CA 1
ATOM 2777 C C . THR B 1 73 ? -7.031 1.148 19.438 1 96.62 73 THR B C 1
ATOM 2779 O O . THR B 1 73 ? -7.172 1.21 20.656 1 96.62 73 THR B O 1
ATOM 2782 N N . PHE B 1 74 ? -7.645 1.99 18.609 1 96.31 74 PHE B N 1
ATOM 2783 C CA . PHE B 1 74 ? -8.328 3.168 19.125 1 96.31 74 PHE B CA 1
ATOM 2784 C C . PHE B 1 74 ? -9.844 2.996 19.047 1 96.31 74 PHE B C 1
ATOM 2786 O O . PHE B 1 74 ? -10.594 3.941 19.297 1 96.31 74 PHE B O 1
ATOM 2793 N N . GLY B 1 75 ? -10.258 1.812 18.641 1 95.25 75 GLY B N 1
ATOM 2794 C CA . GLY B 1 75 ? -11.688 1.531 18.562 1 95.25 75 GLY B CA 1
ATOM 2795 C C . GLY B 1 75 ? -12.383 2.293 17.453 1 95.25 75 GLY B C 1
ATOM 2796 O O . GLY B 1 75 ? -13.5 2.771 17.625 1 95.25 75 GLY B O 1
ATOM 2797 N N . LEU B 1 76 ? -11.727 2.52 16.328 1 97.25 76 LEU B N 1
ATOM 2798 C CA . LEU B 1 76 ? -12.266 3.209 15.164 1 97.25 76 LEU B CA 1
ATOM 2799 C C . LEU B 1 76 ? -12.852 2.217 14.164 1 97.25 76 LEU B C 1
ATOM 2801 O O . LEU B 1 76 ? -12.305 1.127 13.977 1 97.25 76 LEU B O 1
ATOM 2805 N N . ARG B 1 77 ? -13.914 2.615 13.508 1 97.5 77 ARG B N 1
ATOM 2806 C CA . ARG B 1 77 ? -14.523 1.691 12.562 1 97.5 77 ARG B CA 1
ATOM 2807 C C . ARG B 1 77 ? -15.031 2.432 11.328 1 97.5 77 ARG B C 1
ATOM 2809 O O . ARG B 1 77 ? -14.891 1.942 10.203 1 97.5 77 ARG B O 1
ATOM 2816 N N . THR B 1 78 ? -15.562 3.607 11.484 1 97.69 78 THR B N 1
ATOM 2817 C CA . THR B 1 78 ? -16.188 4.336 10.391 1 97.69 78 THR B CA 1
ATOM 2818 C C . THR B 1 78 ? -15.305 5.48 9.914 1 97.69 78 THR B C 1
ATOM 2820 O O . THR B 1 78 ? -14.43 5.938 10.656 1 97.69 78 THR B O 1
ATOM 2823 N N . LEU B 1 79 ? -15.438 5.855 8.719 1 98.25 79 LEU B N 1
ATOM 2824 C CA . LEU B 1 79 ? -14.852 7.047 8.117 1 98.25 79 LEU B CA 1
ATOM 2825 C C . LEU B 1 79 ? -15.938 7.969 7.562 1 98.25 79 LEU B C 1
ATOM 2827 O O . LEU B 1 79 ? -16.578 7.645 6.562 1 98.25 79 LEU B O 1
ATOM 2831 N N . ASP B 1 80 ? -16.062 9.086 8.18 1 97.75 80 ASP B N 1
ATOM 2832 C CA . ASP B 1 80 ? -17.141 10 7.789 1 97.75 80 ASP B CA 1
ATOM 2833 C C . ASP B 1 80 ? -16.75 10.82 6.562 1 97.75 80 ASP B C 1
ATOM 2835 O O . ASP B 1 80 ? -17.609 11.297 5.828 1 97.75 80 ASP B O 1
ATOM 2839 N N . ALA B 1 81 ? -15.453 10.977 6.391 1 98.5 81 ALA B N 1
ATOM 2840 C CA . ALA B 1 81 ? -14.953 11.688 5.219 1 98.5 81 ALA B CA 1
ATOM 2841 C C . ALA B 1 81 ? -13.453 11.461 5.047 1 98.5 81 ALA B C 1
ATOM 2843 O O . ALA B 1 81 ? -12.75 11.141 6.008 1 98.5 81 ALA B O 1
ATOM 2844 N N . VAL B 1 82 ? -13.062 11.586 3.816 1 98.81 82 VAL B N 1
ATOM 2845 C CA . VAL B 1 82 ? -11.656 11.703 3.471 1 98.81 82 VAL B CA 1
ATOM 2846 C C . VAL B 1 82 ? -11.406 13.047 2.775 1 98.81 82 VAL B C 1
ATOM 2848 O O . VAL B 1 82 ? -12.148 13.422 1.861 1 98.81 82 VAL B O 1
ATOM 2851 N N . VAL B 1 83 ? -10.453 13.789 3.262 1 98.88 83 VAL B N 1
ATOM 2852 C CA . VAL B 1 83 ? -10.055 15.047 2.652 1 98.88 83 VAL B CA 1
ATOM 2853 C C . VAL B 1 83 ? -8.664 14.922 2.051 1 98.88 83 VAL B C 1
ATOM 2855 O O . VAL B 1 83 ? -7.73 14.461 2.721 1 98.88 83 VAL B O 1
ATOM 2858 N N . ILE B 1 84 ? -8.523 15.32 0.782 1 98.88 84 ILE B N 1
ATOM 2859 C CA . ILE B 1 84 ? -7.285 15.094 0.052 1 98.88 84 ILE B CA 1
ATOM 2860 C C . ILE B 1 84 ? -6.5 16.391 -0.064 1 98.88 84 ILE B C 1
ATOM 2862 O O . ILE B 1 84 ? -7.051 17.422 -0.476 1 98.88 84 ILE B O 1
ATOM 2866 N N . THR B 1 85 ? -5.234 16.328 0.319 1 98.81 85 THR B N 1
ATOM 2867 C CA . THR B 1 85 ? -4.367 17.484 0.192 1 98.81 85 THR B CA 1
ATOM 2868 C C . THR B 1 85 ? -3.916 17.672 -1.254 1 98.81 85 THR B C 1
ATOM 2870 O O . THR B 1 85 ? -3.947 18.781 -1.784 1 98.81 85 THR B O 1
ATOM 2873 N N . HIS B 1 86 ? -3.459 16.609 -1.861 1 98.12 86 HIS B N 1
ATOM 2874 C CA . HIS B 1 86 ? -2.945 16.609 -3.227 1 98.12 86 HIS B CA 1
ATOM 2875 C C . HIS B 1 86 ? -2.945 15.211 -3.816 1 98.12 86 HIS B C 1
ATOM 2877 O O . HIS B 1 86 ? -3.297 14.242 -3.135 1 98.12 86 HIS B O 1
ATOM 2883 N N . SER B 1 87 ? -2.529 15.039 -5.074 1 96.69 87 SER B N 1
ATOM 2884 C CA . SER B 1 87 ? -2.854 13.797 -5.777 1 96.69 87 SER B CA 1
ATOM 2885 C C . SER B 1 87 ? -1.617 12.922 -5.949 1 96.69 87 SER B C 1
ATOM 2887 O O . SER B 1 87 ? -1.565 12.086 -6.855 1 96.69 87 SER B O 1
ATOM 2889 N N . HIS B 1 88 ? -0.57 13.102 -5.152 1 95.19 88 HIS B N 1
ATOM 2890 C CA . HIS B 1 88 ? 0.547 12.164 -5.191 1 95.19 88 HIS B CA 1
ATOM 2891 C C . HIS B 1 88 ? 0.151 10.812 -4.605 1 95.19 88 HIS B C 1
ATOM 2893 O O . HIS B 1 88 ? -0.804 10.719 -3.83 1 95.19 88 HIS B O 1
ATOM 2899 N N . ALA B 1 89 ? 0.906 9.773 -4.953 1 95.19 89 ALA B N 1
ATOM 2900 C CA . ALA B 1 89 ? 0.597 8.391 -4.586 1 95.19 89 ALA B CA 1
ATOM 2901 C C . ALA B 1 89 ? 0.562 8.227 -3.068 1 95.19 89 ALA B C 1
ATOM 2903 O O . ALA B 1 89 ? -0.247 7.457 -2.541 1 95.19 89 ALA B O 1
ATOM 2904 N N . ASP B 1 90 ? 1.418 8.898 -2.369 1 96.56 90 ASP B N 1
ATOM 2905 C CA . ASP B 1 90 ? 1.472 8.742 -0.919 1 96.56 90 ASP B CA 1
ATOM 2906 C C . ASP B 1 90 ? 0.334 9.5 -0.241 1 96.56 90 ASP B C 1
ATOM 2908 O O . ASP B 1 90 ? 0.16 9.414 0.976 1 96.56 90 ASP B O 1
ATOM 2912 N N . ALA B 1 91 ? -0.521 10.18 -0.983 1 98.31 91 ALA B N 1
ATOM 2913 C CA . ALA B 1 91 ? -1.688 10.859 -0.423 1 98.31 91 ALA B CA 1
ATOM 2914 C C . ALA B 1 91 ? -2.982 10.211 -0.9 1 98.31 91 ALA B C 1
ATOM 2916 O O . ALA B 1 91 ? -4.004 10.258 -0.208 1 98.31 91 ALA B O 1
ATOM 2917 N N . ILE B 1 92 ? -2.955 9.555 -2.064 1 98.12 92 ILE B N 1
ATOM 2918 C CA . ILE B 1 92 ? -4.23 9.07 -2.586 1 98.12 92 ILE B CA 1
ATOM 2919 C C . ILE B 1 92 ? -4.113 7.598 -2.959 1 98.12 92 ILE B C 1
ATOM 2921 O O . ILE B 1 92 ? -5.105 6.961 -3.32 1 98.12 92 ILE B O 1
ATOM 2925 N N . GLY B 1 93 ? -2.973 6.988 -2.875 1 97.25 93 GLY B N 1
ATOM 2926 C CA . GLY B 1 93 ? -2.713 5.66 -3.402 1 97.25 93 GLY B CA 1
ATOM 2927 C C . GLY B 1 93 ? -3.463 4.566 -2.664 1 97.25 93 GLY B C 1
ATOM 2928 O O . GLY B 1 93 ? -3.553 3.434 -3.143 1 97.25 93 GLY B O 1
ATOM 2929 N N . GLY B 1 94 ? -4 4.859 -1.516 1 97.81 94 GLY B N 1
ATOM 2930 C CA . GLY B 1 94 ? -4.719 3.885 -0.709 1 97.81 94 GLY B CA 1
ATOM 2931 C C . GLY B 1 94 ? -6.223 3.963 -0.877 1 97.81 94 GLY B C 1
ATOM 2932 O O . GLY B 1 94 ? -6.969 3.303 -0.152 1 97.81 94 GLY B O 1
ATOM 2933 N N . LEU B 1 95 ? -6.758 4.73 -1.852 1 97.75 95 LEU B N 1
ATOM 2934 C CA . LEU B 1 95 ? -8.195 4.91 -2.027 1 97.75 95 LEU B CA 1
ATOM 2935 C C . LEU B 1 95 ? -8.875 3.582 -2.342 1 97.75 95 LEU B C 1
ATOM 2937 O O . LEU B 1 95 ? -10.023 3.355 -1.941 1 97.75 95 LEU B O 1
ATOM 2941 N N . ASP B 1 96 ? -8.172 2.697 -3.035 1 95.75 96 ASP B N 1
ATOM 2942 C CA . ASP B 1 96 ? -8.703 1.373 -3.332 1 95.75 96 ASP B CA 1
ATOM 2943 C C . ASP B 1 96 ? -8.969 0.585 -2.051 1 95.75 96 ASP B C 1
ATOM 2945 O O . ASP B 1 96 ? -9.898 -0.222 -1.991 1 95.75 96 ASP B O 1
ATOM 2949 N N . ASP B 1 97 ? -8.227 0.813 -1.018 1 97.25 97 ASP B N 1
ATOM 2950 C CA . ASP B 1 97 ? -8.344 0.097 0.249 1 97.25 97 ASP B CA 1
ATOM 2951 C C . ASP B 1 97 ? -9.656 0.438 0.951 1 97.25 97 ASP B C 1
ATOM 2953 O O . ASP B 1 97 ? -10.102 -0.292 1.84 1 97.25 97 ASP B O 1
ATOM 2957 N N . LEU B 1 98 ? -10.273 1.507 0.551 1 97.81 98 LEU B N 1
ATOM 2958 C CA . LEU B 1 98 ? -11.5 1.94 1.209 1 97.81 98 LEU B CA 1
ATOM 2959 C C . LEU B 1 98 ? -12.664 1.013 0.862 1 97.81 98 LEU B C 1
ATOM 2961 O O . LEU B 1 98 ? -13.734 1.093 1.472 1 97.81 98 LEU B O 1
ATOM 2965 N N . ARG B 1 99 ? -12.43 0.091 -0.038 1 95.56 99 ARG B N 1
ATOM 2966 C CA . ARG B 1 99 ? -13.453 -0.885 -0.387 1 95.56 99 ARG B CA 1
ATOM 2967 C C . ARG B 1 99 ? -13.852 -1.721 0.825 1 95.56 99 ARG B C 1
ATOM 2969 O O . ARG B 1 99 ? -15.008 -2.139 0.946 1 95.56 99 ARG B O 1
ATOM 2976 N N . ASP B 1 100 ? -12.906 -2.004 1.717 1 96.94 100 ASP B N 1
ATOM 2977 C CA . ASP B 1 100 ? -13.234 -2.74 2.936 1 96.94 100 ASP B CA 1
ATOM 2978 C C . ASP B 1 100 ? -14.312 -2.018 3.74 1 96.94 100 ASP B C 1
ATOM 2980 O O . ASP B 1 100 ? -15.188 -2.654 4.324 1 96.94 100 ASP B O 1
ATOM 2984 N N . TRP B 1 101 ? -14.312 -0.704 3.738 1 97.75 101 TRP B N 1
ATOM 2985 C CA . TRP B 1 101 ? -15.305 0.099 4.445 1 97.75 101 TRP B CA 1
ATOM 2986 C C . TRP B 1 101 ? -16.625 0.116 3.697 1 97.75 101 TRP B C 1
ATOM 2988 O O . TRP B 1 101 ? -17.688 -0.152 4.277 1 97.75 101 TRP B O 1
ATOM 2998 N N . THR B 1 102 ? -16.562 0.352 2.404 1 96.5 102 THR B N 1
ATOM 2999 C CA . THR B 1 102 ? -17.812 0.566 1.664 1 96.5 102 THR B CA 1
ATOM 3000 C C . THR B 1 102 ? -18.5 -0.764 1.363 1 96.5 102 THR B C 1
ATOM 3002 O O . THR B 1 102 ? -19.688 -0.8 1.088 1 96.5 102 THR B O 1
ATOM 3005 N N . ASN B 1 103 ? -17.734 -1.862 1.449 1 94.06 103 ASN B N 1
ATOM 3006 C CA . ASN B 1 103 ? -18.328 -3.18 1.26 1 94.06 103 ASN B CA 1
ATOM 3007 C C . ASN B 1 103 ? -18.844 -3.76 2.576 1 94.06 103 ASN B C 1
ATOM 3009 O O . ASN B 1 103 ? -19.75 -4.594 2.582 1 94.06 103 ASN B O 1
ATOM 3013 N N . ASN B 1 104 ? -18.359 -3.25 3.729 1 96.06 104 ASN B N 1
ATOM 3014 C CA . ASN B 1 104 ? -18.578 -4.031 4.941 1 96.06 104 ASN B CA 1
ATOM 3015 C C . ASN B 1 104 ? -19 -3.143 6.109 1 96.06 104 ASN B C 1
ATOM 3017 O O . ASN B 1 104 ? -19.531 -3.633 7.109 1 96.06 104 ASN B O 1
ATOM 3021 N N . VAL B 1 105 ? -18.766 -1.849 6.051 1 97.38 105 VAL B N 1
ATOM 3022 C CA . VAL B 1 105 ? -18.953 -1.002 7.223 1 97.38 105 VAL B CA 1
ATOM 3023 C C . VAL B 1 105 ? -20.016 0.058 6.934 1 97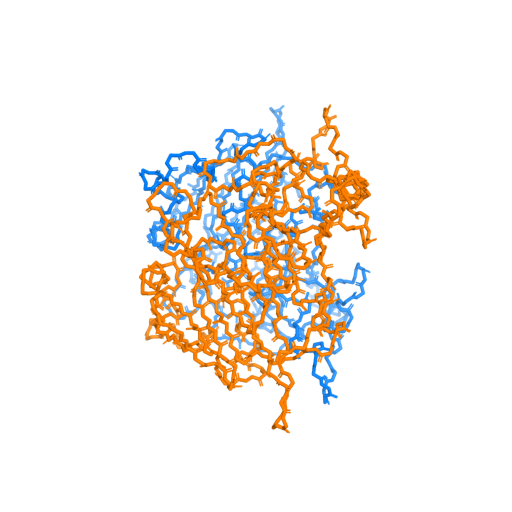.38 105 VAL B C 1
ATOM 3025 O O . VAL B 1 105 ? -20.891 0.308 7.762 1 97.38 105 VAL B O 1
ATOM 3028 N N . GLN B 1 106 ? -19.969 0.686 5.766 1 97.5 106 GLN B N 1
ATOM 3029 C CA . GLN B 1 106 ? -20.844 1.799 5.402 1 97.5 106 GLN B CA 1
ATOM 3030 C C . GLN B 1 106 ? -21.062 1.859 3.891 1 97.5 106 GLN B C 1
ATOM 3032 O O . GLN B 1 106 ? -20.266 1.304 3.123 1 97.5 106 GLN B O 1
ATOM 3037 N N . PRO B 1 107 ? -22.109 2.486 3.418 1 95.5 107 PRO B N 1
ATOM 3038 C CA . PRO B 1 107 ? -22.453 2.414 1.998 1 95.5 107 PRO B CA 1
ATOM 3039 C C . PRO B 1 107 ? -21.516 3.236 1.116 1 95.5 107 PRO B C 1
ATOM 3041 O O . PRO B 1 107 ? -21.312 2.898 -0.052 1 95.5 107 PRO B O 1
ATOM 3044 N N . HIS B 1 108 ? -21.016 4.402 1.636 1 95.88 108 HIS B N 1
ATOM 3045 C CA . HIS B 1 108 ? -20.156 5.281 0.849 1 95.88 108 HIS B CA 1
ATOM 3046 C C . HIS B 1 108 ? -19.234 6.105 1.747 1 95.88 108 HIS B C 1
ATOM 3048 O O . HIS B 1 108 ? -19.422 6.129 2.967 1 95.88 108 HIS B O 1
ATOM 3054 N N . ILE B 1 109 ? -18.266 6.699 1.188 1 97.69 109 ILE B N 1
ATOM 3055 C CA . ILE B 1 109 ? -17.375 7.633 1.865 1 97.69 109 ILE B CA 1
ATOM 3056 C C . ILE B 1 109 ? -17.203 8.891 1.021 1 97.69 109 ILE B C 1
ATOM 3058 O O . ILE B 1 109 ? -16.75 8.82 -0.124 1 97.69 109 ILE B O 1
ATOM 3062 N N . PRO B 1 110 ? -17.594 10.062 1.547 1 98.38 110 PRO B N 1
ATOM 3063 C CA . PRO B 1 110 ? -17.312 11.305 0.819 1 98.38 110 PRO B CA 1
ATOM 3064 C C . PRO B 1 110 ? -15.812 11.609 0.744 1 98.38 110 PRO B C 1
ATOM 3066 O O . PRO B 1 110 ? -15.102 11.484 1.744 1 98.38 110 PRO B O 1
ATOM 3069 N N . ILE B 1 111 ? -15.383 11.938 -0.462 1 98.75 111 ILE B N 1
ATOM 3070 C CA . ILE B 1 111 ? -14.008 12.352 -0.708 1 98.75 111 ILE B CA 1
ATOM 3071 C C . ILE B 1 111 ? -13.977 13.836 -1.095 1 98.75 111 ILE B C 1
ATOM 3073 O O . ILE B 1 111 ? -14.453 14.211 -2.166 1 98.75 111 ILE B O 1
ATOM 3077 N N . TYR B 1 112 ? -13.414 14.664 -0.268 1 98.81 112 TYR B N 1
ATOM 3078 C CA . TYR B 1 112 ? -13.258 16.094 -0.547 1 98.81 112 TYR B CA 1
ATOM 3079 C C . TYR B 1 112 ? -11.906 16.375 -1.185 1 98.81 112 TYR B C 1
ATOM 3081 O O . TYR B 1 112 ? -10.859 16.078 -0.6 1 98.81 112 TYR B O 1
ATOM 3089 N N . THR B 1 113 ? -11.914 16.906 -2.344 1 98.62 113 THR B N 1
ATOM 3090 C CA . THR B 1 113 ? -10.672 17.109 -3.074 1 98.62 113 THR B CA 1
ATOM 3091 C C . THR B 1 113 ? -10.789 18.297 -4.02 1 98.62 113 THR B C 1
ATOM 3093 O O . THR B 1 113 ? -11.891 18.641 -4.469 1 98.62 113 THR B O 1
ATOM 3096 N N . ALA B 1 114 ? -9.695 18.984 -4.215 1 98.44 114 ALA B N 1
ATOM 3097 C CA . ALA B 1 114 ? -9.672 20.047 -5.203 1 98.44 114 ALA B CA 1
ATOM 3098 C C . ALA B 1 114 ? -9.867 19.5 -6.613 1 98.44 114 ALA B C 1
ATOM 3100 O O . ALA B 1 114 ? -9.539 18.344 -6.887 1 98.44 114 ALA B O 1
ATOM 3101 N N . ILE B 1 115 ? -10.32 20.312 -7.516 1 97.88 115 ILE B N 1
ATOM 3102 C CA . ILE B 1 115 ? -10.664 19.906 -8.875 1 97.88 115 ILE B CA 1
ATOM 3103 C C . ILE B 1 115 ? -9.414 19.406 -9.594 1 97.88 115 ILE B C 1
ATOM 3105 O O . ILE B 1 115 ? -9.477 18.453 -10.375 1 97.88 115 ILE B O 1
ATOM 3109 N N . ARG B 1 116 ? -8.289 20.062 -9.414 1 96.5 116 ARG B N 1
ATOM 3110 C CA . ARG B 1 116 ? -7.047 19.656 -10.062 1 96.5 116 ARG B CA 1
ATOM 3111 C C . ARG B 1 116 ? -6.668 18.234 -9.672 1 96.5 116 ARG B C 1
ATOM 3113 O O . ARG B 1 116 ? -6.188 17.453 -10.508 1 96.5 116 ARG B O 1
ATOM 3120 N N . ASP B 1 117 ? -6.855 17.922 -8.438 1 97.62 117 ASP B N 1
ATOM 3121 C CA . ASP B 1 117 ? -6.52 16.578 -7.949 1 97.62 117 ASP B CA 1
ATOM 3122 C C . ASP B 1 117 ? -7.547 15.555 -8.414 1 97.62 117 ASP B C 1
ATOM 3124 O O . ASP B 1 117 ? -7.199 14.398 -8.695 1 97.62 117 ASP B O 1
ATOM 3128 N N . LEU B 1 118 ? -8.797 15.938 -8.469 1 97.81 118 LEU B N 1
ATOM 3129 C CA . LEU B 1 118 ? -9.82 15.055 -9.008 1 97.81 118 LEU B CA 1
ATOM 3130 C C . LEU B 1 118 ? -9.508 14.664 -10.453 1 97.81 118 LEU B C 1
ATOM 3132 O O . LEU B 1 118 ? -9.711 13.516 -10.852 1 97.81 118 LEU B O 1
ATOM 3136 N N . GLU B 1 119 ? -9.016 15.594 -11.25 1 96.75 119 GLU B N 1
ATOM 3137 C CA . GLU B 1 119 ? -8.648 15.32 -12.641 1 96.75 119 GLU B CA 1
ATOM 3138 C C . GLU B 1 119 ? -7.566 14.242 -12.727 1 96.75 119 GLU B C 1
ATOM 3140 O O . GLU B 1 119 ? -7.594 13.398 -13.617 1 96.75 119 GLU B O 1
ATOM 3145 N N . VAL B 1 120 ? -6.668 14.305 -11.805 1 95.69 120 VAL B N 1
ATOM 3146 C CA . VAL B 1 120 ? -5.629 13.281 -11.742 1 95.69 120 VAL B CA 1
ATOM 3147 C C . VAL B 1 120 ? -6.25 11.938 -11.367 1 95.69 120 VAL B C 1
ATOM 3149 O O . VAL B 1 120 ? -5.938 10.914 -11.977 1 95.69 120 VAL B O 1
ATOM 3152 N N . MET B 1 121 ? -7.172 11.922 -10.43 1 96.56 121 MET B N 1
ATOM 3153 C CA . MET B 1 121 ? -7.789 10.688 -9.945 1 96.56 121 MET B CA 1
ATOM 3154 C C . MET B 1 121 ? -8.664 10.062 -11.031 1 96.56 121 MET B C 1
ATOM 3156 O O . MET B 1 121 ? -8.805 8.836 -11.086 1 96.56 121 MET B O 1
ATOM 3160 N N . LYS B 1 122 ? -9.211 10.883 -11.914 1 95.31 122 LYS B N 1
ATOM 3161 C CA . LYS B 1 122 ? -10 10.359 -13.031 1 95.31 122 LYS B CA 1
ATOM 3162 C C . LYS B 1 122 ? -9.156 9.445 -13.914 1 95.31 122 LYS B C 1
ATOM 3164 O O . LYS B 1 122 ? -9.68 8.562 -14.586 1 95.31 122 LYS B O 1
ATOM 3169 N N . LYS B 1 123 ? -7.848 9.703 -13.844 1 94.06 123 LYS B N 1
ATOM 3170 C CA . LYS B 1 123 ? -6.922 8.844 -14.578 1 94.06 123 LYS B CA 1
ATOM 3171 C C . LYS B 1 123 ? -6.406 7.711 -13.695 1 94.06 123 LYS B C 1
ATOM 3173 O O . LYS B 1 123 ? -6.621 6.535 -14 1 94.06 123 LYS B O 1
ATOM 3178 N N . THR B 1 124 ? -5.898 8.023 -12.602 1 93.94 124 THR B N 1
ATOM 3179 C CA . THR B 1 124 ? -5.164 7.066 -11.773 1 93.94 124 THR B CA 1
ATOM 3180 C C . THR B 1 124 ? -6.125 6.125 -11.055 1 93.94 124 THR B C 1
ATOM 3182 O O . THR B 1 124 ? -5.75 5.008 -10.688 1 93.94 124 THR B O 1
ATOM 3185 N N . HIS B 1 125 ? -7.285 6.574 -10.797 1 95.19 125 HIS B N 1
ATOM 3186 C CA . HIS B 1 125 ? -8.336 5.824 -10.117 1 95.19 125 HIS B CA 1
ATOM 3187 C C . HIS B 1 125 ? -9.633 5.832 -10.914 1 95.19 125 HIS B C 1
ATOM 3189 O O . HIS B 1 125 ? -10.711 6.004 -10.352 1 95.19 125 HIS B O 1
ATOM 3195 N N . TYR B 1 126 ? -9.453 5.648 -12.195 1 91.81 126 TYR B N 1
ATOM 3196 C CA . TYR B 1 126 ? -10.586 5.785 -13.109 1 91.81 126 TYR B CA 1
ATOM 3197 C C . TYR B 1 126 ? -11.75 4.91 -12.672 1 91.81 126 TYR B C 1
ATOM 3199 O O . TYR B 1 126 ? -12.914 5.332 -12.742 1 91.81 126 TYR B O 1
ATOM 3207 N N . TYR B 1 127 ? -11.531 3.711 -12.164 1 87.69 127 TYR B N 1
ATOM 3208 C CA . TYR B 1 127 ? -12.555 2.736 -11.812 1 87.69 127 TYR B CA 1
ATOM 3209 C C . TYR B 1 127 ? -13.273 3.141 -10.531 1 87.69 127 TYR B C 1
ATOM 3211 O O . TYR B 1 127 ? -14.352 2.623 -10.219 1 87.69 127 TYR B O 1
ATOM 3219 N N . LEU B 1 128 ? -12.719 4.051 -9.719 1 91.12 128 LEU B N 1
ATOM 3220 C CA . LEU B 1 128 ? -13.344 4.559 -8.5 1 91.12 128 LEU B CA 1
ATOM 3221 C C . LEU B 1 128 ? -14.164 5.809 -8.789 1 91.12 128 LEU B C 1
ATOM 3223 O O . LEU B 1 128 ? -15.141 6.086 -8.094 1 91.12 128 LEU B O 1
ATOM 3227 N N . VAL B 1 129 ? -13.711 6.555 -9.789 1 88.25 129 VAL B N 1
ATOM 3228 C CA . VAL B 1 129 ? -14.375 7.809 -10.133 1 88.25 129 VAL B CA 1
ATOM 3229 C C . VAL B 1 129 ? -15.562 7.535 -11.055 1 88.25 129 VAL B C 1
ATOM 3231 O O . VAL B 1 129 ? -16.641 8.109 -10.875 1 88.25 129 VAL B O 1
ATOM 3234 N N . ASP B 1 130 ? -15.367 6.703 -12.031 1 85.88 130 ASP B N 1
ATOM 3235 C CA . ASP B 1 130 ? -16.406 6.266 -12.953 1 85.88 130 ASP B CA 1
ATOM 3236 C C . ASP B 1 130 ? -16.672 4.766 -12.812 1 85.88 130 ASP B C 1
ATOM 3238 O O . ASP B 1 130 ? -16.016 3.953 -13.461 1 85.88 130 ASP B O 1
ATOM 3242 N N . THR B 1 131 ? -17.703 4.465 -12.109 1 78.12 131 THR B N 1
ATOM 3243 C CA . THR B 1 131 ? -17.953 3.068 -11.766 1 78.12 131 THR B CA 1
ATOM 3244 C C . THR B 1 131 ? -18.656 2.346 -12.906 1 78.12 131 THR B C 1
ATOM 3246 O O . THR B 1 131 ? -18.875 1.135 -12.844 1 78.12 131 THR B O 1
ATOM 3249 N N . SER B 1 132 ? -19.047 3.043 -13.945 1 75.12 132 SER B N 1
ATOM 3250 C CA . SER B 1 132 ? -19.734 2.42 -15.07 1 75.12 132 SER B CA 1
ATOM 3251 C C . SER B 1 132 ? -18.797 1.483 -15.828 1 75.12 132 SER B C 1
ATOM 3253 O O . SER B 1 132 ? -19.25 0.625 -16.594 1 75.12 132 SER B O 1
ATOM 3255 N N . VAL B 1 133 ? -17.5 1.537 -15.578 1 71.31 133 VAL B N 1
ATOM 3256 C CA . VAL B 1 133 ? -16.516 0.77 -16.328 1 71.31 133 VAL B CA 1
ATOM 3257 C C . VAL B 1 133 ? -16.219 -0.545 -15.617 1 71.31 133 VAL B C 1
ATOM 3259 O O . VAL B 1 133 ? -15.469 -1.38 -16.125 1 71.31 133 VAL B O 1
ATOM 3262 N N . ILE B 1 134 ? -16.828 -0.691 -14.469 1 71.81 134 ILE B N 1
ATOM 3263 C CA . ILE B 1 134 ? -16.531 -1.859 -13.648 1 71.81 134 ILE B CA 1
ATOM 3264 C C . ILE B 1 134 ? -17.297 -3.07 -14.172 1 71.81 134 ILE B C 1
ATOM 3266 O O . ILE B 1 134 ? -18.469 -2.957 -14.539 1 71.81 134 ILE B O 1
ATOM 3270 N N . ILE B 1 135 ? -16.562 -4.215 -14.219 1 66.62 135 ILE B N 1
ATOM 3271 C CA . ILE B 1 135 ? -17.188 -5.492 -14.562 1 66.62 135 ILE B CA 1
ATOM 3272 C C . ILE B 1 135 ? -18.266 -5.836 -13.531 1 66.62 135 ILE B C 1
ATOM 3274 O O . ILE B 1 135 ? -18.047 -5.699 -12.328 1 66.62 135 ILE B O 1
ATOM 3278 N N . PRO B 1 136 ? -19.406 -6.219 -14.086 1 67.5 136 PRO B N 1
ATOM 3279 C CA . PRO B 1 136 ? -20.438 -6.641 -13.148 1 67.5 136 PRO B CA 1
ATOM 3280 C C . PRO B 1 136 ? -19.969 -7.703 -12.164 1 67.5 136 PRO B C 1
ATOM 3282 O O . PRO B 1 136 ? -19.266 -8.648 -12.562 1 67.5 136 PRO B O 1
ATOM 3285 N N . GLY B 1 137 ? -20.109 -7.473 -10.922 1 66.94 137 GLY B N 1
ATOM 3286 C CA . GLY B 1 137 ? -19.719 -8.445 -9.914 1 66.94 137 GLY B CA 1
ATOM 3287 C C . GLY B 1 137 ? -18.406 -8.094 -9.242 1 66.94 137 GLY B C 1
ATOM 3288 O O . GLY B 1 137 ? -18.062 -8.672 -8.203 1 66.94 137 GLY B O 1
ATOM 3289 N N . ALA B 1 138 ? -17.75 -7.18 -9.875 1 70.12 138 ALA B N 1
ATOM 3290 C CA . ALA B 1 138 ? -16.516 -6.75 -9.234 1 70.12 138 ALA B CA 1
ATOM 3291 C C . ALA B 1 138 ? -16.797 -5.754 -8.109 1 70.12 138 ALA B C 1
ATOM 3293 O O . ALA B 1 138 ? -17.562 -4.805 -8.289 1 70.12 138 ALA B O 1
ATOM 3294 N N . ALA B 1 139 ? -16.359 -6.129 -7.004 1 74.31 139 ALA B N 1
ATOM 3295 C CA . ALA B 1 139 ? -16.562 -5.238 -5.859 1 74.31 139 ALA B CA 1
ATOM 3296 C C . ALA B 1 139 ? -15.461 -4.188 -5.785 1 74.31 139 ALA B C 1
ATOM 3298 O O . ALA B 1 139 ? -14.281 -4.523 -5.711 1 74.31 139 ALA B O 1
ATOM 3299 N N . VAL B 1 140 ? -15.875 -2.85 -5.957 1 80.5 140 VAL B N 1
ATOM 3300 C CA . VAL B 1 140 ? -14.938 -1.742 -5.824 1 80.5 140 VAL B CA 1
ATOM 3301 C C . VAL B 1 140 ? -15.445 -0.754 -4.777 1 80.5 140 VAL B C 1
ATOM 3303 O O . VAL B 1 140 ? -16.578 -0.862 -4.312 1 80.5 140 VAL B O 1
ATOM 3306 N N . SER B 1 141 ? -14.578 0.129 -4.328 1 82.06 141 SER B N 1
ATOM 3307 C CA . SER B 1 141 ? -14.961 1.161 -3.373 1 82.06 141 SER B CA 1
ATOM 3308 C C . SER B 1 141 ? -16.047 2.064 -3.941 1 82.06 141 SER B C 1
ATOM 3310 O O . SER B 1 141 ? -16 2.434 -5.117 1 82.06 141 SER B O 1
ATOM 3312 N N . GLU B 1 142 ? -17.031 2.359 -3.15 1 87.25 142 GLU B N 1
ATOM 3313 C CA . GLU B 1 142 ? -18.047 3.342 -3.496 1 87.25 142 GLU B CA 1
ATOM 3314 C C . GLU B 1 142 ? -17.75 4.703 -2.875 1 87.25 142 GLU B C 1
ATOM 3316 O O . GLU B 1 142 ? -18.047 4.938 -1.701 1 87.25 142 GLU B O 1
ATOM 3321 N N . LEU B 1 143 ? -17.188 5.566 -3.658 1 92.62 143 LEU B N 1
ATOM 3322 C CA . LEU B 1 143 ? -16.734 6.875 -3.191 1 92.62 143 LEU B CA 1
ATOM 3323 C C . LEU B 1 143 ? -17.578 7.988 -3.814 1 92.62 143 LEU B C 1
ATOM 3325 O O . LEU B 1 143 ? -17.984 7.887 -4.973 1 92.62 143 LEU B O 1
ATOM 3329 N N . GLU B 1 144 ? -17.859 8.93 -3.018 1 95.31 144 GLU B N 1
ATOM 3330 C CA . GLU B 1 144 ? -18.547 10.133 -3.48 1 95.31 144 GLU B CA 1
ATOM 3331 C C . GLU B 1 144 ? -17.609 11.336 -3.494 1 95.31 144 GLU B C 1
ATOM 3333 O O . GLU B 1 144 ? -17.297 11.891 -2.441 1 95.31 144 GLU B O 1
ATOM 3338 N N . PHE B 1 145 ? -17.281 11.82 -4.664 1 97 145 PHE B N 1
ATOM 3339 C CA . PHE B 1 145 ? -16.312 12.898 -4.777 1 97 145 PHE B CA 1
ATOM 3340 C C . PHE B 1 145 ? -16.984 14.258 -4.688 1 97 145 PHE B C 1
ATOM 3342 O O . PHE B 1 145 ? -18 14.5 -5.355 1 97 145 PHE B O 1
ATOM 3349 N N . LYS B 1 146 ? -16.469 15.055 -3.797 1 98.06 146 LYS B N 1
ATOM 3350 C CA . LYS B 1 146 ? -16.922 16.422 -3.586 1 98.06 146 LYS B CA 1
ATOM 3351 C C . LYS B 1 146 ? -15.797 17.422 -3.834 1 98.06 146 LYS B C 1
ATOM 3353 O O . LYS B 1 146 ? -14.758 17.375 -3.166 1 98.06 146 LYS B O 1
ATOM 3358 N N . VAL B 1 147 ? -16.031 18.391 -4.738 1 98.44 147 VAL B N 1
ATOM 3359 C CA . VAL B 1 147 ? -15 19.344 -5.098 1 98.44 147 VAL B CA 1
ATOM 3360 C C . VAL B 1 147 ? -14.938 20.453 -4.059 1 98.44 147 VAL B C 1
ATOM 3362 O O . VAL B 1 147 ? -15.969 21.031 -3.689 1 98.44 147 VAL B O 1
ATOM 3365 N N . ILE B 1 148 ? -13.766 20.719 -3.615 1 98.56 148 ILE B N 1
ATOM 3366 C CA . ILE B 1 148 ? -13.562 21.844 -2.711 1 98.56 148 ILE B CA 1
ATOM 3367 C C . ILE B 1 148 ? -12.734 22.922 -3.404 1 98.56 148 ILE B C 1
ATOM 3369 O O . ILE B 1 148 ? -12.039 22.641 -4.383 1 98.56 148 ILE B O 1
ATOM 3373 N N . HIS B 1 149 ? -12.82 24.094 -2.865 1 97.94 149 HIS B N 1
ATOM 3374 C CA . HIS B 1 149 ? -12.109 25.234 -3.426 1 97.94 149 HIS B CA 1
ATOM 3375 C C . HIS B 1 149 ? -11.102 25.797 -2.434 1 97.94 149 HIS B C 1
ATOM 3377 O O . HIS B 1 149 ? -11.375 25.875 -1.232 1 97.94 149 HIS B O 1
ATOM 3383 N N . GLU B 1 150 ? -9.938 26.141 -2.955 1 96.69 150 GLU B N 1
ATOM 3384 C CA . GLU B 1 150 ? -8.844 26.531 -2.068 1 96.69 150 GLU B CA 1
ATOM 3385 C C . GLU B 1 150 ? -9.148 27.844 -1.372 1 96.69 150 GLU B C 1
ATOM 3387 O O . GLU B 1 150 ? -8.539 28.172 -0.345 1 96.69 150 GLU B O 1
ATOM 3392 N N . ASP B 1 151 ? -10.117 28.672 -1.894 1 96.38 151 ASP B N 1
ATOM 3393 C CA . ASP B 1 151 ? -10.359 30.016 -1.38 1 96.38 151 ASP B CA 1
ATOM 3394 C C . ASP B 1 151 ? -11.594 30.047 -0.483 1 96.38 151 ASP B C 1
ATOM 3396 O O . ASP B 1 151 ? -12 31.109 -0.02 1 96.38 151 ASP B O 1
ATOM 3400 N N . GLN B 1 152 ? -12.164 28.875 -0.24 1 97.44 152 GLN B N 1
ATOM 3401 C CA . GLN B 1 152 ? -13.383 28.859 0.562 1 97.44 152 GLN B CA 1
ATOM 3402 C C . GLN B 1 152 ? -13.383 27.688 1.535 1 97.44 152 GLN B C 1
ATOM 3404 O O . GLN B 1 152 ? -13.062 26.562 1.153 1 97.44 152 GLN B O 1
ATOM 3409 N N . PRO B 1 153 ? -13.758 27.984 2.77 1 98.38 153 PRO B N 1
ATOM 3410 C CA . PRO B 1 153 ? -13.938 26.859 3.707 1 98.38 153 PRO B CA 1
ATOM 3411 C C . PRO B 1 153 ? -15.086 25.938 3.312 1 98.38 153 PRO B C 1
ATOM 3413 O O . PRO B 1 153 ? -15.93 26.312 2.494 1 98.38 153 PRO B O 1
ATOM 3416 N N . PHE B 1 154 ? -15.102 24.734 3.781 1 98.44 154 PHE B N 1
ATOM 3417 C CA . PHE B 1 154 ? -16.188 23.781 3.641 1 98.44 154 PHE B CA 1
ATOM 3418 C C . PHE B 1 154 ? -16.469 23.078 4.965 1 98.44 154 PHE B C 1
ATOM 3420 O O . PHE B 1 154 ? -15.734 23.266 5.938 1 98.44 154 PHE B O 1
ATOM 3427 N N . VAL B 1 155 ? -17.609 22.391 5 1 97.62 155 VAL B N 1
ATOM 3428 C CA . VAL B 1 155 ? -18.031 21.812 6.27 1 97.62 155 VAL B CA 1
ATOM 3429 C C . VAL B 1 155 ? -18.203 20.312 6.117 1 97.62 155 VAL B C 1
ATOM 3431 O O . VAL B 1 155 ? -18.75 19.828 5.121 1 97.62 155 VAL B O 1
ATOM 3434 N N . VAL B 1 156 ? -17.594 19.578 7.039 1 96.12 156 VAL B N 1
ATOM 3435 C CA . VAL B 1 156 ? -17.812 18.141 7.172 1 96.12 156 VAL B CA 1
ATOM 3436 C C . VAL B 1 156 ? -18.438 17.828 8.531 1 96.12 156 VAL B C 1
ATOM 3438 O O . VAL B 1 156 ? -17.781 17.953 9.562 1 96.12 156 VAL B O 1
ATOM 3441 N N . ASN B 1 157 ? -19.641 17.344 8.594 1 93.44 157 ASN B N 1
ATOM 3442 C CA . ASN B 1 157 ? -20.359 17.016 9.82 1 93.44 157 ASN B CA 1
ATOM 3443 C C . ASN B 1 157 ? -20.188 18.109 10.867 1 93.44 157 ASN B C 1
ATOM 3445 O O . ASN B 1 157 ? -19.797 17.828 12 1 93.44 157 ASN B O 1
ATOM 3449 N N . ASP B 1 158 ? -20.375 19.359 10.609 1 92.81 158 ASP B N 1
ATOM 3450 C CA . ASP B 1 158 ? -20.406 20.516 11.5 1 92.81 158 ASP B CA 1
ATOM 3451 C C . ASP B 1 158 ? -19 21.031 11.766 1 92.81 158 ASP B C 1
ATOM 3453 O O . ASP B 1 158 ? -18.812 22.016 12.484 1 92.81 158 ASP B O 1
ATOM 3457 N N . LEU B 1 159 ? -18.016 20.344 11.242 1 96 159 LEU B N 1
ATOM 3458 C CA . LEU B 1 159 ? -16.656 20.844 11.375 1 96 159 LEU B CA 1
ATOM 3459 C C . LEU B 1 159 ? -16.281 21.734 10.195 1 96 159 LEU B C 1
ATOM 3461 O O . LEU B 1 159 ? -16.281 21.281 9.047 1 96 159 LEU B O 1
ATOM 3465 N N . LYS B 1 160 ? -15.984 22.938 10.5 1 97.56 160 LYS B N 1
ATOM 3466 C CA . LYS B 1 160 ? -15.492 23.844 9.469 1 97.56 160 LYS B CA 1
ATOM 3467 C C . LYS B 1 160 ? -14.023 23.578 9.148 1 97.56 160 LYS B C 1
ATOM 3469 O O . LYS B 1 160 ? -13.188 23.547 10.055 1 97.56 160 LYS B O 1
ATOM 3474 N N . ILE B 1 161 ? -13.711 23.375 7.891 1 98.5 161 ILE B N 1
ATOM 3475 C CA . ILE B 1 161 ? -12.352 23.125 7.422 1 98.5 161 ILE B CA 1
ATOM 3476 C C . ILE B 1 161 ? -11.945 24.203 6.418 1 98.5 161 ILE B C 1
ATOM 3478 O O . ILE B 1 161 ? -12.664 24.469 5.453 1 98.5 161 ILE B O 1
ATOM 3482 N N . THR B 1 162 ? -10.859 24.844 6.695 1 98.75 162 THR B N 1
ATOM 3483 C CA . THR B 1 162 ? -10.344 25.906 5.828 1 98.75 162 THR B CA 1
ATOM 3484 C C . THR B 1 162 ? -9.094 25.422 5.086 1 98.75 162 THR B C 1
ATOM 3486 O O . THR B 1 162 ? -8.094 25.078 5.711 1 98.75 162 THR B O 1
ATOM 3489 N N . PRO B 1 163 ? -9.219 25.406 3.742 1 98.81 163 PRO B N 1
ATOM 3490 C CA . PRO B 1 163 ? -8.016 25.062 2.99 1 98.81 163 PRO B CA 1
ATOM 3491 C C . PRO B 1 163 ? -6.871 26.047 3.205 1 98.81 163 PRO B C 1
ATOM 3493 O O . PRO B 1 163 ? -7.113 27.25 3.344 1 98.81 163 PRO B O 1
ATOM 3496 N N . LEU B 1 164 ? -5.684 25.547 3.297 1 98.88 164 LEU B N 1
ATOM 3497 C CA . LEU B 1 164 ? -4.449 26.312 3.354 1 98.88 164 LEU B CA 1
ATOM 3498 C C . LEU B 1 164 ? -3.584 26.047 2.123 1 98.88 164 LEU B C 1
ATOM 3500 O O . LEU B 1 164 ? -2.773 25.125 2.117 1 98.88 164 LEU B O 1
ATOM 3504 N N . PRO B 1 165 ? -3.719 26.875 1.078 1 98.62 165 PRO B N 1
ATOM 3505 C CA . PRO B 1 165 ? -2.924 26.641 -0.127 1 98.62 165 PRO B CA 1
ATOM 3506 C C . PRO B 1 165 ? -1.425 26.812 0.109 1 98.62 165 PRO B C 1
ATOM 3508 O O . PRO B 1 165 ? -1.008 27.797 0.729 1 98.62 165 PRO B O 1
ATOM 3511 N N . VAL B 1 166 ? -0.633 25.875 -0.353 1 98.69 166 VAL B N 1
ATOM 3512 C CA . VAL B 1 166 ? 0.819 25.938 -0.235 1 98.69 166 VAL B CA 1
ATOM 3513 C C . VAL B 1 166 ? 1.469 25.406 -1.507 1 98.69 166 VAL B C 1
ATOM 3515 O O . VAL B 1 166 ? 0.797 24.797 -2.342 1 98.69 166 VAL B O 1
ATOM 3518 N N . TRP B 1 167 ? 2.779 25.672 -1.637 1 97.88 167 TRP B N 1
ATOM 3519 C CA . TRP B 1 167 ? 3.545 25.109 -2.742 1 97.88 167 TRP B CA 1
ATOM 3520 C C . TRP B 1 167 ? 4.199 23.797 -2.336 1 97.88 167 TRP B C 1
ATOM 3522 O O . TRP B 1 167 ? 4.758 23.688 -1.241 1 97.88 167 TRP B O 1
ATOM 3532 N N . HIS B 1 168 ? 4.059 22.781 -3.131 1 96.88 168 HIS B N 1
ATOM 3533 C CA . HIS B 1 168 ? 4.715 21.484 -2.992 1 96.88 168 HIS B CA 1
ATOM 3534 C C . HIS B 1 168 ? 5.594 21.172 -4.199 1 96.88 168 HIS B C 1
ATOM 3536 O O . HIS B 1 168 ? 5.438 20.141 -4.844 1 96.88 168 HIS B O 1
ATOM 3542 N N . GLY B 1 169 ? 6.609 21.922 -4.34 1 94 169 GLY B N 1
ATOM 3543 C CA . GLY B 1 169 ? 7.406 22 -5.555 1 94 169 GLY B CA 1
ATOM 3544 C C . GLY B 1 169 ? 7.031 23.172 -6.438 1 94 169 GLY B C 1
ATOM 3545 O O . GLY B 1 169 ? 6.004 23.828 -6.223 1 94 169 GLY B O 1
ATOM 3546 N N . SER B 1 170 ? 7.902 23.406 -7.43 1 90 170 SER B N 1
ATOM 3547 C CA . SER B 1 170 ? 7.668 24.547 -8.32 1 90 170 SER B CA 1
ATOM 3548 C C . SER B 1 170 ? 6.402 24.344 -9.148 1 90 170 SER B C 1
ATOM 3550 O O . SER B 1 170 ? 6.25 23.328 -9.828 1 90 170 SER B O 1
ATOM 3552 N N . ASN B 1 171 ? 5.484 25.234 -8.977 1 88.31 171 ASN B N 1
ATOM 3553 C CA . ASN B 1 171 ? 4.27 25.312 -9.789 1 88.31 171 ASN B CA 1
ATOM 3554 C C . ASN B 1 171 ? 3.303 24.172 -9.445 1 88.31 171 ASN B C 1
ATOM 3556 O O . ASN B 1 171 ? 2.557 23.719 -10.305 1 88.31 171 ASN B O 1
ATOM 3560 N N . TYR B 1 172 ? 3.441 23.594 -8.328 1 92.44 172 TYR B N 1
ATOM 3561 C CA . TYR B 1 172 ? 2.486 22.594 -7.855 1 92.44 172 TYR B CA 1
ATOM 3562 C C . TYR B 1 172 ? 1.83 23.031 -6.555 1 92.44 172 TYR B C 1
ATOM 3564 O O . TYR B 1 172 ? 2.498 23.156 -5.523 1 92.44 172 TYR B O 1
ATOM 3572 N N . ARG B 1 173 ? 0.568 23.266 -6.734 1 94.19 173 ARG B N 1
ATOM 3573 C CA . ARG B 1 173 ? -0.226 23.734 -5.602 1 94.19 173 ARG B CA 1
ATOM 3574 C C . ARG B 1 173 ? -0.792 22.547 -4.812 1 94.19 173 ARG B C 1
ATOM 3576 O O . ARG B 1 173 ? -1.298 21.594 -5.398 1 94.19 173 ARG B O 1
ATOM 3583 N N . SER B 1 174 ? -0.561 22.484 -3.535 1 97.31 174 SER B N 1
ATOM 3584 C CA . SER B 1 174 ? -1.18 21.531 -2.615 1 97.31 174 SER B CA 1
ATOM 3585 C C . SER B 1 174 ? -1.968 22.25 -1.527 1 97.31 174 SER B C 1
ATOM 3587 O O . SER B 1 174 ? -1.96 23.484 -1.458 1 97.31 174 SER B O 1
ATOM 3589 N N . LEU B 1 175 ? -2.744 21.469 -0.775 1 98.75 175 LEU B N 1
ATOM 3590 C CA . LEU B 1 175 ? -3.551 22.078 0.276 1 98.75 175 LEU B CA 1
ATOM 3591 C C . LEU B 1 175 ? -3.16 21.531 1.646 1 98.75 175 LEU B C 1
ATOM 3593 O O . LEU B 1 175 ? -2.98 20.328 1.812 1 98.75 175 LEU B O 1
ATOM 3597 N N . GLY B 1 176 ? -2.91 22.422 2.619 1 98.81 176 GLY B N 1
ATOM 3598 C CA . GLY B 1 176 ? -3.139 22.141 4.027 1 98.81 176 GLY B CA 1
ATOM 3599 C C . GLY B 1 176 ? -4.562 22.406 4.469 1 98.81 176 GLY B C 1
ATOM 3600 O O . GLY B 1 176 ? -5.402 22.812 3.662 1 98.81 176 GLY B O 1
ATOM 3601 N N . PHE B 1 177 ? -4.797 22.188 5.793 1 98.88 177 PHE B N 1
ATOM 3602 C CA . PHE B 1 177 ? -6.145 22.422 6.301 1 98.88 177 PHE B CA 1
ATOM 3603 C C . PHE B 1 177 ? -6.102 22.969 7.727 1 98.88 177 PHE B C 1
ATOM 3605 O O . PHE B 1 177 ? -5.27 22.531 8.531 1 98.88 177 PHE B O 1
ATOM 3612 N N . ARG B 1 178 ? -7.008 23.859 7.926 1 98.5 178 ARG B N 1
ATOM 3613 C CA . ARG B 1 178 ? -7.219 24.375 9.273 1 98.5 178 ARG B CA 1
ATOM 3614 C C . ARG B 1 178 ? -8.586 23.969 9.812 1 98.5 178 ARG B C 1
ATOM 3616 O O . ARG B 1 178 ? -9.586 24.047 9.094 1 98.5 178 ARG B O 1
ATOM 3623 N N . PHE B 1 179 ? -8.719 23.453 10.875 1 96.12 179 PHE B N 1
ATOM 3624 C CA . PHE B 1 179 ? -9.961 23.203 11.602 1 96.12 179 PHE B CA 1
ATOM 3625 C C . PHE B 1 179 ? -9.828 23.641 13.055 1 96.12 179 PHE B C 1
ATOM 3627 O O . PHE B 1 179 ? -9.086 23.031 13.828 1 96.12 179 PHE B O 1
ATOM 3634 N N . GLY B 1 180 ? -10.578 24.656 13.461 1 94.69 180 GLY B N 1
ATOM 3635 C CA . GLY B 1 180 ? -10.344 25.375 14.695 1 94.69 180 GLY B CA 1
ATOM 3636 C C . GLY B 1 180 ? -8.984 26.062 14.734 1 94.69 180 GLY B C 1
ATOM 3637 O O . GLY B 1 180 ? -8.641 26.828 13.828 1 94.69 180 GLY B O 1
ATOM 3638 N N . ASN B 1 181 ? -8.266 25.812 15.758 1 96.62 181 ASN B N 1
ATOM 3639 C CA . ASN B 1 181 ? -6.945 26.422 15.883 1 96.62 181 ASN B CA 1
ATOM 3640 C C . ASN B 1 181 ? -5.836 25.406 15.625 1 96.62 181 ASN B C 1
ATOM 3642 O O . ASN B 1 181 ? -4.742 25.516 16.188 1 96.62 181 ASN B O 1
ATOM 3646 N N . VAL B 1 182 ? -6.168 24.406 14.828 1 98.06 182 VAL B N 1
ATOM 3647 C CA . VAL B 1 182 ? -5.188 23.422 14.383 1 98.06 182 VAL B CA 1
ATOM 3648 C C . VAL B 1 182 ? -4.895 23.625 12.898 1 98.06 182 VAL B C 1
ATOM 3650 O O . VAL B 1 182 ? -5.816 23.703 12.078 1 98.06 182 VAL B O 1
ATOM 3653 N N . CYS B 1 183 ? -3.672 23.766 12.578 1 98.75 183 CYS B N 1
ATOM 3654 C CA . CYS B 1 183 ? -3.229 23.922 11.203 1 98.75 183 CYS B CA 1
ATOM 3655 C C . CYS B 1 183 ? -2.367 22.75 10.766 1 98.75 183 CYS B C 1
ATOM 3657 O O . CYS B 1 183 ? -1.385 22.406 11.43 1 98.75 183 CYS B O 1
ATOM 3659 N N . TYR B 1 184 ? -2.781 22.109 9.711 1 98.88 184 TYR B N 1
ATOM 3660 C CA . TYR B 1 184 ? -2.105 20.922 9.195 1 98.88 184 TYR B CA 1
ATOM 3661 C C . TYR B 1 184 ? -1.573 21.172 7.793 1 98.88 184 TYR B C 1
ATOM 3663 O O . TYR B 1 184 ? -2.348 21.406 6.863 1 98.88 184 TYR B O 1
ATOM 3671 N N . ILE B 1 185 ? -0.255 21.156 7.586 1 98.88 185 ILE B N 1
ATOM 3672 C CA . ILE B 1 185 ? 0.421 21.312 6.301 1 98.88 185 ILE B CA 1
ATOM 3673 C C . ILE B 1 185 ? 1.432 20.172 6.109 1 98.88 185 ILE B C 1
ATOM 3675 O O . ILE B 1 185 ? 2.598 20.312 6.488 1 98.88 185 ILE B O 1
ATOM 3679 N N . SER B 1 186 ? 1.072 19.156 5.414 1 97.88 186 SER B N 1
ATOM 3680 C CA . SER B 1 186 ? 1.847 17.922 5.391 1 97.88 186 SER B CA 1
ATOM 3681 C C . SER B 1 186 ? 2.963 17.984 4.355 1 97.88 186 SER B C 1
ATOM 3683 O O . SER B 1 186 ? 4.012 17.359 4.523 1 97.88 186 SER B O 1
ATOM 3685 N N . ASP B 1 187 ? 2.762 18.562 3.207 1 97.88 187 ASP B N 1
ATOM 3686 C CA . ASP B 1 187 ? 3.73 18.672 2.121 1 97.88 187 ASP B CA 1
ATOM 3687 C C . ASP B 1 187 ? 3.859 20.125 1.651 1 97.88 187 ASP B C 1
ATOM 3689 O O . ASP B 1 187 ? 2.9 20.703 1.134 1 97.88 187 ASP B O 1
ATOM 3693 N N . VAL B 1 188 ? 5.066 20.656 1.843 1 98.62 188 VAL B N 1
ATOM 3694 C CA . VAL B 1 188 ? 5.219 22.078 1.525 1 98.62 188 VAL B CA 1
ATOM 3695 C C . VAL B 1 188 ? 6.68 22.375 1.201 1 98.62 188 VAL B C 1
ATOM 3697 O O . VAL B 1 188 ? 7.59 21.844 1.843 1 98.62 188 VAL B O 1
ATOM 3700 N N . SER B 1 189 ? 6.848 23.141 0.179 1 98.06 189 SER B N 1
ATOM 3701 C CA . SER B 1 189 ? 8.164 23.672 -0.14 1 98.06 189 SER B CA 1
ATOM 3702 C C . SER B 1 189 ? 8.211 25.188 0.035 1 98.06 189 SER B C 1
ATOM 3704 O O . SER B 1 189 ? 9.289 25.781 0.131 1 98.06 189 SER B O 1
ATOM 3706 N N . ASP B 1 190 ? 7.059 25.797 0.032 1 98.31 190 ASP B N 1
ATOM 3707 C CA . ASP B 1 190 ? 6.934 27.234 0.237 1 98.31 190 ASP B CA 1
ATOM 3708 C C . ASP B 1 190 ? 5.508 27.609 0.634 1 98.31 190 ASP B C 1
ATOM 3710 O O . ASP B 1 190 ? 4.547 26.984 0.187 1 98.31 190 ASP B O 1
ATOM 3714 N N . ILE B 1 191 ? 5.383 28.656 1.504 1 98.62 191 ILE B N 1
ATOM 3715 C CA . ILE B 1 191 ? 4.074 29.156 1.909 1 98.62 191 ILE B CA 1
ATOM 3716 C C . ILE B 1 191 ? 3.816 30.516 1.249 1 98.62 191 ILE B C 1
ATOM 3718 O O . ILE B 1 191 ? 4.547 31.484 1.489 1 98.62 191 ILE B O 1
ATOM 3722 N N . PRO B 1 192 ? 2.801 30.516 0.434 1 98 192 PRO B N 1
ATOM 3723 C CA . PRO B 1 192 ? 2.502 31.812 -0.204 1 98 192 PRO B CA 1
ATOM 3724 C C . PRO B 1 192 ? 2.008 32.844 0.788 1 98 192 PRO B C 1
ATOM 3726 O O . PRO B 1 192 ? 1.394 32.5 1.802 1 98 192 PRO B O 1
ATOM 3729 N N . GLU B 1 193 ? 2.164 34.094 0.366 1 98 193 GLU B N 1
ATOM 3730 C CA . GLU B 1 193 ? 1.814 35.219 1.227 1 98 193 GLU B CA 1
ATOM 3731 C C . GLU B 1 193 ? 0.342 35.188 1.623 1 98 193 GLU B C 1
ATOM 3733 O O . GLU B 1 193 ? -0.014 35.531 2.748 1 98 193 GLU B O 1
ATOM 3738 N N . GLU B 1 194 ? -0.496 34.719 0.762 1 97.44 194 GLU B N 1
ATOM 3739 C CA . GLU B 1 194 ? -1.938 34.75 0.983 1 97.44 194 GLU B CA 1
ATOM 3740 C C . GLU B 1 194 ? -2.344 33.719 2.047 1 97.44 194 GLU B C 1
ATOM 3742 O O . GLU B 1 194 ? -3.449 33.781 2.59 1 97.44 194 GLU B O 1
ATOM 3747 N N . THR B 1 195 ? -1.468 32.781 2.361 1 98.56 195 THR B N 1
ATOM 3748 C CA . THR B 1 195 ? -1.811 31.703 3.303 1 98.56 195 THR B CA 1
ATOM 3749 C C . THR B 1 195 ? -1.488 32.125 4.734 1 98.56 195 THR B C 1
ATOM 3751 O O . THR B 1 195 ? -2.125 31.672 5.684 1 98.56 195 THR B O 1
ATOM 3754 N N . TYR B 1 196 ? -0.582 33.062 4.977 1 98.56 196 TYR B N 1
ATOM 3755 C CA . TYR B 1 196 ? -0.104 33.438 6.309 1 98.56 196 TYR B CA 1
ATOM 3756 C C . TYR B 1 196 ? -1.24 33.969 7.168 1 98.56 196 TYR B C 1
ATOM 3758 O O . TYR B 1 196 ? -1.358 33.625 8.344 1 98.56 196 TYR B O 1
ATOM 3766 N N . PRO B 1 197 ? -2.152 34.812 6.621 1 98.31 197 PRO B N 1
ATOM 3767 C CA . PRO B 1 197 ? -3.264 35.281 7.445 1 98.31 197 PRO B CA 1
ATOM 3768 C C . PRO B 1 197 ? -4.137 34.156 7.98 1 98.31 197 PRO B C 1
ATOM 3770 O O . PRO B 1 197 ? -4.715 34.281 9.062 1 98.31 197 PRO B O 1
ATOM 3773 N N . LEU B 1 198 ? -4.258 33.031 7.27 1 98.31 198 LEU B N 1
ATOM 3774 C CA . LEU B 1 198 ? -5.078 31.906 7.664 1 98.31 198 LEU B CA 1
ATOM 3775 C C . LEU B 1 198 ? -4.41 31.125 8.797 1 98.31 198 LEU B C 1
ATOM 3777 O O . LEU B 1 198 ? -5.059 30.312 9.461 1 98.31 198 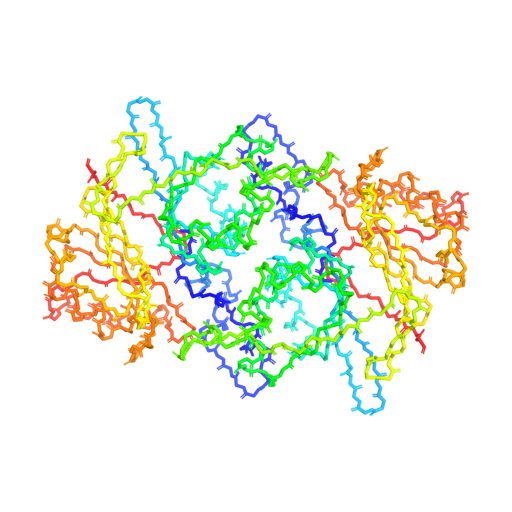LEU B O 1
ATOM 3781 N N . LEU B 1 199 ? -3.123 31.344 9.016 1 98.62 199 LEU B N 1
ATOM 3782 C CA . LEU B 1 199 ? -2.342 30.594 9.984 1 98.62 199 LEU B CA 1
ATOM 3783 C C . LEU B 1 199 ? -2.262 31.344 11.312 1 98.62 199 LEU B C 1
ATOM 3785 O O . LEU B 1 199 ? -1.711 30.828 12.289 1 98.62 199 LEU B O 1
ATOM 3789 N N . LYS B 1 200 ? -2.816 32.5 11.367 1 97.69 200 LYS B N 1
ATOM 3790 C CA . LYS B 1 200 ? -2.76 33.312 12.586 1 97.69 200 LYS B CA 1
ATOM 3791 C C . LYS B 1 200 ? -3.49 32.625 13.734 1 97.69 200 LYS B C 1
ATOM 3793 O O . LYS B 1 200 ? -4.547 32 13.531 1 97.69 200 LYS B O 1
ATOM 3798 N N . ASP B 1 201 ? -2.961 32.688 14.914 1 96.44 201 ASP B N 1
ATOM 3799 C CA . ASP B 1 201 ? -3.549 32.188 16.156 1 96.44 201 ASP B CA 1
ATOM 3800 C C . ASP B 1 201 ? -3.713 30.672 16.125 1 96.44 201 ASP B C 1
ATOM 3802 O O . ASP B 1 201 ? -4.691 30.125 16.641 1 96.44 201 ASP B O 1
ATOM 3806 N N . CYS B 1 202 ? -2.865 30.062 15.414 1 95.94 202 CYS B N 1
ATOM 3807 C CA . CYS B 1 202 ? -2.818 28.609 15.422 1 95.94 202 CYS B CA 1
ATOM 3808 C C . CYS B 1 202 ? -2.293 28.078 16.75 1 95.94 202 CYS B C 1
ATOM 3810 O O . CYS B 1 202 ? -1.214 28.484 17.203 1 95.94 202 CYS B O 1
ATOM 3812 N N . ASP B 1 203 ? -3.064 27.203 17.438 1 97.44 203 ASP B N 1
ATOM 3813 C CA . ASP B 1 203 ? -2.627 26.594 18.688 1 97.44 203 ASP B CA 1
ATOM 3814 C C . ASP B 1 203 ? -1.677 25.422 18.422 1 97.44 203 ASP B C 1
ATOM 3816 O O . ASP B 1 203 ? -0.673 25.266 19.125 1 97.44 203 ASP B O 1
ATOM 3820 N N . LEU B 1 204 ? -2.031 24.641 17.453 1 98.44 204 LEU B N 1
ATOM 3821 C CA . LEU B 1 204 ? -1.219 23.5 17.062 1 98.44 204 LEU B CA 1
ATOM 3822 C C . LEU B 1 204 ? -0.929 23.547 15.562 1 98.44 204 LEU B C 1
ATOM 3824 O O . LEU B 1 204 ? -1.853 23.531 14.742 1 98.44 204 LEU B O 1
ATOM 3828 N N . LEU B 1 205 ? 0.329 23.672 15.242 1 98.75 205 LEU B N 1
ATOM 3829 C CA . LEU B 1 205 ? 0.788 23.578 13.859 1 98.75 205 LEU B CA 1
ATOM 3830 C C . LEU B 1 205 ? 1.427 22.219 13.586 1 98.75 205 LEU B C 1
ATOM 3832 O O . LEU B 1 205 ? 2.387 21.844 14.258 1 98.75 205 LEU B O 1
ATOM 3836 N N . ILE B 1 206 ? 0.862 21.438 12.734 1 98.88 206 ILE B N 1
ATOM 3837 C CA . ILE B 1 206 ? 1.477 20.219 12.211 1 98.88 206 ILE B CA 1
ATOM 3838 C C . ILE B 1 206 ? 2.051 20.484 10.82 1 98.88 206 ILE B C 1
ATOM 3840 O O . ILE B 1 206 ? 1.311 20.812 9.891 1 98.88 206 ILE B O 1
ATOM 3844 N N . MET B 1 207 ? 3.348 20.312 10.672 1 98.88 207 MET B N 1
ATOM 3845 C CA . MET B 1 207 ? 3.932 20.828 9.438 1 98.88 207 MET B CA 1
ATOM 3846 C C . MET B 1 207 ? 5.082 19.953 8.969 1 98.88 207 MET B C 1
ATOM 3848 O O . MET B 1 207 ? 5.758 19.312 9.789 1 98.88 207 MET B O 1
ATOM 3852 N N . ASP B 1 208 ? 5.328 19.984 7.746 1 98.56 208 ASP B N 1
ATOM 3853 C CA . ASP B 1 208 ? 6.344 19.266 6.98 1 98.56 208 ASP B CA 1
ATOM 3854 C C . ASP B 1 208 ? 7.746 19.609 7.484 1 98.56 208 ASP B C 1
ATOM 3856 O O . ASP B 1 208 ? 8.086 20.766 7.668 1 98.56 208 ASP B O 1
ATOM 3860 N N . ALA B 1 209 ? 8.523 18.594 7.805 1 98.75 209 ALA B N 1
ATOM 3861 C CA . ALA B 1 209 ? 9.961 18.672 8.016 1 98.75 209 ALA B CA 1
ATOM 3862 C C . ALA B 1 209 ? 10.648 17.375 7.582 1 98.75 209 ALA B C 1
ATOM 3864 O O . ALA B 1 209 ? 10.867 16.484 8.398 1 98.75 209 ALA B O 1
ATOM 3865 N N . LEU B 1 210 ? 11.156 17.344 6.438 1 98.25 210 LEU B N 1
ATOM 3866 C CA . LEU B 1 210 ? 11.516 16.141 5.688 1 98.25 210 LEU B CA 1
ATOM 3867 C C . LEU B 1 210 ? 12.797 15.516 6.242 1 98.25 210 LEU B C 1
ATOM 3869 O O . LEU B 1 210 ? 12.891 14.297 6.355 1 98.25 210 LEU B O 1
ATOM 3873 N N . ARG B 1 211 ? 13.781 16.312 6.461 1 98.19 211 ARG B N 1
ATOM 3874 C CA . ARG B 1 211 ? 15.117 15.883 6.855 1 98.19 211 ARG B CA 1
ATOM 3875 C C . ARG B 1 211 ? 15.805 16.953 7.707 1 98.19 211 ARG B C 1
ATOM 3877 O O . ARG B 1 211 ? 15.398 18.109 7.699 1 98.19 211 ARG B O 1
ATOM 3884 N N . PRO B 1 212 ? 16.859 16.594 8.398 1 98.06 212 PRO B N 1
ATOM 3885 C CA . PRO B 1 212 ? 17.375 17.469 9.461 1 98.06 212 PRO B CA 1
ATOM 3886 C C . PRO B 1 212 ? 18.234 18.609 8.922 1 98.06 212 PRO B C 1
ATOM 3888 O O . PRO B 1 212 ? 18.453 19.594 9.617 1 98.06 212 PRO B O 1
ATOM 3891 N N . ASP B 1 213 ? 18.641 18.531 7.688 1 97.44 213 ASP B N 1
ATOM 3892 C CA . ASP B 1 213 ? 19.75 19.406 7.332 1 97.44 213 ASP B CA 1
ATOM 3893 C C . ASP B 1 213 ? 19.328 20.453 6.312 1 97.44 213 ASP B C 1
ATOM 3895 O O . ASP B 1 213 ? 19.844 21.578 6.309 1 97.44 213 ASP B O 1
ATOM 3899 N N . ARG B 1 214 ? 18.422 20.031 5.367 1 97.56 214 ARG B N 1
ATOM 3900 C CA . ARG B 1 214 ? 18.078 20.984 4.309 1 97.56 214 ARG B CA 1
ATOM 3901 C C . ARG B 1 214 ? 16.719 20.656 3.701 1 97.56 214 ARG B C 1
ATOM 3903 O O . ARG B 1 214 ? 16.219 19.531 3.852 1 97.56 214 ARG B O 1
ATOM 3910 N N . SER B 1 215 ? 16.234 21.641 2.98 1 97.5 215 SER B N 1
ATOM 3911 C CA . SER B 1 215 ? 15 21.438 2.223 1 97.5 215 SER B CA 1
ATOM 3912 C C . SER B 1 215 ? 15.273 20.703 0.913 1 97.5 215 SER B C 1
ATOM 3914 O O . SER B 1 215 ? 16.422 20.609 0.476 1 97.5 215 SER B O 1
ATOM 3916 N N . SER B 1 216 ? 14.266 20.094 0.444 1 95.31 216 SER B N 1
ATOM 3917 C CA . SER B 1 216 ? 14.281 19.594 -0.929 1 95.31 216 SER B CA 1
ATOM 3918 C C . SER B 1 216 ? 13.5 20.516 -1.855 1 95.31 216 SER B C 1
ATOM 3920 O O . SER B 1 216 ? 13.016 21.562 -1.432 1 95.31 216 SER B O 1
ATOM 3922 N N . ALA B 1 217 ? 13.414 20.156 -3.104 1 93.75 217 ALA B N 1
ATOM 3923 C CA . ALA B 1 217 ? 12.672 20.922 -4.086 1 93.75 217 ALA B CA 1
ATOM 3924 C C . ALA B 1 217 ? 11.18 20.953 -3.748 1 93.75 217 ALA B C 1
ATOM 3926 O O . ALA B 1 217 ? 10.469 21.891 -4.117 1 93.75 217 ALA B O 1
ATOM 3927 N N . THR B 1 218 ? 10.766 19.969 -2.947 1 95.75 218 THR B N 1
ATOM 3928 C CA . THR B 1 218 ? 9.32 19.844 -2.812 1 95.75 218 THR B CA 1
ATOM 3929 C C . THR B 1 218 ? 8.914 19.859 -1.344 1 95.75 218 THR B C 1
ATOM 3931 O O . THR B 1 218 ? 7.723 19.891 -1.025 1 95.75 218 THR B O 1
ATOM 3934 N N . HIS B 1 219 ? 9.93 19.844 -0.426 1 97.69 219 HIS B N 1
ATOM 3935 C CA . HIS B 1 219 ? 9.594 19.766 0.992 1 97.69 219 HIS B CA 1
ATOM 3936 C C . HIS B 1 219 ? 10.477 20.703 1.82 1 97.69 219 HIS B C 1
ATOM 3938 O O . HIS B 1 219 ? 11.648 20.906 1.492 1 97.69 219 HIS B O 1
ATOM 3944 N N . PHE B 1 220 ? 9.906 21.141 2.934 1 98.62 220 PHE B N 1
ATOM 3945 C CA . PHE B 1 220 ? 10.727 21.781 3.959 1 98.62 220 PHE B CA 1
ATOM 3946 C C . PHE B 1 220 ? 11.656 20.766 4.617 1 98.62 220 PHE B C 1
ATOM 3948 O O . PHE B 1 220 ? 11.25 19.641 4.895 1 98.62 220 PHE B O 1
ATOM 3955 N N . GLY B 1 221 ? 12.891 21.156 4.758 1 98.56 221 GLY B N 1
ATOM 3956 C CA . GLY B 1 221 ? 13.711 20.547 5.789 1 98.56 221 GLY B CA 1
ATOM 3957 C C . GLY B 1 221 ? 13.547 21.203 7.148 1 98.56 221 GLY B C 1
ATOM 3958 O O . GLY B 1 221 ? 12.875 22.219 7.273 1 98.56 221 GLY B O 1
ATOM 3959 N N . LEU B 1 222 ? 14.203 20.672 8.141 1 98.69 222 LEU B N 1
ATOM 3960 C CA . LEU B 1 222 ? 14 21.094 9.523 1 98.69 222 LEU B CA 1
ATOM 3961 C C . LEU B 1 222 ? 14.375 22.562 9.695 1 98.69 222 LEU B C 1
ATOM 3963 O O . LEU B 1 222 ? 13.633 23.328 10.305 1 98.69 222 LEU B O 1
ATOM 3967 N N . PRO B 1 223 ? 15.469 23.047 9.141 1 98.56 223 PRO B N 1
ATOM 3968 C CA . PRO B 1 223 ? 15.82 24.453 9.336 1 98.56 223 PRO B CA 1
ATOM 3969 C C . PRO B 1 223 ? 14.758 25.406 8.781 1 98.56 223 PRO B C 1
ATOM 3971 O O . PRO B 1 223 ? 14.352 26.359 9.461 1 98.56 223 PRO B O 1
ATOM 3974 N N . ARG B 1 224 ? 14.336 25.125 7.598 1 98.69 224 ARG B N 1
ATOM 3975 C CA . ARG B 1 224 ? 13.312 25.953 6.977 1 98.69 224 ARG B CA 1
ATOM 3976 C C . ARG B 1 224 ? 11.992 25.859 7.742 1 98.69 224 ARG B C 1
ATOM 3978 O O . ARG B 1 224 ? 11.297 26.875 7.91 1 98.69 224 ARG B O 1
ATOM 3985 N N . ALA B 1 225 ? 11.625 24.719 8.148 1 98.88 225 ALA B N 1
ATOM 3986 C CA . ALA B 1 225 ? 10.414 24.531 8.945 1 98.88 225 ALA B CA 1
ATOM 3987 C C . ALA B 1 225 ? 10.469 25.359 10.227 1 98.88 225 ALA B C 1
ATOM 3989 O O . ALA B 1 225 ? 9.477 25.984 10.609 1 98.88 225 ALA B O 1
ATOM 3990 N N . LEU B 1 226 ? 11.602 25.375 10.844 1 98.69 226 LEU B N 1
ATOM 3991 C CA . LEU B 1 226 ? 11.773 26.141 12.078 1 98.69 226 LEU B CA 1
ATOM 3992 C C . LEU B 1 226 ? 11.656 27.625 11.812 1 98.69 226 LEU B C 1
ATOM 3994 O O . LEU B 1 226 ? 11.109 28.375 12.641 1 98.69 226 LEU B O 1
ATOM 3998 N N . GLU B 1 227 ? 12.164 28.062 10.711 1 98.62 227 GLU B N 1
ATOM 3999 C CA . GLU B 1 227 ? 11.984 29.453 10.32 1 98.62 227 GLU B CA 1
ATOM 4000 C C . GLU B 1 227 ? 10.508 29.812 10.219 1 98.62 227 GLU B C 1
ATOM 4002 O O . GLU B 1 227 ? 10.086 30.875 10.672 1 98.62 227 GLU B O 1
ATOM 4007 N N . GLU B 1 228 ? 9.773 28.938 9.648 1 98.75 228 GLU B N 1
ATOM 4008 C CA . GLU B 1 228 ? 8.344 29.188 9.5 1 98.75 228 GLU B CA 1
ATOM 4009 C C . GLU B 1 228 ? 7.641 29.203 10.859 1 98.75 228 GLU B C 1
ATOM 4011 O O . GLU B 1 228 ? 6.703 29.969 11.07 1 98.75 228 GLU B O 1
ATOM 4016 N N . VAL B 1 229 ? 8.062 28.328 11.727 1 98.56 229 VAL B N 1
ATOM 4017 C CA . VAL B 1 229 ? 7.5 28.297 13.07 1 98.56 229 VAL B CA 1
ATOM 4018 C C . VAL B 1 229 ? 7.723 29.656 13.758 1 98.56 229 VAL B C 1
ATOM 4020 O O . VAL B 1 229 ? 6.816 30.188 14.391 1 98.56 229 VAL B O 1
ATOM 4023 N N . ARG B 1 230 ? 8.922 30.188 13.625 1 98.06 230 ARG B N 1
ATOM 4024 C CA . ARG B 1 230 ? 9.266 31.469 14.234 1 98.06 230 ARG B CA 1
ATOM 4025 C C . ARG B 1 230 ? 8.438 32.594 13.633 1 98.06 230 ARG B C 1
ATOM 4027 O O . ARG B 1 230 ? 8.125 33.594 14.312 1 98.06 230 ARG B O 1
ATOM 4034 N N . LYS B 1 231 ? 8.102 32.438 12.383 1 98.06 231 LYS B N 1
ATOM 4035 C CA . LYS B 1 231 ? 7.312 33.438 11.672 1 98.06 231 LYS B CA 1
ATOM 4036 C C . LYS B 1 231 ? 5.836 33.312 12.039 1 98.06 231 LYS B C 1
ATOM 4038 O O . LYS B 1 231 ? 5.191 34.344 12.344 1 98.06 231 LYS B O 1
ATOM 4043 N N . ILE B 1 232 ? 5.242 32.094 12.133 1 98.31 232 ILE B N 1
ATOM 4044 C CA . ILE B 1 232 ? 3.826 31.844 12.344 1 98.31 232 ILE B CA 1
ATOM 4045 C C . ILE B 1 232 ? 3.504 31.938 13.836 1 98.31 232 ILE B C 1
ATOM 4047 O O . ILE B 1 232 ? 2.408 32.375 14.211 1 98.31 232 ILE B O 1
ATOM 4051 N N . LYS B 1 233 ? 4.398 31.562 14.695 1 97.69 233 LYS B N 1
ATOM 4052 C CA . LYS B 1 233 ? 4.348 31.625 16.156 1 97.69 233 LYS B CA 1
ATOM 4053 C C . LYS B 1 233 ? 3.156 30.844 16.703 1 97.69 233 LYS B C 1
ATOM 4055 O O . LYS B 1 233 ? 2.367 31.375 17.484 1 97.69 233 LYS B O 1
ATOM 4060 N N . PRO B 1 234 ? 3.004 29.562 16.328 1 98.19 234 PRO B N 1
ATOM 4061 C CA . PRO B 1 234 ? 1.994 28.719 16.969 1 98.19 234 PRO B CA 1
ATOM 4062 C C . PRO B 1 234 ? 2.314 28.422 18.438 1 98.19 234 PRO B C 1
ATOM 4064 O O . PRO B 1 234 ? 3.453 28.609 18.875 1 98.19 234 PRO B O 1
ATOM 4067 N N . LYS B 1 235 ? 1.325 28.016 19.234 1 96.81 235 LYS B N 1
ATOM 4068 C CA . LYS B 1 235 ? 1.588 27.625 20.609 1 96.81 235 LYS B CA 1
ATOM 4069 C C . LYS B 1 235 ? 2.43 26.359 20.672 1 96.81 235 LYS B C 1
ATOM 4071 O O . LYS B 1 235 ? 3.293 26.219 21.547 1 96.81 235 LYS B O 1
ATOM 4076 N N . ARG B 1 236 ? 2.166 25.422 19.812 1 97.5 236 ARG B N 1
ATOM 4077 C CA . ARG B 1 236 ? 2.859 24.141 19.734 1 97.5 236 ARG B CA 1
ATOM 4078 C C . ARG B 1 236 ? 3.008 23.688 18.281 1 97.5 236 ARG B C 1
ATOM 4080 O O . ARG B 1 236 ? 2.146 23.969 17.453 1 97.5 236 ARG B O 1
ATOM 4087 N N . THR B 1 237 ? 4.137 23.062 18.016 1 98.62 237 THR B N 1
ATOM 4088 C CA . THR B 1 237 ? 4.348 22.531 16.656 1 98.62 237 THR B CA 1
ATOM 4089 C C . THR B 1 237 ? 4.723 21.047 16.719 1 98.62 237 THR B C 1
ATOM 4091 O O . THR B 1 237 ? 5.52 20.641 17.562 1 98.62 237 THR B O 1
ATOM 4094 N N . LEU B 1 238 ? 4.133 20.25 15.859 1 98.81 238 LEU B N 1
ATOM 4095 C CA . LEU B 1 238 ? 4.512 18.875 15.594 1 98.81 238 LEU B CA 1
ATOM 4096 C C . LEU B 1 238 ? 4.965 18.703 14.148 1 98.81 238 LEU B C 1
ATOM 4098 O O . LEU B 1 238 ? 4.203 18.969 13.219 1 98.81 238 LEU B O 1
ATOM 4102 N N . PHE B 1 239 ? 6.16 18.266 13.953 1 98.88 239 PHE B N 1
ATOM 4103 C CA . PHE B 1 239 ? 6.66 18.047 12.602 1 98.88 239 PHE B CA 1
ATOM 4104 C C . PHE B 1 239 ? 6.273 16.672 12.086 1 98.88 239 PHE B C 1
ATOM 4106 O O . PHE B 1 239 ? 6.199 15.711 12.859 1 98.88 239 PHE B O 1
ATOM 4113 N N . THR B 1 240 ? 6.039 16.562 10.75 1 98.81 240 THR B N 1
ATOM 4114 C CA . THR B 1 240 ? 5.66 15.328 10.078 1 98.81 240 THR B CA 1
ATOM 4115 C C . THR B 1 240 ? 6.348 15.227 8.719 1 98.81 240 THR B C 1
ATOM 4117 O O . THR B 1 240 ? 7.109 16.109 8.328 1 98.81 240 THR B O 1
ATOM 4120 N N . GLY B 1 241 ? 6.148 14.086 7.973 1 98.62 241 GLY B N 1
ATOM 4121 C CA . GLY B 1 241 ? 6.699 13.891 6.641 1 98.62 241 GLY B CA 1
ATOM 4122 C C . GLY B 1 241 ? 8.188 13.578 6.652 1 98.62 241 GLY B C 1
ATOM 4123 O O . GLY B 1 241 ? 8.922 14 5.762 1 98.62 241 GLY B O 1
ATOM 4124 N N . MET B 1 242 ? 8.664 12.898 7.656 1 98.69 242 MET B N 1
ATOM 4125 C CA . MET B 1 242 ? 10.094 12.734 7.891 1 98.69 242 MET B CA 1
ATOM 4126 C C . MET B 1 242 ? 10.641 11.539 7.117 1 98.69 242 MET B C 1
ATOM 4128 O O . MET B 1 242 ? 9.992 10.492 7.051 1 98.69 242 MET B O 1
ATOM 4132 N N . MET B 1 243 ? 11.82 11.688 6.551 1 98 243 MET B N 1
ATOM 4133 C CA . MET B 1 243 ? 12.492 10.578 5.875 1 98 243 MET B CA 1
ATOM 4134 C C . MET B 1 243 ? 13.508 9.914 6.793 1 98 243 MET B C 1
ATOM 4136 O O . MET B 1 243 ? 13.617 10.273 7.969 1 98 243 MET B O 1
ATOM 4140 N N . HIS B 1 244 ? 14.289 8.961 6.312 1 98.19 244 HIS B N 1
ATOM 4141 C CA . HIS B 1 244 ? 15.062 8.039 7.133 1 98.19 244 HIS B CA 1
ATOM 4142 C C . HIS B 1 244 ? 16.344 8.688 7.625 1 98.19 244 HIS B C 1
ATOM 4144 O O . HIS B 1 244 ? 17.188 8.023 8.234 1 98.19 244 HIS B O 1
ATOM 4150 N N . LEU B 1 245 ? 16.469 10.008 7.395 1 97.88 245 LEU B N 1
ATOM 4151 C CA . LEU B 1 245 ? 17.578 10.742 7.977 1 97.88 245 LEU B CA 1
ATOM 4152 C C . LEU B 1 245 ? 17.156 11.414 9.281 1 97.88 245 LEU B C 1
ATOM 4154 O O . LEU B 1 245 ? 18 11.914 10.031 1 97.88 245 LEU B O 1
ATOM 4158 N N . MET B 1 246 ? 15.945 11.445 9.523 1 98.5 246 MET B N 1
ATOM 4159 C CA . MET B 1 246 ? 15.391 12.062 10.719 1 98.5 246 MET B CA 1
ATOM 4160 C C . MET B 1 246 ? 15.25 11.047 11.852 1 98.5 246 MET B C 1
ATOM 4162 O O . MET B 1 246 ? 14.18 10.477 12.047 1 98.5 246 MET B O 1
ATOM 4166 N N . ASP B 1 247 ? 16.297 10.891 12.648 1 98.69 247 ASP B N 1
ATOM 4167 C CA . ASP B 1 247 ? 16.219 10.008 13.805 1 98.69 247 ASP B CA 1
ATOM 4168 C C . ASP B 1 247 ? 15.359 10.609 14.906 1 98.69 247 ASP B C 1
ATOM 4170 O O . ASP B 1 247 ? 15.656 11.688 15.422 1 98.69 247 ASP B O 1
ATOM 4174 N N . HIS B 1 248 ? 14.352 9.922 15.281 1 98.75 248 HIS B N 1
ATOM 4175 C CA . HIS B 1 248 ? 13.352 10.492 16.172 1 98.75 248 HIS B CA 1
ATOM 4176 C C . HIS B 1 248 ? 13.969 10.914 17.5 1 98.75 248 HIS B C 1
ATOM 4178 O O . HIS B 1 248 ? 13.719 12.023 17.969 1 98.75 248 HIS B O 1
ATOM 4184 N N . GLU B 1 249 ? 14.75 10.094 18.125 1 98.19 249 GLU B N 1
ATOM 4185 C CA . GLU B 1 249 ? 15.336 10.383 19.422 1 98.19 249 GLU B CA 1
ATOM 4186 C C . GLU B 1 249 ? 16.359 11.516 19.344 1 98.19 249 GLU B C 1
ATOM 4188 O O . GLU B 1 249 ? 16.297 12.469 20.125 1 98.19 249 GLU B O 1
ATOM 4193 N N . LYS B 1 250 ? 17.219 11.398 18.422 1 97.94 250 LYS B N 1
ATOM 4194 C CA . LYS B 1 250 ? 18.297 12.375 18.281 1 97.94 250 LYS B CA 1
ATOM 4195 C C . LYS B 1 250 ? 17.734 13.766 17.984 1 97.94 250 LYS B C 1
ATOM 4197 O O . LYS B 1 250 ? 18.125 14.75 18.609 1 97.94 250 LYS B O 1
ATOM 4202 N N . VAL B 1 251 ? 16.844 13.812 17.016 1 98.12 251 VAL B N 1
ATOM 4203 C CA . VAL B 1 251 ? 16.328 15.109 16.609 1 98.12 251 VAL B CA 1
ATOM 4204 C C . VAL B 1 251 ? 15.422 15.672 17.703 1 98.12 251 VAL B C 1
ATOM 4206 O O . VAL B 1 251 ? 15.383 16.875 17.922 1 98.12 251 VAL B O 1
ATOM 4209 N N . SER B 1 252 ? 14.68 14.844 18.391 1 98.06 252 SER B N 1
ATOM 4210 C CA . SER B 1 252 ? 13.844 15.297 19.484 1 98.06 252 SER B CA 1
ATOM 4211 C C . SER B 1 252 ? 14.68 15.945 20.594 1 98.06 252 SER B C 1
ATOM 4213 O O . SER B 1 252 ? 14.258 16.938 21.188 1 98.06 252 SER B O 1
ATOM 4215 N N . GLU B 1 253 ? 15.789 15.352 20.875 1 97.19 253 GLU B N 1
ATOM 4216 C CA . GLU B 1 253 ? 16.688 15.93 21.859 1 97.19 253 GLU B CA 1
ATOM 4217 C C . GLU B 1 253 ? 17.141 17.328 21.453 1 97.19 253 GLU B C 1
ATOM 4219 O O . GLU B 1 253 ? 17.219 18.234 22.281 1 97.19 253 GLU B O 1
ATOM 4224 N N . GLU B 1 254 ? 17.422 17.406 20.219 1 96.25 254 GLU B N 1
ATOM 4225 C CA . GLU B 1 254 ? 17.828 18.703 19.688 1 96.25 254 GLU B CA 1
ATOM 4226 C C . GLU B 1 254 ? 16.703 19.719 19.766 1 96.25 254 GLU B C 1
ATOM 4228 O O . GLU B 1 254 ? 16.922 20.891 20.094 1 96.25 254 GLU B O 1
ATOM 4233 N N . LEU B 1 255 ? 15.523 19.312 19.484 1 97.56 255 LEU B N 1
ATOM 4234 C CA . LEU B 1 255 ? 14.359 20.188 19.5 1 97.56 255 LEU B CA 1
ATOM 4235 C C . LEU B 1 255 ? 14.023 20.625 20.922 1 97.56 255 LEU B C 1
ATOM 4237 O O . LEU B 1 255 ? 13.555 21.734 21.141 1 97.56 255 LEU B O 1
ATOM 4241 N N . GLU B 1 256 ? 14.25 19.766 21.828 1 96.38 256 GLU B N 1
ATOM 4242 C CA . GLU B 1 256 ? 14.016 20.094 23.234 1 96.38 256 GLU B CA 1
ATOM 4243 C C . GLU B 1 256 ? 14.883 21.266 23.688 1 96.38 256 GLU B C 1
ATOM 4245 O O . GLU B 1 256 ? 14.461 22.078 24.516 1 96.38 256 GLU B O 1
ATOM 4250 N N . LYS B 1 257 ? 16.031 21.328 23.188 1 96.06 257 LYS B N 1
ATOM 4251 C CA . LYS B 1 257 ? 16.938 22.422 23.516 1 96.06 257 LYS B CA 1
ATOM 4252 C C . LYS B 1 257 ? 16.359 23.766 23.078 1 96.06 257 LYS B C 1
ATOM 4254 O O . LYS B 1 257 ? 16.625 24.797 23.703 1 96.06 257 LYS B O 1
ATOM 4259 N N . LEU B 1 258 ? 15.641 23.75 22 1 95.25 258 LEU B N 1
ATOM 4260 C CA . LEU B 1 258 ? 15.047 24.984 21.484 1 95.25 258 LEU B CA 1
ATOM 4261 C C . LEU B 1 258 ? 13.977 25.516 22.453 1 95.25 258 LEU B C 1
ATOM 4263 O O . LEU B 1 258 ? 13.734 26.719 22.5 1 95.25 258 LEU B O 1
ATOM 4267 N N . ARG B 1 259 ? 13.344 24.641 23.141 1 92 259 ARG B N 1
ATOM 4268 C CA . ARG B 1 259 ? 12.383 25.047 24.156 1 92 259 ARG B CA 1
ATOM 4269 C C . ARG B 1 259 ? 13.055 25.906 25.234 1 92 259 ARG B C 1
ATOM 4271 O O . ARG B 1 259 ? 12.508 26.922 25.656 1 92 259 ARG B O 1
ATOM 4278 N N . ASN B 1 260 ? 14.203 25.453 25.594 1 92 260 ASN B N 1
ATOM 4279 C CA . ASN B 1 260 ? 14.938 26.141 26.656 1 92 260 ASN B CA 1
ATOM 4280 C C . ASN B 1 260 ? 15.539 27.453 26.172 1 92 260 ASN B C 1
ATOM 4282 O O . ASN B 1 260 ? 15.523 28.453 26.891 1 92 260 ASN B O 1
ATOM 4286 N N . THR B 1 261 ? 15.969 27.422 24.984 1 94.19 261 THR B N 1
ATOM 4287 C CA . THR B 1 261 ? 16.75 28.562 24.5 1 94.19 261 THR B CA 1
ATOM 4288 C C . THR B 1 261 ? 15.828 29.609 23.891 1 94.19 261 THR B C 1
ATOM 4290 O O . THR B 1 261 ? 16.094 30.812 24 1 94.19 261 THR B O 1
ATOM 4293 N N . GLU B 1 262 ? 14.742 29.172 23.172 1 95.12 262 GLU B N 1
ATOM 4294 C CA . GLU B 1 262 ? 13.93 30.109 22.406 1 95.12 262 GLU B CA 1
ATOM 4295 C C . GLU B 1 262 ? 12.477 30.078 22.875 1 95.12 262 GLU B C 1
ATOM 4297 O O . GLU B 1 262 ? 11.656 30.875 22.422 1 95.12 262 GLU B O 1
ATOM 4302 N N . GLY B 1 263 ? 12.172 29.141 23.719 1 94.62 263 GLY B N 1
ATOM 4303 C CA . GLY B 1 263 ? 10.797 29.016 24.172 1 94.62 263 GLY B CA 1
ATOM 4304 C C . GLY B 1 263 ? 9.883 28.375 23.141 1 94.62 263 GLY B C 1
ATOM 4305 O O . GLY B 1 263 ? 8.664 28.453 23.25 1 94.62 263 GLY B O 1
ATOM 4306 N N . LEU B 1 264 ? 10.445 27.797 22.125 1 95.94 264 LEU B N 1
ATOM 4307 C CA . LEU B 1 264 ? 9.68 27.141 21.078 1 95.94 264 LEU B CA 1
ATOM 4308 C C . LEU B 1 264 ? 9.234 25.75 21.516 1 95.94 264 LEU B C 1
ATOM 4310 O O . LEU B 1 264 ? 10.062 24.938 21.922 1 95.94 264 LEU B O 1
ATOM 4314 N N . ASP B 1 265 ? 7.938 25.469 21.516 1 97.75 265 ASP B N 1
ATOM 4315 C CA . ASP B 1 265 ? 7.418 24.125 21.734 1 97.75 265 ASP B CA 1
ATOM 4316 C C . ASP B 1 265 ? 7.293 23.359 20.422 1 97.75 265 ASP B C 1
ATOM 4318 O O . ASP B 1 265 ? 6.238 23.375 19.781 1 97.75 265 ASP B O 1
ATOM 4322 N N . VAL B 1 266 ? 8.344 22.672 20.062 1 98.5 266 VAL B N 1
ATOM 4323 C CA . VAL B 1 266 ? 8.43 21.953 18.797 1 98.5 266 VAL B CA 1
ATOM 4324 C C . VAL B 1 266 ? 8.844 20.516 19.047 1 98.5 266 VAL B C 1
ATOM 4326 O O . VAL B 1 266 ? 9.773 20.25 19.812 1 98.5 266 VAL B O 1
ATOM 4329 N N . GLN B 1 267 ? 8.141 19.562 18.453 1 98.44 267 GLN B N 1
ATOM 4330 C CA . GLN B 1 267 ? 8.43 18.141 18.594 1 98.44 267 GLN B CA 1
ATOM 4331 C C . GLN B 1 267 ? 8.25 17.391 17.281 1 98.44 267 GLN B C 1
ATOM 4333 O O . GLN B 1 267 ? 7.633 17.922 16.344 1 98.44 267 GLN B O 1
ATOM 4338 N N . LEU B 1 268 ? 8.875 16.266 17.188 1 98.69 268 LEU B N 1
ATOM 4339 C CA . LEU B 1 268 ? 8.539 15.344 16.109 1 98.69 268 LEU B CA 1
ATOM 4340 C C . LEU B 1 268 ? 7.281 14.539 16.438 1 98.69 268 LEU B C 1
ATOM 4342 O O . LEU B 1 268 ? 7.094 14.125 17.594 1 98.69 268 LEU B O 1
ATOM 4346 N N . SER B 1 269 ? 6.445 14.398 15.43 1 98.69 269 SER B N 1
ATOM 4347 C CA . SER B 1 269 ? 5.34 13.453 15.578 1 98.69 269 SER B CA 1
ATOM 4348 C C . SER B 1 269 ? 5.809 12.016 15.391 1 98.69 269 SER B C 1
ATOM 4350 O O . SER B 1 269 ? 6.965 11.773 15.039 1 98.69 269 SER B O 1
ATOM 4352 N N . TYR B 1 270 ? 5 11.109 15.742 1 98.81 270 TYR B N 1
ATOM 4353 C CA . TYR B 1 270 ? 5.227 9.695 15.477 1 98.81 270 TYR B CA 1
ATOM 4354 C C . TYR B 1 270 ? 3.914 8.977 15.164 1 98.81 270 TYR B C 1
ATOM 4356 O O . TYR B 1 270 ? 2.838 9.461 15.531 1 98.81 270 TYR B O 1
ATOM 4364 N N . ASP B 1 271 ? 3.98 7.867 14.43 1 98.75 271 ASP B N 1
ATOM 4365 C CA . ASP B 1 271 ? 2.775 7.125 14.07 1 98.75 271 ASP B CA 1
ATOM 4366 C C . ASP B 1 271 ? 2.016 6.684 15.32 1 98.75 271 ASP B C 1
ATOM 4368 O O . ASP B 1 271 ? 2.6 6.105 16.234 1 98.75 271 ASP B O 1
ATOM 4372 N N . GLY B 1 272 ? 0.716 6.996 15.367 1 98.31 272 GLY B N 1
ATOM 4373 C CA . GLY B 1 272 ? -0.114 6.613 16.5 1 98.31 272 GLY B CA 1
ATOM 4374 C C . GLY B 1 272 ? -0.228 7.703 17.547 1 98.31 272 GLY B C 1
ATOM 4375 O O . GLY B 1 272 ? -0.935 7.539 18.547 1 98.31 272 GLY B O 1
ATOM 4376 N N . LEU B 1 273 ? 0.452 8.844 17.344 1 98.62 273 LEU B N 1
ATOM 4377 C CA . LEU B 1 273 ? 0.373 9.953 18.281 1 98.62 273 LEU B CA 1
ATOM 4378 C C . LEU B 1 273 ? -1.053 10.484 18.375 1 98.62 273 LEU B C 1
ATOM 4380 O O . LEU B 1 273 ? -1.708 10.703 17.359 1 98.62 273 LEU B O 1
ATOM 4384 N N . ARG B 1 274 ? -1.6 10.75 19.625 1 97.44 274 ARG B N 1
ATOM 4385 C CA . ARG B 1 274 ? -2.9 11.359 19.891 1 97.44 274 ARG B CA 1
ATOM 4386 C C . ARG B 1 274 ? -2.746 12.688 20.609 1 97.44 274 ARG B C 1
ATOM 4388 O O . ARG B 1 274 ? -2.031 12.781 21.609 1 97.44 274 ARG B O 1
ATOM 4395 N N . VAL B 1 275 ? -3.338 13.594 20.016 1 97.12 275 VAL B N 1
ATOM 4396 C CA . VAL B 1 275 ? -3.27 14.93 20.594 1 97.12 275 VAL B CA 1
ATOM 4397 C C . VAL B 1 275 ? -4.68 15.453 20.844 1 97.12 275 VAL B C 1
ATOM 4399 O O . VAL B 1 275 ? -5.418 15.758 19.906 1 97.12 275 VAL B O 1
ATOM 4402 N N . PRO B 1 276 ? -5.109 15.562 22.109 1 94.56 276 PRO B N 1
ATOM 4403 C CA . PRO B 1 276 ? -6.406 16.172 22.406 1 94.56 276 PRO B CA 1
ATOM 4404 C C . PRO B 1 276 ? -6.426 17.672 22.109 1 94.56 276 PRO B C 1
ATOM 4406 O O . PRO B 1 276 ? -5.473 18.391 22.438 1 94.56 276 PRO B O 1
ATOM 4409 N N . ILE B 1 277 ? -7.406 18.047 21.375 1 90.75 277 ILE B N 1
ATOM 4410 C CA . ILE B 1 277 ? -7.551 19.453 21.047 1 90.75 277 ILE B CA 1
ATOM 4411 C C . ILE B 1 277 ? -8.992 19.906 21.281 1 90.75 277 ILE B C 1
ATOM 4413 O O . ILE B 1 277 ? -9.93 19.125 21.062 1 90.75 277 ILE B O 1
ATOM 4417 N N . SER B 1 278 ? -9.102 21.094 21.891 1 84.19 278 SER B N 1
ATOM 4418 C CA . SER B 1 278 ? -10.422 21.703 22.016 1 84.19 278 SER B CA 1
ATOM 4419 C C . SER B 1 278 ? -10.688 22.688 20.891 1 84.19 278 SER B C 1
ATOM 4421 O O . SER B 1 278 ? -9.852 23.547 20.594 1 84.19 278 SER B O 1
ATOM 4423 N N . ILE B 1 279 ? -11.695 22.406 20.125 1 77.5 279 ILE B N 1
ATOM 4424 C CA . ILE B 1 279 ? -12 23.281 19 1 77.5 279 ILE B CA 1
ATOM 4425 C C . ILE B 1 279 ? -13.281 24.062 19.281 1 77.5 279 ILE B C 1
ATOM 4427 O O . ILE B 1 279 ? -14.195 23.547 19.922 1 77.5 279 ILE B O 1
#

InterPro domains:
  IPR001279 Metallo-beta-lactamase [PF12706] (54-241)
  IPR001279 Metallo-beta-lactamase [SM00849] (38-242)
  IPR036866 Ribonuclease Z/Hydroxyacylglutathione hydrolase-like [G3DSA:3.60.15.10] (1-279)
  IPR036866 Ribonuclease Z/Hydroxyacylglutathione hydrolase-like [SSF56281] (2-277)

Solvent-accessible surface area (backbone atoms only — not comparable to full-atom values): 28526 Å² total; per-residue (Å²): 75,18,25,6,30,78,77,30,30,43,41,55,54,45,68,38,38,90,86,49,86,42,68,34,34,57,49,17,70,40,87,87,34,60,44,28,17,40,27,38,28,46,67,48,75,47,80,46,98,92,42,74,40,34,35,31,36,32,34,9,46,46,35,63,61,38,43,55,57,45,24,54,74,69,71,43,74,71,58,66,28,37,37,43,42,45,67,50,55,35,26,46,51,20,54,70,59,45,21,51,40,30,74,69,69,41,78,56,34,42,35,37,28,38,61,76,38,48,58,51,36,50,41,48,37,31,63,50,70,43,58,85,77,52,59,86,82,62,85,69,37,44,58,44,81,39,78,47,51,68,89,44,65,50,74,57,96,88,40,57,38,32,48,33,52,25,24,42,23,88,94,31,80,26,38,23,41,29,48,69,39,34,35,40,34,63,61,27,47,44,78,46,79,83,34,53,75,77,47,57,80,22,46,35,34,34,33,24,29,29,26,68,79,49,59,54,71,37,29,22,2,36,57,58,34,50,53,48,44,70,70,58,58,44,66,28,36,35,34,27,27,30,37,71,72,43,39,53,68,66,51,39,56,56,34,51,51,38,32,75,76,71,64,44,48,49,43,69,58,39,51,71,67,82,77,93,76,88,113,72,17,26,7,29,78,78,31,30,42,42,54,56,45,68,39,38,91,86,49,84,45,68,36,35,56,49,18,69,41,87,88,35,61,43,27,17,41,27,39,29,46,67,48,75,48,80,45,97,92,44,73,40,32,35,31,36,32,35,9,45,46,36,63,63,40,42,54,57,47,25,52,72,69,71,41,74,72,59,65,28,36,37,44,42,45,70,49,54,35,26,44,52,20,54,69,58,45,20,52,40,30,74,70,67,40,76,54,33,43,34,38,28,39,60,75,35,48,60,50,37,52,41,48,36,30,64,50,69,44,57,86,75,53,58,88,83,62,88,70,35,44,57,44,81,39,77,48,50,67,90,43,65,49,73,58,94,88,40,56,36,33,47,33,52,26,24,41,24,90,95,32,78,27,39,24,40,27,48,71,37,34,34,41,35,62,61,26,46,42,77,46,77,84,34,54,74,76,47,57,79,23,47,36,34,35,34,24,27,28,25,69,79,49,58,55,71,37,29,21,2,35,58,57,35,50,52,48,43,70,71,56,58,44,67,28,35,34,33,29,27,30,38,71,72,44,39,52,68,64,52,38,56,56,35,51,50,38,32,75,74,70,64,44,49,49,42,70,56,38,49,72,69,82,77,93,75,89,113

Organism: Arabidopsis thaliana (NCBI:txid3702)

Sequence (558 aa):
MGTGTSEGIPRVSCLTNPLKTCSVCTKATEPGNRNRRLNTSILVRYIRPSGTSNILIDCGKFFYHSALRWFPTFGLRTLDAVVITHSHADAIGGLDDLRDWTNNVQPHIPIYTAIRDLEVMKKTHYYLVDTSVIIPGAAVSELEFKVIHEDQPFVVNDLKITPLPVWHGSNYRSLGFRFGNVCYISDVSDIPEETYPLLKDCDLLIMDALRPDRSSATHFGLPRALEEVRKIKPKRTLFTGMMHLMDHEKVSEELEKLRNTEGLDVQLSYDGLRVPISIMGTGTSEGIPRVSCLTNPLKTCSVCTKATEPGNRNRRLNTSILVRYIRPSGTSNILIDCGKFFYHSALRWFPTFGLRTLDAVVITHSHADAIGGLDDLRDWTNNVQPHIPIYTAIRDLEVMKKTHYYLVDTSVIIPGAAVSELEFKVIHEDQPFVVNDLKITPLPVWHGSNYRSLGFRFGNVCYISDVSDIPEETYPLLKDCDLLIMDALRPDRSSATHFGLPRALEEVRKIKPKRTLFTGMMHLMDHEKVSEELEKLRNTEGLDVQLSYDGLRVPISI

pLDDT: mean 95.93, std 5.44, range [66.44, 98.88]

Radius of gyration: 23.96 Å; Cα contacts (8 Å, |Δi|>4): 1322; chains: 2; bounding box: 53×76×54 Å